Protein 5GOF (pdb70)

Structure (mmCIF, N/CA/C/O backbone):
data_5GOF
#
_entry.id   5GOF
#
_cell.length_a   70.579
_cell.length_b   72.461
_cell.length_c   95.344
_cell.angle_alpha   90.00
_cell.angle_beta   90.00
_cell.angle_gamma   90.00
#
_symmetry.space_group_name_H-M   'P 21 21 21'
#
loop_
_entity.id
_entity.type
_entity.pdbx_description
1 polymer Mitofusin-1
2 non-polymer "GUANOSINE-5'-TRIPHOSPHATE"
3 non-polymer 'MAGNESIUM ION'
4 non-polymer 'ZINC ION'
5 water water
#
loop_
_atom_site.group_PDB
_atom_site.id
_atom_site.type_symbol
_atom_site.label_atom_id
_atom_site.label_alt_id
_atom_site.label_comp_id
_atom_site.label_asym_id
_atom_site.label_entity_id
_atom_site.label_seq_id
_atom_site.pdbx_PDB_ins_code
_atom_site.Cartn_x
_atom_site.Cartn_y
_atom_site.Cartn_z
_atom_site.occupancy
_atom_site.B_iso_or_equiv
_atom_site.auth_seq_id
_atom_site.auth_comp_id
_atom_site.auth_asym_id
_atom_site.auth_atom_id
_atom_site.pdbx_PDB_model_num
ATOM 1 N N . PRO A 1 11 ? 13.795 22.405 31.690 1.00 79.63 4 PRO A N 1
ATOM 2 C CA . PRO A 1 11 ? 14.023 20.993 31.363 1.00 72.39 4 PRO A CA 1
ATOM 3 C C . PRO A 1 11 ? 13.255 20.555 30.119 1.00 56.44 4 PRO A C 1
ATOM 4 O O . PRO A 1 11 ? 12.346 19.730 30.209 1.00 60.59 4 PRO A O 1
ATOM 8 N N . VAL A 1 12 ? 13.628 21.109 28.970 1.00 44.07 5 VAL A N 1
ATOM 9 C CA . VAL A 1 12 ? 12.932 20.833 27.717 1.00 40.30 5 VAL A CA 1
ATOM 10 C C . VAL A 1 12 ? 13.360 19.467 27.203 1.00 40.19 5 VAL A C 1
ATOM 11 O O . VAL A 1 12 ? 14.558 19.180 27.092 1.00 41.61 5 VAL A O 1
ATOM 15 N N . SER A 1 13 ? 12.383 18.628 26.877 1.00 32.85 6 SER A N 1
ATOM 16 C CA . SER A 1 13 ? 12.687 17.315 26.340 1.00 30.17 6 SER A CA 1
ATOM 17 C C . SER A 1 13 ? 13.512 17.437 25.064 1.00 28.20 6 SER A C 1
ATOM 18 O O . SER A 1 13 ? 13.168 18.235 24.176 1.00 28.55 6 SER A O 1
ATOM 21 N N . PRO A 1 14 ? 14.576 16.645 24.918 1.00 24.55 7 PRO A N 1
ATOM 22 C CA . PRO A 1 14 ? 15.310 16.618 23.646 1.00 23.53 7 PRO A CA 1
ATOM 23 C C . PRO A 1 14 ? 14.446 16.263 22.452 1.00 23.37 7 PRO A C 1
ATOM 24 O O . PRO A 1 14 ? 14.809 16.608 21.314 1.00 24.22 7 PRO A O 1
ATOM 28 N N . LEU A 1 15 ? 13.325 15.564 22.659 1.00 19.96 8 LEU A N 1
ATOM 29 C CA . LEU A 1 15 ? 12.484 15.212 21.518 1.00 18.12 8 LEU A CA 1
ATOM 30 C C . LEU A 1 15 ? 11.926 16.441 20.807 1.00 24.37 8 LEU A C 1
ATOM 31 O O . LEU A 1 15 ? 11.538 16.325 19.641 1.00 24.23 8 LEU A O 1
ATOM 36 N N . LYS A 1 16 ? 11.874 17.604 21.474 1.00 23.13 9 LYS A N 1
ATOM 37 C CA . LYS A 1 16 ? 11.403 18.817 20.807 1.00 25.83 9 LYS A CA 1
ATOM 38 C C . LYS A 1 16 ? 12.298 19.194 19.639 1.00 25.29 9 LYS A C 1
ATOM 39 O O . LYS A 1 16 ? 11.850 19.888 18.716 1.00 26.38 9 LYS A O 1
ATOM 45 N N . HIS A 1 17 ? 13.549 18.734 19.655 1.00 24.55 10 HIS A N 1
ATOM 46 C CA . HIS A 1 17 ? 14.443 18.948 18.521 1.00 26.33 10 HIS A CA 1
ATOM 47 C C . HIS A 1 17 ? 13.879 18.323 17.248 1.00 19.90 10 HIS A C 1
ATOM 48 O O . HIS A 1 17 ? 13.919 18.943 16.179 1.00 21.96 10 HIS A O 1
ATOM 55 N N . PHE A 1 18 ? 13.367 17.086 17.337 1.00 19.19 11 PHE A N 1
ATOM 56 C CA . PHE A 1 18 ? 12.750 16.441 16.183 1.00 19.14 11 PHE A CA 1
ATOM 57 C C . PHE A 1 18 ? 11.467 17.159 15.777 1.00 17.92 11 PHE A C 1
ATOM 58 O O . PHE A 1 18 ? 11.230 17.391 14.583 1.00 19.57 11 PHE A O 1
ATOM 66 N N . VAL A 1 19 ? 10.631 17.520 16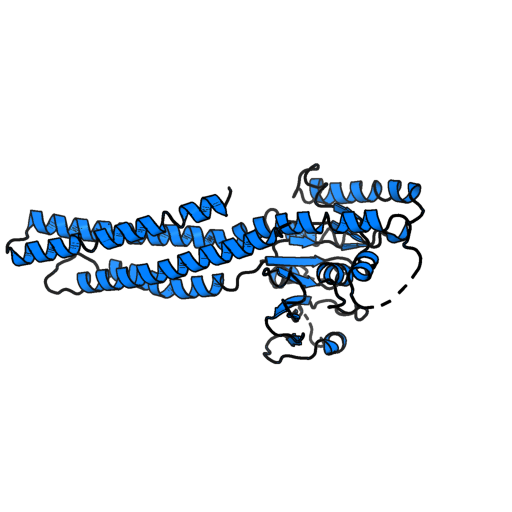.750 1.00 20.25 12 VAL A N 1
ATOM 67 C CA . VAL A 1 19 ? 9.386 18.226 16.460 1.00 19.52 12 VAL A CA 1
ATOM 68 C C . VAL A 1 19 ? 9.661 19.525 15.712 1.00 24.08 12 VAL A C 1
ATOM 69 O O . VAL A 1 19 ? 8.967 19.863 14.740 1.00 24.26 12 VAL A O 1
ATOM 73 N N . LEU A 1 20 ? 10.674 20.270 16.153 1.00 23.81 13 LEU A N 1
ATOM 74 C CA . LEU A 1 20 ? 10.997 21.547 15.526 1.00 21.49 13 LEU A CA 1
ATOM 75 C C . LEU A 1 20 ? 11.582 21.343 14.138 1.00 22.76 13 LEU A C 1
ATOM 76 O O . LEU A 1 20 ? 11.297 22.123 13.222 1.00 26.01 13 LEU A O 1
ATOM 81 N N . ALA A 1 21 ? 12.403 20.306 13.962 1.00 19.50 14 ALA A N 1
ATOM 82 C CA . ALA A 1 21 ? 12.936 20.029 12.631 1.00 22.23 14 ALA A CA 1
ATOM 83 C C . ALA A 1 21 ? 11.818 19.651 11.676 1.00 22.84 14 ALA A C 1
ATOM 84 O O . ALA A 1 21 ? 11.786 20.110 10.523 1.00 20.62 14 ALA A O 1
ATOM 86 N N . LYS A 1 22 ? 10.884 18.824 12.141 1.00 21.80 15 LYS A N 1
ATOM 87 C CA . LYS A 1 22 ? 9.794 18.385 11.280 1.00 21.15 15 LYS A CA 1
ATOM 88 C C . LYS A 1 22 ? 8.945 19.575 10.852 1.00 22.39 15 LYS A C 1
ATOM 89 O O . LYS A 1 22 ? 8.584 19.700 9.675 1.00 23.61 15 LYS A O 1
ATOM 95 N N . LYS A 1 23 ? 8.649 20.474 11.793 1.00 21.93 16 LYS A N 1
ATOM 96 C CA . LYS A 1 23 ? 7.901 21.681 11.474 1.00 21.75 16 LYS A CA 1
ATOM 97 C C . LYS A 1 23 ? 8.644 22.511 10.436 1.00 27.02 16 LYS A C 1
ATOM 98 O O . LYS A 1 23 ? 8.041 23.016 9.480 1.00 29.02 16 LYS A O 1
ATOM 104 N N . ALA A 1 24 ? 9.965 22.628 10.590 1.00 21.87 17 ALA A N 1
ATOM 105 C CA . ALA A 1 24 ? 10.727 23.533 9.737 1.00 22.73 17 ALA A CA 1
ATOM 106 C C . ALA A 1 24 ? 10.817 23.009 8.312 1.00 24.32 17 ALA A C 1
ATOM 107 O O . ALA A 1 24 ? 10.684 23.782 7.357 1.00 24.05 17 ALA A O 1
ATOM 109 N N . ILE A 1 25 ? 11.071 21.710 8.152 1.00 21.39 18 ILE A N 1
ATOM 110 C CA . ILE A 1 25 ? 11.264 21.164 6.810 1.00 18.10 18 ILE A CA 1
ATOM 111 C C . ILE A 1 25 ? 9.924 21.045 6.089 1.00 20.56 18 ILE A C 1
ATOM 112 O O . ILE A 1 25 ? 9.863 21.240 4.866 1.00 21.61 18 ILE A O 1
ATOM 117 N N . THR A 1 26 ? 8.832 20.747 6.807 1.00 21.52 19 THR A N 1
ATOM 118 C CA . THR A 1 26 ? 7.523 20.741 6.159 1.00 23.44 19 THR A CA 1
ATOM 119 C C . THR A 1 26 ? 7.144 22.138 5.687 1.00 25.39 19 THR A C 1
ATOM 120 O O . THR A 1 26 ? 6.575 22.295 4.600 1.00 25.97 19 THR A O 1
ATOM 124 N N . ALA A 1 27 ? 7.476 23.167 6.473 1.00 22.77 20 ALA A N 1
ATOM 125 C CA . ALA A 1 27 ? 7.212 24.543 6.045 1.00 23.01 20 ALA A CA 1
ATOM 126 C C . ALA A 1 27 ? 8.003 24.885 4.788 1.00 23.84 20 ALA A C 1
ATOM 127 O O . ALA A 1 27 ? 7.486 25.549 3.880 1.00 24.74 20 ALA A O 1
ATOM 129 N N . ILE A 1 28 ? 9.262 24.448 4.717 1.00 23.34 21 ILE A N 1
ATOM 130 C CA . ILE A 1 28 ? 10.050 24.679 3.506 1.00 20.63 21 ILE A CA 1
ATOM 131 C C . ILE A 1 28 ? 9.411 23.988 2.305 1.00 21.08 21 ILE A C 1
ATOM 132 O O . ILE A 1 28 ? 9.320 24.568 1.210 1.00 21.26 21 ILE A O 1
ATOM 137 N N . PHE A 1 29 ? 8.953 22.750 2.478 1.00 20.13 22 PHE A N 1
ATOM 138 C CA . PHE A 1 29 ? 8.408 22.050 1.322 1.00 19.74 22 PHE A CA 1
ATOM 139 C C . PHE A 1 29 ? 7.053 22.619 0.907 1.00 18.99 22 PHE A C 1
ATOM 140 O O . PHE A 1 29 ? 6.713 22.569 -0.282 1.00 22.23 22 PHE A O 1
ATOM 148 N N . ASP A 1 30 ? 6.287 23.193 1.844 1.00 20.83 23 ASP A N 1
ATOM 149 C CA . ASP A 1 30 ? 5.087 23.928 1.453 1.00 21.70 23 ASP A CA 1
ATOM 150 C C . ASP A 1 30 ? 5.454 25.119 0.574 1.00 24.58 23 ASP A C 1
ATOM 151 O O . ASP A 1 30 ? 4.842 25.353 -0.478 1.00 25.18 23 ASP A O 1
ATOM 156 N N . GLN A 1 31 ? 6.471 25.875 0.989 1.00 23.48 24 GLN A N 1
ATOM 157 C CA . GLN A 1 31 ? 6.947 27.007 0.200 1.00 23.69 24 GLN A CA 1
ATOM 158 C C . GLN A 1 31 ? 7.504 26.565 -1.144 1.00 20.86 24 GLN A C 1
ATOM 159 O O . GLN A 1 31 ? 7.334 27.265 -2.156 1.00 21.79 24 GLN A O 1
ATOM 165 N N . LEU A 1 32 ? 8.228 25.443 -1.162 1.00 19.30 25 LEU A N 1
ATOM 166 C CA . LEU A 1 32 ? 8.846 24.971 -2.397 1.00 19.30 25 LEU A CA 1
ATOM 167 C C . LEU A 1 32 ? 7.795 24.574 -3.428 1.00 21.76 25 LEU A C 1
ATOM 168 O O . LEU A 1 32 ? 7.929 24.885 -4.624 1.00 19.91 25 LEU A O 1
ATOM 173 N N . LEU A 1 33 ? 6.735 23.892 -2.989 1.00 21.82 26 LEU A N 1
ATOM 174 C CA . LEU A 1 33 ? 5.657 23.549 -3.911 1.00 20.95 26 LEU A CA 1
ATOM 175 C C . LEU A 1 33 ? 5.012 24.806 -4.480 1.00 22.77 26 LEU A C 1
ATOM 176 O O . LEU A 1 33 ? 4.752 24.885 -5.683 1.00 21.55 26 LEU A O 1
ATOM 181 N N . GLU A 1 34 ? 4.766 25.810 -3.632 1.00 20.73 27 GLU A N 1
ATOM 182 C CA . GLU A 1 34 ? 4.184 27.056 -4.110 1.00 22.18 27 GLU A CA 1
ATOM 183 C C . GLU A 1 34 ? 5.102 27.736 -5.117 1.00 21.46 27 GLU A C 1
ATOM 184 O O . GLU A 1 34 ? 4.640 28.229 -6.150 1.00 21.78 27 GLU A O 1
ATOM 190 N N . PHE A 1 35 ? 6.407 27.774 -4.824 1.00 19.30 28 PHE A N 1
ATOM 191 C CA . PHE A 1 35 ? 7.342 28.442 -5.727 1.00 21.17 28 PHE A CA 1
ATOM 192 C C . PHE A 1 35 ? 7.455 27.705 -7.058 1.00 21.21 28 PHE A C 1
ATOM 193 O O . PHE A 1 35 ? 7.459 28.332 -8.125 1.00 19.79 28 PHE A O 1
ATOM 201 N N . VAL A 1 36 ? 7.585 26.379 -7.018 1.00 18.52 29 VAL A N 1
ATOM 202 C CA . VAL A 1 36 ? 7.730 25.636 -8.269 1.00 16.76 29 VAL A CA 1
ATOM 203 C C . VAL A 1 36 ? 6.458 25.723 -9.104 1.00 19.48 29 VAL A C 1
ATOM 204 O O . VAL A 1 36 ? 6.518 25.743 -10.347 1.00 20.26 29 VAL A O 1
ATOM 208 N N . THR A 1 37 ? 5.287 25.795 -8.455 1.00 18.64 30 THR A N 1
ATOM 209 C CA . THR A 1 37 ? 4.053 25.998 -9.202 1.00 18.34 30 THR A CA 1
ATOM 210 C C . THR A 1 37 ? 4.070 27.338 -9.923 1.00 21.62 30 THR A C 1
ATOM 211 O O . THR A 1 37 ? 3.736 27.413 -11.112 1.00 22.97 30 THR A O 1
ATOM 215 N N . GLU A 1 38 ? 4.489 28.401 -9.231 1.00 21.12 31 GLU A N 1
ATOM 216 C CA . GLU A 1 38 ? 4.566 29.709 -9.875 1.00 21.80 31 GLU A CA 1
ATOM 217 C C . GLU A 1 38 ? 5.595 29.701 -10.995 1.00 22.13 31 GLU A C 1
ATOM 218 O O . GLU A 1 38 ? 5.358 30.251 -12.082 1.00 22.52 31 GLU A O 1
ATOM 224 N N . GLY A 1 39 ? 6.750 29.091 -10.741 1.00 20.20 32 GLY A N 1
ATOM 225 C CA . GLY A 1 39 ? 7.773 29.014 -11.771 1.00 19.21 32 GLY A CA 1
ATOM 226 C C . GLY A 1 39 ? 7.320 28.227 -12.984 1.00 18.92 32 GLY A C 1
ATOM 227 O O . GLY A 1 39 ? 7.623 28.599 -14.126 1.00 19.29 32 GLY A O 1
ATOM 228 N N . SER A 1 40 ? 6.566 27.141 -12.764 1.00 18.10 33 SER A N 1
ATOM 229 C CA . SER A 1 40 ? 6.080 26.345 -13.891 1.00 16.18 33 SER A CA 1
ATOM 230 C C . SER A 1 40 ? 5.094 27.137 -14.747 1.00 19.63 33 SER A C 1
ATOM 231 O O . SER A 1 40 ? 5.152 27.072 -15.981 1.00 21.12 33 SER A O 1
ATOM 234 N N . HIS A 1 41 ? 4.193 27.901 -14.117 1.00 21.81 34 HIS A N 1
ATOM 235 C CA . HIS A 1 41 ? 3.279 28.738 -14.890 1.00 21.48 34 HIS A CA 1
ATOM 236 C C . HIS A 1 41 ? 4.046 29.721 -15.766 1.00 17.55 34 HIS A C 1
ATOM 237 O O . HIS A 1 41 ? 3.674 29.950 -16.920 1.00 20.48 34 HIS A O 1
ATOM 244 N N . PHE A 1 42 ? 5.142 30.288 -15.242 1.00 19.58 35 PHE A N 1
ATOM 245 C CA . PHE A 1 42 ? 5.918 31.259 -16.015 1.00 18.77 35 PHE A CA 1
ATOM 246 C C . PHE A 1 42 ? 6.636 30.583 -17.171 1.00 17.30 35 PHE A C 1
ATOM 247 O O . PHE A 1 42 ? 6.626 31.073 -18.310 1.00 18.71 35 PHE A O 1
ATOM 255 N N . VAL A 1 43 ? 7.281 29.452 -16.890 1.00 16.34 36 VAL A N 1
ATOM 256 C CA . VAL A 1 43 ? 7.969 28.720 -17.948 1.00 17.63 36 VAL A CA 1
ATOM 257 C C . VAL A 1 43 ? 6.980 28.284 -19.023 1.00 19.38 36 VAL A C 1
ATOM 258 O O . VAL A 1 43 ? 7.253 28.406 -20.222 1.00 18.69 36 VAL A O 1
ATOM 262 N N . GLU A 1 44 ? 5.790 27.823 -18.610 1.00 18.86 37 GLU A N 1
ATOM 263 C CA . GLU A 1 44 ? 4.775 27.404 -19.571 1.00 19.52 37 GLU A CA 1
ATOM 264 C C . GLU A 1 44 ? 4.321 28.567 -20.446 1.00 19.52 37 GLU A C 1
ATOM 265 O O . GLU A 1 44 ? 4.189 28.416 -21.664 1.00 21.11 37 GLU A O 1
ATOM 271 N N . ALA A 1 45 ? 4.058 29.727 -19.842 1.00 20.92 38 ALA A N 1
ATOM 272 C CA . ALA A 1 45 ? 3.613 30.872 -20.633 1.00 22.00 38 ALA A CA 1
ATOM 273 C C . ALA A 1 45 ? 4.693 31.311 -21.612 1.00 22.46 38 ALA A C 1
ATOM 274 O O . ALA A 1 45 ? 4.397 31.679 -22.757 1.00 23.26 38 ALA A O 1
ATOM 276 N N . THR A 1 46 ? 5.954 31.276 -21.175 1.00 21.11 39 THR A N 1
ATOM 277 C CA . THR A 1 46 ? 7.057 31.675 -22.042 1.00 19.01 39 THR A CA 1
ATOM 278 C C . THR A 1 46 ? 7.232 30.694 -23.193 1.00 21.32 39 THR A C 1
ATOM 279 O O . THR A 1 46 ? 7.438 31.096 -24.346 1.00 23.13 39 THR A O 1
ATOM 283 N N . TYR A 1 47 ? 7.146 29.401 -22.903 1.00 20.07 40 TYR A N 1
ATOM 284 C CA . TYR A 1 47 ? 7.328 28.401 -23.947 1.00 18.83 40 TYR A CA 1
ATOM 285 C C . TYR A 1 47 ? 6.176 28.443 -24.948 1.00 24.41 40 TYR A C 1
ATOM 286 O O . TYR A 1 47 ? 6.380 28.276 -26.159 1.00 22.66 40 TYR A O 1
ATOM 295 N N . LYS A 1 48 ? 4.964 28.696 -24.470 1.00 22.21 41 LYS A N 1
ATOM 296 C CA . LYS A 1 48 ? 3.790 28.594 -25.328 1.00 25.95 41 LYS A CA 1
ATOM 297 C C . LYS A 1 48 ? 3.495 29.878 -26.086 1.00 26.15 41 LYS A C 1
ATOM 298 O O . LYS A 1 48 ? 2.605 29.875 -26.940 1.00 29.06 41 LYS A O 1
ATOM 304 N N . ASN A 1 49 ? 4.222 30.951 -25.819 1.00 23.94 42 ASN A N 1
ATOM 305 C CA . ASN A 1 49 ? 4.037 32.216 -26.529 1.00 22.24 42 ASN A CA 1
ATOM 306 C C . ASN A 1 49 ? 4.420 32.061 -27.994 1.00 26.27 42 ASN A C 1
ATOM 307 O O . ASN A 1 49 ? 5.610 31.897 -28.291 1.00 30.22 42 ASN A O 1
ATOM 312 N N . PRO A 1 50 ? 3.463 32.113 -28.925 1.00 30.04 43 PRO A N 1
ATOM 313 C CA . PRO A 1 50 ? 3.795 31.936 -30.347 1.00 34.52 43 PRO A CA 1
ATOM 314 C C . PRO A 1 50 ? 4.717 33.004 -30.895 1.00 39.83 43 PRO A C 1
ATOM 315 O O . PRO A 1 50 ? 5.334 32.782 -31.943 1.00 42.06 43 PRO A O 1
ATOM 319 N N . GLU A 1 51 ? 4.833 34.154 -30.235 1.00 34.65 44 GLU A N 1
ATOM 320 C CA . GLU A 1 51 ? 5.731 35.205 -30.697 1.00 44.10 44 GLU A CA 1
ATOM 321 C C . GLU A 1 51 ? 7.161 35.026 -30.212 1.00 39.63 44 GLU A C 1
ATOM 322 O O . GLU A 1 51 ? 8.028 35.826 -30.584 1.00 51.02 44 GLU A O 1
ATOM 328 N N . LEU A 1 52 ? 7.435 34.012 -29.396 1.00 31.44 45 LEU A N 1
ATOM 329 C CA . LEU A 1 52 ? 8.774 33.737 -28.913 1.00 33.22 45 LEU A CA 1
ATOM 330 C C . LEU A 1 52 ? 9.318 32.471 -29.559 1.00 35.25 45 LEU A C 1
ATOM 331 O O . LEU A 1 52 ? 8.576 31.529 -29.850 1.00 43.32 45 LEU A O 1
ATOM 336 N N . ASP A 1 53 ? 10.629 32.449 -29.756 1.00 35.71 46 ASP A N 1
ATOM 337 C CA . ASP A 1 53 ? 11.302 31.293 -30.332 1.00 39.75 46 ASP A CA 1
ATOM 338 C C . ASP A 1 53 ? 12.411 30.850 -29.390 1.00 31.98 46 ASP A C 1
ATOM 339 O O . ASP A 1 53 ? 13.409 31.562 -29.220 1.00 36.85 46 ASP A O 1
ATOM 344 N N . ARG A 1 54 ? 12.213 29.691 -28.760 1.00 30.49 47 ARG A N 1
ATOM 345 C CA A ARG A 1 54 ? 13.252 29.027 -27.974 0.36 36.29 47 ARG A CA 1
ATOM 346 C CA B ARG A 1 54 ? 13.246 29.025 -27.970 0.64 35.55 47 ARG A CA 1
ATOM 347 C C . ARG A 1 54 ? 13.794 29.925 -26.863 1.00 32.84 47 ARG A C 1
ATOM 348 O O . ARG A 1 54 ? 14.997 29.954 -26.597 1.00 35.80 47 ARG A O 1
ATOM 363 N N . ILE A 1 55 ? 12.907 30.674 -26.214 1.00 25.12 48 ILE A N 1
ATOM 364 C CA . ILE A 1 55 ? 13.292 31.363 -24.982 1.00 21.29 48 ILE A CA 1
ATOM 365 C C . ILE A 1 55 ? 13.151 30.438 -23.782 1.00 24.66 48 ILE A C 1
ATOM 366 O O . ILE A 1 55 ? 14.059 30.313 -22.954 1.00 24.80 48 ILE A O 1
ATOM 371 N N . ALA A 1 56 ? 12.006 29.771 -23.664 1.00 21.36 49 ALA A N 1
ATOM 372 C CA . ALA A 1 56 ? 11.853 28.607 -22.802 1.00 19.64 49 ALA A CA 1
ATOM 373 C C . ALA A 1 56 ? 11.548 27.404 -23.681 1.00 24.34 49 ALA A C 1
ATOM 374 O O . ALA A 1 56 ? 10.849 27.525 -24.693 1.00 27.17 49 ALA A O 1
ATOM 376 N N . THR A 1 57 ? 12.070 26.242 -23.303 1.00 22.76 50 THR A N 1
ATOM 377 C CA . THR A 1 57 ? 11.911 25.068 -24.144 1.00 24.85 50 THR A CA 1
ATOM 378 C C . THR A 1 57 ? 10.834 24.148 -23.587 1.00 21.48 50 THR A C 1
ATOM 379 O O . THR A 1 57 ? 10.422 24.259 -22.430 1.00 22.85 50 THR A O 1
ATOM 383 N N . GLU A 1 58 ? 10.381 23.228 -24.442 1.00 28.35 51 GLU A N 1
ATOM 384 C CA . GLU A 1 58 ? 9.426 22.215 -24.008 1.00 26.85 51 GLU A CA 1
ATOM 385 C C . GLU A 1 58 ? 9.991 21.395 -22.856 1.00 26.15 51 GLU A C 1
ATOM 386 O O . GLU A 1 58 ? 9.264 21.030 -21.922 1.00 25.95 51 GLU A O 1
ATOM 392 N N . ASP A 1 59 ? 11.292 21.112 -22.891 1.00 24.15 52 ASP A N 1
ATOM 393 C CA . ASP A 1 59 ? 11.907 20.340 -21.818 1.00 21.62 52 ASP A CA 1
ATOM 394 C C . ASP A 1 59 ? 12.077 21.146 -20.535 1.00 19.63 52 ASP A C 1
ATOM 395 O O . ASP A 1 59 ? 12.036 20.562 -19.448 1.00 22.41 52 ASP A O 1
ATOM 400 N N . ASP A 1 60 ? 12.304 22.463 -20.631 1.00 21.09 53 ASP A N 1
ATOM 401 C CA . ASP A 1 60 ? 12.227 23.311 -19.440 1.00 20.79 53 ASP A CA 1
ATOM 402 C C . ASP A 1 60 ? 10.896 23.085 -18.730 1.00 16.85 53 ASP A C 1
ATOM 403 O O . ASP A 1 60 ? 10.831 22.950 -17.497 1.00 19.46 53 ASP A O 1
ATOM 408 N N . LEU A 1 61 ? 9.813 23.064 -19.511 1.00 20.29 54 LEU A N 1
ATOM 409 C CA . LEU A 1 61 ? 8.485 22.918 -18.926 1.00 17.45 54 LEU A CA 1
ATOM 410 C C . LEU A 1 61 ? 8.287 21.518 -18.363 1.00 20.14 54 LEU A C 1
ATOM 411 O O . LEU A 1 61 ? 7.758 21.368 -17.256 1.00 20.71 54 LEU A O 1
ATOM 416 N N . VAL A 1 62 ? 8.719 20.484 -19.097 1.00 19.59 55 VAL A N 1
ATOM 417 C CA . VAL A 1 62 ? 8.617 19.119 -18.588 1.00 19.16 55 VAL A CA 1
ATOM 418 C C . VAL A 1 62 ? 9.349 18.986 -17.263 1.00 18.11 55 VAL A C 1
ATOM 419 O O . VAL A 1 62 ? 8.844 18.365 -16.326 1.00 18.76 55 VAL A O 1
ATOM 423 N N . GLU A 1 63 ? 10.553 19.562 -17.159 1.00 18.19 56 GLU A N 1
ATOM 424 C CA . GLU A 1 63 ? 11.282 19.503 -15.898 1.00 17.46 56 GLU A CA 1
ATOM 425 C C . GLU A 1 63 ? 10.484 20.145 -14.773 1.00 16.58 56 GLU A C 1
ATOM 426 O O . GLU A 1 63 ? 10.313 19.546 -13.703 1.00 17.95 56 GLU A O 1
ATOM 432 N N . MET A 1 64 ? 9.981 21.368 -15.003 1.00 17.77 57 MET A N 1
ATOM 433 C CA . MET A 1 64 ? 9.243 22.083 -13.963 1.00 18.58 57 MET A CA 1
ATOM 434 C C . MET A 1 64 ? 7.977 21.335 -13.566 1.00 18.51 57 MET A C 1
ATOM 435 O O . MET A 1 64 ? 7.648 21.243 -12.378 1.00 19.92 57 MET A O 1
ATOM 440 N N . GLN A 1 65 ? 7.251 20.807 -14.549 1.00 19.35 58 GLN A N 1
ATOM 441 C CA . GLN A 1 65 ? 6.027 20.071 -14.264 1.00 17.07 58 GLN A CA 1
ATOM 442 C C . GLN A 1 65 ? 6.327 18.797 -13.475 1.00 21.00 58 GLN A C 1
ATOM 443 O O . GLN A 1 65 ? 5.567 18.418 -12.579 1.00 21.47 58 GLN A O 1
ATOM 449 N N . GLY A 1 66 ? 7.444 18.136 -13.776 1.00 21.47 59 GLY A N 1
ATOM 450 C CA . GLY A 1 66 ? 7.799 16.941 -13.029 1.00 19.53 59 GLY A CA 1
ATOM 451 C C . GLY A 1 66 ? 8.080 17.232 -11.569 1.00 19.96 59 GLY A C 1
ATOM 452 O O . GLY A 1 66 ? 7.694 16.458 -10.686 1.00 21.61 59 GLY A O 1
ATOM 453 N N . TYR A 1 67 ? 8.791 18.332 -11.299 1.00 18.04 60 TYR A N 1
ATOM 454 C CA . TYR A 1 67 ? 9.020 18.756 -9.923 1.00 18.38 60 TYR A CA 1
ATOM 455 C C . TYR A 1 67 ? 7.703 19.085 -9.237 1.00 20.06 60 TYR A C 1
ATOM 456 O O . TYR A 1 67 ? 7.442 18.645 -8.108 1.00 20.32 60 TYR A O 1
ATOM 465 N N . LYS A 1 68 ? 6.857 19.863 -9.911 1.00 19.28 61 LYS A N 1
ATOM 466 C CA . LYS A 1 68 ? 5.552 20.202 -9.358 1.00 23.58 61 LYS A CA 1
ATOM 467 C C . LYS A 1 68 ? 4.795 18.947 -8.956 1.00 26.45 61 LYS A C 1
ATOM 468 O O . LYS A 1 68 ? 4.223 18.873 -7.856 1.00 29.02 61 LYS A O 1
ATOM 474 N N . ASP A 1 69 ? 4.831 17.925 -9.816 1.00 21.95 62 ASP A N 1
ATOM 475 C CA . ASP A 1 69 ? 4.025 16.724 -9.642 1.00 24.35 62 ASP A CA 1
ATOM 476 C C . ASP A 1 69 ? 4.529 15.817 -8.537 1.00 20.82 62 ASP A C 1
ATOM 477 O O . ASP A 1 69 ? 3.807 14.892 -8.158 1.00 27.86 62 ASP A O 1
ATOM 482 N N . LYS A 1 70 ? 5.735 16.025 -8.022 1.00 23.91 63 LYS A N 1
ATOM 483 C CA . LYS A 1 70 ? 6.227 15.165 -6.956 1.00 25.89 63 LYS A CA 1
ATOM 484 C C . LYS A 1 70 ? 6.452 15.899 -5.641 1.00 27.33 63 LYS A C 1
ATOM 485 O O . LYS A 1 70 ? 6.742 15.251 -4.629 1.00 24.75 63 LYS A O 1
ATOM 491 N N . LEU A 1 71 ? 6.292 17.220 -5.600 1.00 26.16 64 LEU A N 1
ATOM 492 C CA . LEU A 1 71 ? 6.581 17.921 -4.350 1.00 22.65 64 LEU A CA 1
ATOM 493 C C . LEU A 1 71 ? 5.478 17.749 -3.314 1.00 23.48 64 LEU A C 1
ATOM 494 O O . LEU A 1 71 ? 5.763 17.814 -2.112 1.00 25.90 64 LEU A O 1
ATOM 499 N N . SER A 1 72 ? 4.228 17.547 -3.730 1.00 24.51 65 SER A N 1
ATOM 500 C C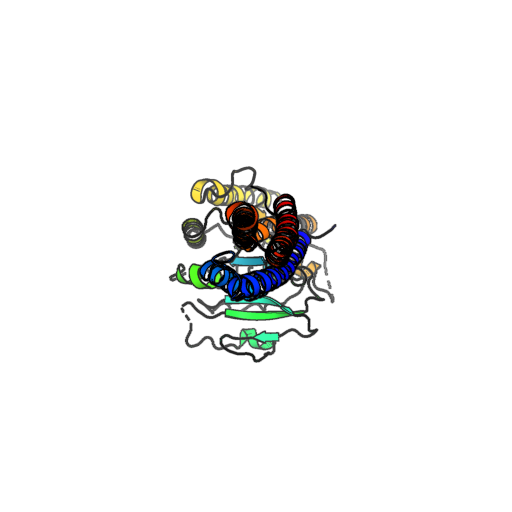A . SER A 1 72 ? 3.172 17.359 -2.736 0.94 27.21 65 SER A CA 1
ATOM 501 C C . SER A 1 72 ? 3.364 16.060 -1.967 1.00 29.48 65 SER A C 1
ATOM 502 O O . SER A 1 72 ? 3.180 16.031 -0.744 1.00 30.02 65 SER A O 1
ATOM 505 N N . ILE A 1 73 ? 3.731 14.975 -2.654 1.00 25.76 66 ILE A N 1
ATOM 506 C CA . ILE A 1 73 ? 3.902 13.719 -1.922 1.00 28.56 66 ILE A CA 1
ATOM 507 C C . ILE A 1 73 ? 5.100 13.793 -0.979 1.00 24.42 66 ILE A C 1
ATOM 508 O O . ILE A 1 73 ? 5.082 13.165 0.085 1.00 26.63 66 ILE A O 1
ATOM 513 N N . ILE A 1 74 ? 6.149 14.555 -1.316 1.00 23.09 67 ILE A N 1
ATOM 514 C CA . ILE A 1 74 ? 7.246 14.707 -0.357 1.00 21.84 67 ILE A CA 1
ATOM 515 C C . ILE A 1 74 ? 6.735 15.379 0.904 1.00 23.36 67 ILE A C 1
ATOM 516 O O . ILE A 1 74 ? 7.037 14.944 2.022 1.00 22.17 67 ILE A O 1
ATOM 521 N N . GLY A 1 75 ? 5.921 16.421 0.748 1.00 23.61 68 GLY A N 1
ATOM 522 C CA . GLY A 1 75 ? 5.371 17.088 1.914 1.00 26.56 68 GLY A CA 1
ATOM 523 C C . GLY A 1 75 ? 4.502 16.168 2.748 1.00 25.80 68 GLY A C 1
ATOM 524 O O . GLY A 1 75 ? 4.547 16.206 3.981 1.00 26.55 68 GLY A O 1
ATOM 525 N N . GLU A 1 76 ? 3.706 15.322 2.092 1.00 25.46 69 GLU A N 1
ATOM 526 C CA . GLU A 1 76 ? 2.847 14.408 2.838 1.00 29.55 69 GLU A CA 1
ATOM 527 C C . GLU A 1 76 ? 3.665 13.355 3.572 1.00 22.61 69 GLU A C 1
ATOM 528 O O . GLU A 1 76 ? 3.383 13.042 4.737 1.00 27.58 69 GLU A O 1
ATOM 534 N N . VAL A 1 77 ? 4.699 12.818 2.921 1.00 25.18 70 VAL A N 1
ATOM 535 C CA . VAL A 1 77 ? 5.558 11.844 3.579 1.00 23.81 70 VAL A CA 1
ATOM 536 C C . VAL A 1 77 ? 6.259 12.482 4.774 1.00 23.06 70 VAL A C 1
ATOM 537 O O . VAL A 1 77 ? 6.304 11.902 5.868 1.00 24.27 70 VAL A O 1
ATOM 541 N N . LEU A 1 78 ? 6.763 13.711 4.604 1.00 21.36 71 LEU A N 1
ATOM 542 C CA . LEU A 1 78 ? 7.421 14.400 5.713 1.00 20.01 71 LEU A CA 1
ATOM 543 C C . LEU A 1 78 ? 6.469 14.593 6.885 1.00 23.65 71 LEU A C 1
ATOM 544 O O . LEU A 1 78 ? 6.876 14.486 8.052 1.00 22.52 71 LEU A O 1
ATOM 549 N N . SER A 1 79 ? 5.192 14.858 6.595 1.00 22.85 72 SER A N 1
ATOM 550 C CA . SER A 1 79 ? 4.230 15.179 7.639 1.00 23.05 72 SER A CA 1
ATOM 551 C C . SER A 1 79 ? 3.919 13.983 8.521 1.00 23.72 72 SER A C 1
ATOM 552 O O . SER A 1 79 ? 3.401 14.162 9.630 1.00 26.34 72 SER A O 1
ATOM 555 N N . ARG A 1 80 ? 4.249 12.772 8.074 1.00 22.37 73 ARG A N 1
ATOM 556 C CA A ARG A 1 80 ? 4.022 11.581 8.879 0.37 23.37 73 ARG A CA 1
ATOM 557 C CA B ARG A 1 80 ? 4.025 11.568 8.859 0.63 23.64 73 ARG A CA 1
ATOM 558 C C . ARG A 1 80 ? 5.300 11.008 9.468 1.00 25.01 73 ARG A C 1
ATOM 559 O O . ARG A 1 80 ? 5.243 9.964 10.127 1.00 24.82 73 ARG A O 1
ATOM 574 N N . ARG A 1 81 ? 6.444 11.667 9.254 1.00 22.11 74 ARG A N 1
ATOM 575 C CA A 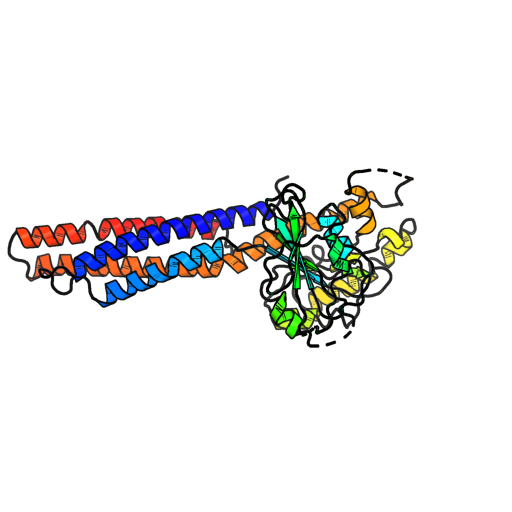ARG A 1 81 ? 7.700 11.151 9.779 0.64 20.91 74 ARG A CA 1
ATOM 576 C CA B ARG A 1 81 ? 7.721 11.196 9.780 0.36 21.17 74 ARG A CA 1
ATOM 577 C C . ARG A 1 81 ? 7.708 11.204 11.298 1.00 20.95 74 ARG A C 1
ATOM 578 O O . ARG A 1 81 ? 7.174 12.126 11.914 1.00 21.83 74 ARG A O 1
ATOM 593 N N . HIS A 1 82 ? 8.309 10.182 11.899 1.00 19.18 75 HIS A N 1
ATOM 594 C CA . HIS A 1 82 ? 8.316 10.074 13.352 1.00 18.76 75 HIS A CA 1
ATOM 595 C C . HIS A 1 82 ? 9.570 9.342 13.785 1.00 18.86 75 HIS A C 1
ATOM 596 O O . HIS A 1 82 ? 10.256 8.707 12.985 1.00 21.23 75 HIS A O 1
ATOM 603 N N . MET A 1 83 ? 9.848 9.424 15.081 1.00 19.24 76 MET A N 1
ATOM 604 C CA . MET A 1 83 ? 10.923 8.661 15.691 1.00 19.38 76 MET A CA 1
ATOM 605 C C . MET A 1 83 ? 10.418 7.282 16.097 1.00 17.45 76 MET A C 1
ATOM 606 O O . MET A 1 83 ? 9.277 7.121 16.515 1.00 20.55 76 MET A O 1
ATOM 611 N N . LYS A 1 84 ? 11.287 6.285 15.989 1.00 17.17 77 LYS A N 1
ATOM 612 C CA . LYS A 1 84 ? 10.886 4.924 16.328 1.00 16.11 77 LYS A CA 1
ATOM 613 C C . LYS A 1 84 ? 11.971 4.248 17.157 1.00 16.00 77 LYS A C 1
ATOM 614 O O . LYS A 1 84 ? 13.156 4.265 16.800 1.00 17.95 77 LYS A O 1
ATOM 620 N N . VAL A 1 85 ? 11.564 3.689 18.300 1.00 17.24 78 VAL A N 1
ATOM 621 C CA . VAL A 1 85 ? 12.449 2.884 19.132 1.00 17.04 78 VAL A CA 1
ATOM 622 C C . VAL A 1 85 ? 11.874 1.480 19.231 1.00 14.73 78 VAL A C 1
ATOM 623 O O . VAL A 1 85 ? 10.664 1.300 19.430 1.00 18.11 78 VAL A O 1
ATOM 627 N N . ALA A 1 86 ? 12.739 0.481 19.088 1.00 17.60 79 ALA A N 1
ATOM 628 C CA . ALA A 1 86 ? 12.309 -0.910 19.091 1.00 15.76 79 ALA A CA 1
ATOM 629 C C . ALA A 1 86 ? 13.013 -1.643 20.220 1.00 18.03 79 ALA A C 1
ATOM 630 O O . ALA A 1 86 ? 14.236 -1.512 20.378 1.00 17.37 79 ALA A O 1
ATOM 632 N N . PHE A 1 87 ? 12.242 -2.413 20.984 1.00 16.48 80 PHE A N 1
ATOM 633 C CA . PHE A 1 87 ? 12.733 -3.141 22.151 1.00 15.23 80 PHE A CA 1
ATOM 634 C C . PHE A 1 87 ? 12.817 -4.627 21.841 1.00 16.94 80 PHE A C 1
ATOM 635 O O . PHE A 1 87 ? 11.882 -5.220 21.283 1.00 19.65 80 PHE A O 1
ATOM 643 N N . PHE A 1 88 ? 13.937 -5.234 22.217 1.00 18.31 81 PHE A N 1
ATOM 644 C CA . PHE A 1 88 ? 14.202 -6.632 21.950 1.00 16.62 81 PHE A CA 1
ATOM 645 C C . PHE A 1 88 ? 14.726 -7.280 23.217 1.00 20.04 81 PHE A C 1
ATOM 646 O O . PHE A 1 88 ? 15.163 -6.592 24.141 1.00 21.27 81 PHE A O 1
ATOM 654 N N . GLY A 1 89 ? 14.652 -8.600 23.270 1.00 21.18 82 GLY A N 1
ATOM 655 C CA . GLY A 1 89 ? 15.186 -9.304 24.420 1.00 20.49 82 GLY A CA 1
ATOM 656 C C . GLY A 1 89 ? 14.505 -10.637 24.617 1.00 22.94 82 GLY A C 1
ATOM 657 O O . GLY A 1 89 ? 13.503 -10.955 23.982 1.00 26.03 82 GLY A O 1
ATOM 658 N N . ARG A 1 90 ? 15.076 -11.414 25.536 1.00 24.05 83 ARG A N 1
ATOM 659 C CA . ARG A 1 90 ? 14.528 -12.717 25.870 0.97 25.93 83 ARG A CA 1
ATOM 660 C C . ARG A 1 90 ? 13.148 -12.579 26.496 1.00 30.08 83 ARG A C 1
ATOM 661 O O . ARG A 1 90 ? 12.834 -11.580 27.153 1.00 27.08 83 ARG A O 1
ATOM 669 N N . THR A 1 91 ? 12.334 -13.621 26.312 1.00 33.05 84 THR A N 1
ATOM 670 C CA . THR A 1 91 ? 11.084 -13.763 27.048 1.00 31.14 84 THR A CA 1
ATOM 671 C C . THR A 1 91 ? 11.285 -13.422 28.518 1.00 30.64 84 THR A C 1
ATOM 672 O O . THR A 1 91 ? 12.256 -13.867 29.145 1.00 29.57 84 THR A O 1
ATOM 676 N N . SER A 1 92 ? 10.361 -12.624 29.061 1.00 29.08 85 SER A N 1
ATOM 677 C CA . SER A 1 92 ? 10.279 -12.243 30.473 1.00 29.97 85 SER A CA 1
ATOM 678 C C . SER A 1 92 ? 11.427 -11.360 30.936 1.00 26.32 85 SER A C 1
ATOM 679 O O . SER A 1 92 ? 11.636 -11.222 32.143 1.00 30.81 85 SER A O 1
ATOM 682 N N . SER A 1 93 ? 12.192 -10.765 30.018 1.00 24.20 86 SER A N 1
ATOM 683 C CA . SER A 1 93 ? 13.256 -9.858 30.436 1.00 24.42 86 SER A CA 1
ATOM 684 C C . SER A 1 93 ? 12.720 -8.537 30.980 1.00 29.67 86 SER A C 1
ATOM 685 O O . SER A 1 93 ? 13.427 -7.857 31.727 1.00 24.46 86 SER A O 1
ATOM 688 N N . GLY A 1 94 ? 11.500 -8.162 30.627 1.00 26.83 87 GLY A N 1
ATOM 689 C CA . GLY A 1 94 ? 10.912 -6.914 31.055 1.00 22.57 87 GLY A CA 1
ATOM 690 C C . GLY A 1 94 ? 10.676 -5.897 29.962 1.00 22.13 87 GLY A C 1
ATOM 691 O O . GLY A 1 94 ? 10.478 -4.717 30.280 1.00 29.02 87 GLY A O 1
ATOM 692 N N . LYS A 1 95 ? 10.674 -6.313 28.690 1.00 21.17 88 LYS A N 1
ATOM 693 C CA . LYS A 1 95 ? 10.492 -5.367 27.588 1.00 22.99 88 LYS A CA 1
ATOM 694 C C . LYS A 1 95 ? 9.212 -4.558 27.749 1.00 22.75 88 LYS A C 1
ATOM 695 O O . LYS A 1 95 ? 9.220 -3.325 27.658 1.00 22.66 88 LYS A O 1
ATOM 701 N N . SER A 1 96 ? 8.084 -5.241 27.926 1.00 24.45 89 SER A N 1
ATOM 702 C CA . SER A 1 96 ? 6.826 -4.525 28.024 1.00 25.82 89 SER A CA 1
ATOM 703 C C . SER A 1 96 ? 6.795 -3.606 29.240 1.00 25.02 89 SER A C 1
ATOM 704 O O . SER A 1 96 ? 6.212 -2.520 29.174 1.00 24.57 89 SER A O 1
ATOM 707 N N . SER A 1 97 ? 7.447 -4.005 30.339 1.00 22.26 90 SER A N 1
ATOM 708 C CA . SER A 1 97 ? 7.470 -3.156 31.527 1.00 21.78 90 SER A CA 1
ATOM 709 C C . SER A 1 97 ? 8.346 -1.923 31.324 1.00 19.71 90 SER A C 1
ATOM 710 O O . SER A 1 97 ? 8.018 -0.847 31.838 1.00 22.14 90 SER A O 1
ATOM 713 N N . VAL A 1 98 ? 9.459 -2.050 30.583 1.00 19.74 91 VAL A N 1
ATOM 714 C CA . VAL A 1 98 ? 10.272 -0.875 30.254 1.00 20.25 91 VAL A CA 1
ATOM 715 C C . VAL A 1 98 ? 9.451 0.136 29.452 1.00 19.37 91 VAL A C 1
ATOM 716 O O . VAL A 1 98 ? 9.451 1.339 29.749 1.00 19.98 91 VAL A O 1
ATOM 720 N N . ILE A 1 99 ? 8.724 -0.343 28.434 1.00 18.90 92 ILE A N 1
ATOM 721 C CA . ILE A 1 99 ? 7.876 0.537 27.638 1.00 21.66 92 ILE A CA 1
ATOM 722 C C . ILE A 1 99 ? 6.846 1.218 28.525 1.00 18.09 92 ILE A C 1
ATOM 723 O O . ILE A 1 99 ? 6.673 2.441 28.474 1.00 21.39 92 ILE A O 1
ATOM 728 N N . ASN A 1 100 ? 6.185 0.437 29.395 1.00 21.04 93 ASN A N 1
ATOM 729 C CA . ASN A 1 100 ? 5.160 0.995 30.275 1.00 22.28 93 ASN A CA 1
ATOM 730 C C . ASN A 1 100 ? 5.741 2.042 31.210 1.00 24.28 93 ASN A C 1
ATOM 731 O O . ASN A 1 100 ? 5.129 3.087 31.439 1.00 26.18 93 ASN A O 1
ATOM 736 N N . ALA A 1 101 ? 6.940 1.790 31.737 1.00 24.35 94 ALA A N 1
ATOM 737 C CA . ALA A 1 101 ? 7.572 2.773 32.607 1.00 23.57 94 ALA A CA 1
ATOM 738 C C . ALA A 1 101 ? 7.848 4.075 31.858 1.00 23.82 94 ALA A C 1
ATOM 739 O O . ALA A 1 101 ? 7.640 5.168 32.402 1.00 26.76 94 ALA A O 1
ATOM 741 N N . MET A 1 102 ? 8.275 3.982 30.587 1.00 20.13 95 MET A N 1
ATOM 742 C CA . MET A 1 102 ? 8.550 5.194 29.828 1.00 20.96 95 MET A CA 1
ATOM 743 C C . MET A 1 102 ? 7.269 5.954 29.515 1.00 22.88 95 MET A C 1
ATOM 744 O O . MET A 1 102 ? 7.299 7.180 29.371 1.00 25.12 95 MET A O 1
ATOM 749 N N . LEU A 1 103 ? 6.144 5.247 29.425 1.00 23.20 96 LEU A N 1
ATOM 750 C CA . LEU A 1 103 ? 4.835 5.836 29.162 1.00 29.18 96 LEU A CA 1
ATOM 751 C C . LEU A 1 103 ? 4.080 6.232 30.428 1.00 28.96 96 LEU A C 1
ATOM 752 O O . LEU A 1 103 ? 2.983 6.786 30.325 1.00 32.85 96 LEU A O 1
ATOM 757 N N . TRP A 1 104 ? 4.627 5.954 31.609 1.00 28.66 97 TRP A N 1
ATOM 758 C CA . TRP A 1 104 ? 4.015 6.343 32.881 1.00 26.86 97 TRP A CA 1
ATOM 759 C C . TRP A 1 104 ? 2.678 5.643 33.125 1.00 28.93 97 TRP A C 1
ATOM 760 O O . TRP A 1 104 ? 1.838 6.148 33.876 1.00 37.08 97 TRP A O 1
ATOM 771 N N . ASP A 1 105 ? 2.464 4.467 32.533 1.00 26.10 98 ASP A N 1
ATOM 772 C CA . ASP A 1 105 ? 1.209 3.751 32.764 1.00 28.05 98 ASP A CA 1
ATOM 773 C C . ASP A 1 105 ? 1.335 2.325 32.255 1.00 29.89 98 ASP A C 1
ATOM 774 O O . ASP A 1 105 ? 2.189 2.022 31.421 1.00 28.16 98 ASP A O 1
ATOM 779 N N . LYS A 1 106 ? 0.454 1.453 32.746 1.00 30.33 99 LYS A N 1
ATOM 780 C CA . LYS A 1 106 ? 0.385 0.076 32.250 1.00 31.28 99 LYS A CA 1
ATOM 781 C C . LYS A 1 106 ? -0.385 0.077 30.929 1.00 35.29 99 LYS A C 1
ATOM 782 O O . LYS A 1 106 ? -1.574 -0.242 30.857 1.00 38.64 99 LYS A O 1
ATOM 788 N N . VAL A 1 107 ? 0.315 0.458 29.861 1.00 28.77 100 VAL A N 1
ATOM 789 C CA . VAL A 1 107 ? -0.295 0.481 28.532 1.00 27.19 100 VAL A CA 1
ATOM 790 C C . VAL A 1 107 ? -0.357 -0.925 27.950 1.00 34.63 100 VAL A C 1
ATOM 791 O O . VAL A 1 107 ? -1.370 -1.326 27.367 1.00 40.25 100 VAL A O 1
ATOM 795 N N . LEU A 1 108 ? 0.684 -1.670 28.099 1.00 32.08 101 LEU A N 1
ATOM 796 C CA . LEU A 1 108 ? 0.793 -3.027 27.596 1.00 33.99 101 LEU A CA 1
ATOM 797 C C . LEU A 1 108 ? 0.620 -4.029 28.724 1.00 41.64 101 LEU A C 1
ATOM 798 O O . LEU A 1 108 ? 1.117 -3.809 29.833 1.00 41.08 101 LEU A O 1
ATOM 803 N N . PRO A 1 109 ? -0.077 -5.128 28.484 1.00 60.80 102 PRO A N 1
ATOM 804 C CA . PRO A 1 109 ? -0.306 -6.118 29.538 1.00 65.12 102 PRO A CA 1
ATOM 805 C C . PRO A 1 109 ? 0.888 -7.059 29.674 1.00 67.45 102 PRO A C 1
ATOM 806 O O . PRO A 1 109 ? 1.879 -6.967 28.948 1.00 51.22 102 PRO A O 1
ATOM 810 N N . SER A 1 110 ? 0.776 -7.970 30.635 1.00 82.18 103 SER A N 1
ATOM 811 C CA . SER A 1 110 ? 1.748 -9.033 30.850 1.00 94.22 103 SER A CA 1
ATOM 812 C C . SER A 1 110 ? 1.068 -10.383 30.631 1.00 97.09 103 SER A C 1
ATOM 813 O O . SER A 1 110 ? -0.106 -10.461 30.259 1.00 100.90 103 SER A O 1
ATOM 816 N N . GLY A 1 111 ? 1.817 -11.458 30.872 1.00 92.36 104 GLY A N 1
ATOM 817 C CA . GLY A 1 111 ? 1.337 -12.749 30.426 1.00 93.48 104 GLY A CA 1
ATOM 818 C C . GLY A 1 111 ? 1.423 -12.819 28.908 1.00 98.80 104 GLY A C 1
ATOM 819 O O . GLY A 1 111 ? 2.185 -12.087 28.268 1.00 102.55 104 GLY A O 1
ATOM 820 N N . ILE A 1 112 ? 0.614 -13.718 28.337 1.00 101.47 105 ILE A N 1
ATOM 821 C CA . ILE A 1 112 ? 0.431 -13.901 26.892 1.00 107.34 105 ILE A CA 1
ATOM 822 C C . ILE A 1 112 ? 1.762 -13.830 26.138 1.00 111.99 105 ILE A C 1
ATOM 823 O O . ILE A 1 112 ? 1.864 -13.225 25.064 1.00 113.77 105 ILE A O 1
ATOM 828 N N . GLY A 1 113 ? 2.790 -14.479 26.679 1.00 112.40 106 GLY A N 1
ATOM 829 C CA . GLY A 1 113 ? 4.101 -14.434 26.061 1.00 107.08 106 GLY A CA 1
ATOM 830 C C . GLY A 1 113 ? 4.346 -15.520 25.032 1.00 108.90 106 GLY A C 1
ATOM 831 O O . GLY A 1 113 ? 5.499 -15.820 24.706 1.00 108.49 106 GLY A O 1
ATOM 832 N N . HIS A 1 114 ? 3.273 -16.111 24.505 1.00 110.20 107 HIS A N 1
ATOM 833 C CA . HIS A 1 114 ? 3.387 -17.238 23.586 1.00 111.42 107 HIS A CA 1
ATOM 834 C C . HIS A 1 114 ? 3.453 -16.828 22.121 1.00 107.86 107 HIS A C 1
ATOM 835 O O . HIS A 1 114 ? 3.767 -17.673 21.276 1.00 113.65 107 HIS A O 1
ATOM 842 N N . ILE A 1 115 ? 3.162 -15.571 21.795 1.00 98.23 108 ILE A N 1
ATOM 843 C CA . ILE A 1 115 ? 3.228 -15.131 20.406 1.00 91.71 108 ILE A CA 1
ATOM 844 C C . ILE A 1 115 ? 4.691 -15.053 19.990 1.00 93.28 108 ILE A C 1
ATOM 845 O O . ILE A 1 115 ? 5.467 -14.262 20.539 1.00 92.95 108 ILE A O 1
ATOM 850 N N . THR A 1 116 ? 5.072 -15.876 19.012 1.00 93.12 109 THR A N 1
ATOM 851 C CA . THR A 1 116 ? 6.470 -16.054 18.645 1.00 89.80 109 THR A CA 1
ATOM 852 C C . THR A 1 116 ? 6.915 -15.186 17.476 1.00 81.16 109 THR A C 1
ATOM 853 O O . THR A 1 116 ? 8.117 -15.136 17.192 1.00 82.84 109 THR A O 1
ATOM 855 N N . ASN A 1 117 ? 5.994 -14.499 16.796 1.00 67.05 110 ASN A N 1
ATOM 856 C CA . A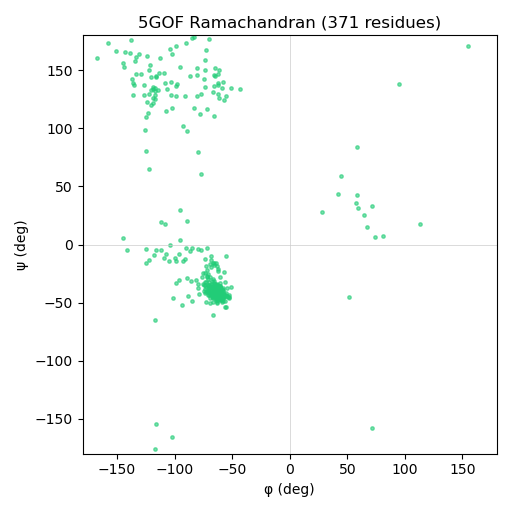SN A 1 117 ? 6.389 -13.817 15.570 1.00 59.66 110 ASN A CA 1
ATOM 857 C C . ASN A 1 117 ? 5.674 -12.493 15.326 1.00 57.61 110 ASN A C 1
ATOM 858 O O . ASN A 1 117 ? 5.887 -11.897 14.263 1.00 57.79 110 ASN A O 1
ATOM 863 N N . CYS A 1 118 ? 4.856 -11.999 16.252 1.00 49.49 111 CYS A N 1
ATOM 864 C CA . CYS A 1 118 ? 4.046 -10.811 16.016 1.00 47.31 111 CYS A CA 1
ATOM 865 C C . CYS A 1 118 ? 4.456 -9.679 16.949 1.00 44.03 111 CYS A C 1
ATOM 866 O O . CYS A 1 118 ? 4.811 -9.909 18.111 1.00 48.38 111 CYS A O 1
ATOM 869 N N . PHE A 1 119 ? 4.381 -8.458 16.428 1.00 38.98 112 PHE A N 1
ATOM 870 C CA . PHE A 1 119 ? 4.905 -7.261 17.064 1.00 34.29 112 PHE A CA 1
ATOM 871 C C . PHE A 1 119 ? 3.775 -6.328 17.473 1.00 31.55 112 PHE A C 1
ATOM 872 O O . PHE A 1 119 ? 2.656 -6.390 16.958 1.00 31.57 112 PHE A O 1
ATOM 880 N N . LEU A 1 120 ? 4.089 -5.435 18.402 1.00 30.62 113 LEU A N 1
ATOM 881 C CA . LEU A 1 120 ? 3.131 -4.460 18.885 1.00 29.35 113 LEU A CA 1
ATOM 882 C C . LEU A 1 120 ? 3.825 -3.110 18.943 1.00 31.61 113 LEU A C 1
ATOM 883 O O . LEU A 1 120 ? 4.984 -3.024 19.354 1.00 30.46 113 LEU A O 1
ATOM 888 N N . SER A 1 121 ? 3.137 -2.071 18.497 1.00 27.93 114 SER A N 1
ATOM 889 C CA . SER A 1 121 ? 3.651 -0.715 18.592 1.00 26.96 114 SER A CA 1
ATOM 890 C C . SER A 1 121 ? 2.691 0.141 19.399 1.00 29.76 114 SER A C 1
ATOM 891 O O . SER A 1 121 ? 1.491 -0.152 19.491 1.00 27.98 114 SER A O 1
ATOM 894 N N . VAL A 1 122 ? 3.232 1.194 20.006 1.00 23.10 115 VAL A N 1
ATOM 895 C CA . VAL A 1 122 ? 2.432 2.203 20.700 1.00 20.88 115 VAL A CA 1
ATOM 896 C C . VAL A 1 122 ? 2.726 3.556 20.067 1.00 22.2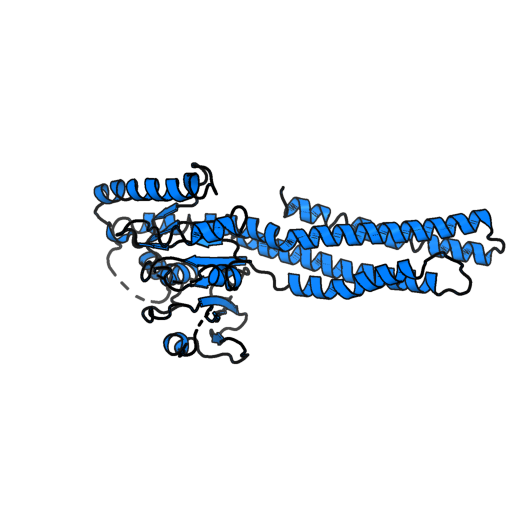1 115 VAL A C 1
ATOM 897 O O . VAL A 1 122 ? 3.893 3.939 19.937 1.00 23.86 115 VAL A O 1
ATOM 901 N N . GLU A 1 123 ? 1.675 4.288 19.699 1.00 21.25 116 GLU A N 1
ATOM 902 C CA . GLU A 1 123 ? 1.812 5.632 19.161 1.00 22.40 116 GLU A CA 1
ATOM 903 C C . GLU A 1 123 ? 0.726 6.513 19.753 1.00 30.03 116 GLU A C 1
ATOM 904 O O . GLU A 1 123 ? -0.248 6.030 20.339 1.00 26.89 116 GLU A O 1
ATOM 910 N N . GLY A 1 124 ? 0.915 7.821 19.607 1.00 23.61 117 GLY A N 1
ATOM 911 C CA . GLY A 1 124 ? -0.013 8.765 20.190 1.00 26.77 117 GLY A CA 1
ATOM 912 C C . GLY A 1 124 ? -1.260 8.954 19.347 1.00 34.00 117 GLY A C 1
ATOM 913 O O . GLY A 1 124 ? -1.230 8.915 18.114 1.00 35.10 117 GLY A O 1
ATOM 914 N N . THR A 1 125 ? -2.378 9.175 20.033 1.00 31.85 118 THR A N 1
ATOM 915 C CA . THR A 1 125 ? -3.608 9.605 19.382 1.00 29.38 118 THR A CA 1
ATOM 916 C C . THR A 1 125 ? -4.067 10.946 19.946 1.00 38.56 118 THR A C 1
ATOM 917 O O . THR A 1 125 ? -3.911 11.219 21.141 1.00 37.62 118 THR A O 1
ATOM 921 N N . ASP A 1 126 ? -4.629 11.784 19.076 1.00 45.86 119 ASP A N 1
ATOM 922 C CA . ASP A 1 126 ? -5.166 13.062 19.529 1.00 51.25 119 ASP A CA 1
ATOM 923 C C . ASP A 1 126 ? -6.458 12.895 20.315 1.00 58.71 119 ASP A C 1
ATOM 924 O O . ASP A 1 126 ? -6.845 13.814 21.045 1.00 57.88 119 ASP A O 1
ATOM 929 N N . GLY A 1 127 ? -7.129 11.753 20.184 1.00 47.62 120 GLY A N 1
ATOM 930 C CA . GLY A 1 127 ? -8.323 11.483 20.953 1.00 54.50 120 GLY A CA 1
ATOM 931 C C . GLY A 1 127 ? -8.011 11.261 22.421 1.00 56.43 120 GLY A C 1
ATOM 932 O O . GLY A 1 127 ? -6.861 11.247 22.860 1.00 49.52 120 GLY A O 1
ATOM 933 N N . ASP A 1 128 ? -9.076 11.079 23.200 1.00 44.87 121 ASP A N 1
ATOM 934 C CA . ASP A 1 128 ? -8.949 10.894 24.638 1.00 44.02 121 ASP A CA 1
ATOM 935 C C . ASP A 1 128 ? -9.138 9.447 25.073 1.00 42.62 121 ASP A C 1
ATOM 936 O O . ASP A 1 128 ? -9.015 9.153 26.267 1.00 44.82 121 ASP A O 1
ATOM 941 N N . LYS A 1 129 ? -9.400 8.538 24.138 1.00 38.71 122 LYS A N 1
ATOM 942 C CA . LYS A 1 129 ? -9.596 7.125 24.433 1.00 36.02 122 LYS A CA 1
ATOM 943 C C . LYS A 1 129 ? -8.517 6.298 23.745 1.00 37.22 122 LYS A C 1
ATOM 944 O O . LYS A 1 129 ? -8.222 6.508 22.563 1.00 39.72 122 LYS A O 1
ATOM 950 N N . ALA A 1 130 ? -7.942 5.353 24.481 1.00 34.28 123 ALA A N 1
ATOM 951 C CA . ALA A 1 130 ? -7.019 4.402 23.880 1.00 30.01 123 ALA A CA 1
ATOM 952 C C . ALA A 1 130 ? -7.783 3.386 23.041 1.00 30.13 123 ALA A C 1
ATOM 953 O O . ALA A 1 130 ? -8.938 3.056 23.321 1.00 34.67 123 ALA A O 1
ATOM 955 N N . TYR A 1 131 ? -7.125 2.884 22.001 1.00 33.65 124 TYR A N 1
ATOM 956 C CA . TYR A 1 131 ? -7.701 1.835 21.169 1.00 31.44 124 TYR A CA 1
ATOM 957 C C . TYR A 1 131 ? -6.553 1.127 20.463 1.00 35.41 124 TYR A C 1
ATOM 958 O O . TYR A 1 131 ? -5.396 1.541 20.570 1.00 32.20 124 TYR A O 1
ATOM 967 N N . LEU A 1 132 ? -6.870 0.037 19.761 1.00 29.18 125 LEU A N 1
ATOM 968 C CA . LEU A 1 132 ? -5.877 -0.621 18.921 1.00 28.31 125 LEU A CA 1
ATOM 969 C C . LEU A 1 132 ? -6.450 -0.870 17.534 1.00 29.95 125 LEU A C 1
ATOM 970 O O . LEU A 1 132 ? -7.662 -0.838 17.324 1.00 32.03 125 LEU A O 1
ATOM 975 N N . MET A 1 133 ? -5.551 -1.150 16.591 1.00 29.59 126 MET A N 1
ATOM 976 C CA . MET A 1 133 ? -5.915 -1.533 15.234 1.00 32.66 126 MET A CA 1
ATOM 977 C C . MET A 1 133 ? -5.058 -2.710 14.781 1.00 34.49 126 MET A C 1
ATOM 978 O O . MET A 1 133 ? -3.852 -2.754 15.052 1.00 35.62 126 MET A O 1
ATOM 983 N N . THR A 1 134 ? -5.680 -3.667 14.098 1.00 39.63 127 THR A N 1
ATOM 984 C CA . THR A 1 134 ? -4.953 -4.789 13.519 1.00 35.05 127 THR A CA 1
ATOM 985 C C . THR A 1 134 ? -4.689 -4.541 12.035 1.00 41.04 127 THR A C 1
ATOM 986 O O . THR A 1 134 ? -5.210 -3.601 11.433 1.00 45.46 127 THR A O 1
ATOM 990 N N . GLU A 1 135 ? -3.867 -5.407 11.446 1.00 47.15 128 GLU A N 1
ATOM 991 C CA . GLU A 1 135 ? -3.428 -5.204 10.071 1.00 53.22 128 GLU A CA 1
ATOM 992 C C . GLU A 1 135 ? -4.604 -5.237 9.103 1.00 57.49 128 GLU A C 1
ATOM 993 O O . GLU A 1 135 ? -5.583 -5.963 9.299 1.00 56.96 128 GLU A O 1
ATOM 999 N N . GLY A 1 136 ? -4.491 -4.440 8.042 1.00 67.44 129 GLY A N 1
ATOM 1000 C CA . GLY A 1 136 ? -5.510 -4.414 7.006 1.00 71.29 129 GLY A CA 1
ATOM 1001 C C . GLY A 1 136 ? -6.885 -4.035 7.501 1.00 75.79 129 GLY A C 1
ATOM 1002 O O . GLY A 1 136 ? -7.887 -4.505 6.952 1.00 81.38 129 GLY A O 1
ATOM 1003 N N . SER A 1 137 ? -6.962 -3.197 8.532 1.00 72.57 130 SER A N 1
ATOM 1004 C CA . SER A 1 137 ? -8.236 -2.824 9.124 1.00 69.65 130 SER A CA 1
ATOM 1005 C C . SER A 1 137 ? -8.182 -1.370 9.564 1.00 68.76 130 SER A C 1
ATOM 1006 O O . SER A 1 137 ? -7.113 -0.838 9.871 1.00 69.38 130 SER A O 1
ATOM 1009 N N . ASP A 1 138 ? -9.353 -0.733 9.579 1.00 65.19 131 ASP A N 1
ATOM 1010 C CA . ASP A 1 138 ? -9.526 0.627 10.066 1.00 62.41 131 ASP A CA 1
ATOM 1011 C C . ASP A 1 138 ? -10.248 0.679 11.407 1.00 57.48 131 ASP A C 1
ATOM 1012 O O . ASP A 1 138 ? -10.314 1.748 12.021 1.00 54.67 131 ASP A O 1
ATOM 1017 N N . GLU A 1 139 ? -10.763 -0.453 11.875 1.00 45.39 132 GLU A N 1
ATOM 1018 C CA . GLU A 1 139 ? -11.582 -0.518 13.078 1.00 43.71 132 GLU A CA 1
ATOM 1019 C C . GLU A 1 139 ? -10.780 -0.180 14.331 1.00 40.35 132 GLU A C 1
ATOM 1020 O O . GLU A 1 139 ? -9.695 -0.726 14.563 1.00 37.97 132 GLU A O 1
ATOM 1026 N N . LYS A 1 140 ? -11.329 0.701 15.159 1.00 40.65 133 LYS A N 1
ATOM 1027 C CA . LYS A 1 140 ? -10.704 1.072 16.426 1.00 38.07 133 LYS A CA 1
ATOM 1028 C C . LYS A 1 140 ? -11.264 0.159 17.512 1.00 38.94 133 LYS A C 1
ATOM 1029 O O . LYS A 1 140 ? -12.390 0.341 17.987 1.00 41.48 133 LYS A O 1
ATOM 1035 N N . LYS A 1 141 ? -10.465 -0.833 17.894 1.00 38.22 134 LYS A N 1
ATOM 1036 C CA . LYS A 1 141 ? -10.839 -1.882 18.825 1.00 38.69 134 LYS A CA 1
ATOM 1037 C C . LYS A 1 141 ? -10.380 -1.531 20.235 1.00 37.08 134 LYS A C 1
ATOM 1038 O O . LYS A 1 141 ? -9.410 -0.794 20.425 1.00 35.07 134 LYS A O 1
ATOM 1044 N N . SER A 1 142 ? -11.093 -2.065 21.223 1.00 39.26 135 SER A N 1
ATOM 1045 C CA . SER A 1 142 ? -10.708 -1.839 22.608 1.00 38.39 135 SER A CA 1
ATOM 1046 C C . SER A 1 142 ? -9.326 -2.426 22.877 1.00 37.74 135 SER A C 1
ATOM 1047 O O . SER A 1 142 ? -9.001 -3.523 22.414 1.00 37.61 135 SER A O 1
ATOM 1050 N N . VAL A 1 143 ? -8.507 -1.689 23.634 1.00 33.84 136 VAL A N 1
ATOM 1051 C CA . VAL A 1 143 ? -7.188 -2.207 23.978 1.00 32.16 136 VAL A CA 1
ATOM 1052 C C . VAL A 1 143 ? -7.290 -3.425 24.875 1.00 35.41 136 VAL A C 1
ATOM 1053 O O . VAL A 1 143 ? -6.311 -4.159 25.024 1.00 37.43 136 VAL A O 1
ATOM 1057 N N . LYS A 1 144 ? -8.452 -3.663 25.488 1.00 37.44 137 LYS A N 1
ATOM 1058 C CA . LYS A 1 144 ? -8.623 -4.848 26.322 1.00 40.52 137 LYS A CA 1
ATOM 1059 C C . LYS A 1 144 ? -8.693 -6.140 25.522 1.00 43.94 137 LYS A C 1
ATOM 1060 O O . LYS A 1 144 ? -8.781 -7.214 26.127 1.00 51.80 137 LYS A O 1
ATOM 1066 N N . THR A 1 145 ? -8.656 -6.072 24.194 1.00 41.27 138 THR A N 1
ATOM 1067 C CA . THR A 1 145 ? -8.638 -7.255 23.349 1.00 43.26 138 THR A CA 1
ATOM 1068 C C . THR A 1 145 ? -7.228 -7.665 22.933 1.00 43.57 138 THR A C 1
ATOM 1069 O O . THR A 1 145 ? -7.085 -8.611 22.150 1.00 45.87 138 THR A O 1
ATOM 1073 N N . VAL A 1 146 ? -6.190 -6.979 23.432 1.00 38.55 139 VAL A N 1
ATOM 1074 C CA . VAL A 1 146 ? -4.809 -7.338 23.097 1.00 41.07 139 VAL A CA 1
ATOM 1075 C C . VAL A 1 146 ? -4.542 -8.805 23.399 1.00 44.73 139 VAL A C 1
ATOM 1076 O O . VAL A 1 146 ? -3.943 -9.522 22.587 1.00 47.48 139 VAL A O 1
ATOM 1080 N N . ASN A 1 147 ? -4.981 -9.277 24.570 1.00 52.86 140 ASN A N 1
ATOM 1081 C CA . ASN A 1 147 ? -4.714 -10.638 25.022 1.00 55.71 140 ASN A CA 1
ATOM 1082 C C . ASN A 1 147 ? -5.596 -11.685 24.353 1.00 56.00 140 ASN A C 1
ATOM 1083 O O . ASN A 1 147 ? -5.401 -12.879 24.602 1.00 64.21 140 ASN A O 1
ATOM 1088 N N . GLN A 1 148 ? -6.552 -11.279 23.519 1.00 54.75 141 GLN A N 1
ATOM 1089 C CA . GLN A 1 148 ? -7.470 -12.214 22.882 1.00 69.52 141 GLN A CA 1
ATOM 1090 C C . GLN A 1 148 ? -7.274 -12.338 21.378 1.00 68.25 141 GLN A C 1
ATOM 1091 O O . GLN A 1 148 ? -7.947 -13.164 20.755 1.00 74.50 141 GLN A O 1
ATOM 1097 N N . LEU A 1 149 ? -6.391 -11.539 20.780 1.00 57.79 142 LEU A N 1
ATOM 1098 C CA . LEU A 1 149 ? -6.153 -11.629 19.345 1.00 51.19 142 LEU A CA 1
ATOM 1099 C C . LEU A 1 149 ? -5.594 -13.003 18.992 1.00 68.81 142 LEU A C 1
ATOM 1100 O O . LEU A 1 149 ? -4.629 -13.470 19.603 1.00 73.67 142 LEU A O 1
ATOM 1105 N N . ALA A 1 150 ? -6.209 -13.649 17.997 1.00 75.89 143 ALA A N 1
ATOM 1106 C CA . ALA A 1 150 ? -5.968 -15.071 17.765 1.00 86.67 143 ALA A CA 1
ATOM 1107 C C . ALA A 1 150 ? -4.535 -15.337 17.315 1.00 87.00 143 ALA A C 1
ATOM 1108 O O . ALA A 1 150 ? -3.863 -16.221 17.859 1.00 95.45 143 ALA A O 1
ATOM 1110 N N . HIS A 1 151 ? -4.055 -14.591 16.315 1.00 74.23 144 HIS A N 1
ATOM 1111 C CA . HIS A 1 151 ? -2.726 -14.806 15.733 1.00 69.56 144 HIS A CA 1
ATOM 1112 C C . HIS A 1 151 ? -2.572 -16.234 15.208 1.00 74.22 144 HIS A C 1
ATOM 1113 O O . HIS A 1 151 ? -1.494 -16.829 15.283 1.00 80.37 144 HIS A O 1
ATOM 1120 N N . ALA A 1 152 ? -3.657 -16.794 14.671 1.00 78.15 145 ALA A N 1
ATOM 1121 C CA . ALA A 1 152 ? -3.636 -18.189 14.242 1.00 87.45 145 ALA A CA 1
ATOM 1122 C C . ALA A 1 152 ? -2.701 -18.388 13.054 1.00 96.05 145 ALA A C 1
ATOM 1123 O O . ALA A 1 152 ? -1.717 -19.133 13.140 1.00 96.25 145 ALA A O 1
ATOM 1125 N N . LEU A 1 153 ? -2.986 -17.716 11.935 1.00 103.29 146 LEU A N 1
ATOM 1126 C CA . LEU A 1 153 ? -2.228 -17.921 10.704 1.00 108.45 146 LEU A CA 1
ATOM 1127 C C . LEU A 1 153 ? -0.792 -17.422 10.787 1.00 103.48 146 LEU A C 1
ATOM 1128 O O . LEU A 1 153 ? -0.005 -17.714 9.880 1.00 108.45 146 LEU A O 1
ATOM 1133 N N . HIS A 1 154 ? -0.430 -16.690 11.834 1.00 92.87 147 HIS A N 1
ATOM 1134 C CA . HIS A 1 154 ? 0.886 -16.071 11.907 1.00 91.14 147 HIS A CA 1
ATOM 1135 C C . HIS A 1 154 ? 1.496 -16.194 13.301 1.00 98.91 147 HIS A C 1
ATOM 1136 O O . HIS A 1 154 ? 2.641 -15.798 13.527 1.00 100.93 147 HIS A O 1
ATOM 1143 N N . ALA A 1 161 ? 8.030 -12.763 10.109 1.00 84.91 154 ALA A N 1
ATOM 1144 C CA . ALA A 1 161 ? 6.969 -12.949 9.128 1.00 85.48 154 ALA A CA 1
ATOM 1145 C C . ALA A 1 161 ? 5.598 -12.937 9.801 1.00 84.16 154 ALA A C 1
ATOM 1146 O O . ALA A 1 161 ? 4.654 -13.562 9.318 1.00 93.69 154 ALA A O 1
ATOM 1148 N N . GLY A 1 162 ? 5.498 -12.222 10.922 1.00 79.60 155 GLY A N 1
ATOM 1149 C CA . GLY A 1 162 ? 4.256 -12.090 11.648 1.00 74.92 155 GLY A CA 1
ATOM 1150 C C . GLY A 1 162 ? 3.582 -10.749 11.409 1.00 64.50 155 GLY A C 1
ATOM 1151 O O . GLY A 1 162 ? 3.924 -9.994 10.497 1.00 64.78 155 GLY A O 1
ATOM 1152 N N . CYS A 1 163 ? 2.610 -10.451 12.265 1.00 45.80 156 CYS A N 1
ATOM 1153 C CA . CYS A 1 163 ? 1.793 -9.258 12.113 1.00 42.58 156 CYS A CA 1
ATOM 1154 C C . CYS A 1 163 ? 2.199 -8.176 13.109 1.00 40.95 156 CYS A C 1
ATOM 1155 O O . CYS A 1 163 ? 2.963 -8.397 14.052 1.00 37.93 156 CYS A O 1
ATOM 1158 N N . LEU A 1 164 ? 1.672 -6.981 12.872 1.00 40.61 157 LEU A N 1
ATOM 1159 C CA . LEU A 1 164 ? 1.867 -5.832 13.744 1.00 30.14 157 LEU A CA 1
ATOM 1160 C C . LEU A 1 164 ? 0.510 -5.387 14.263 1.00 35.02 157 LEU A C 1
ATOM 1161 O O . LEU A 1 164 ? -0.416 -5.164 13.477 1.00 42.02 157 LEU A O 1
ATOM 1166 N N . VAL A 1 165 ? 0.386 -5.281 15.580 1.00 34.59 158 VAL A N 1
ATOM 1167 C CA . VAL A 1 165 ? -0.792 -4.700 16.214 1.00 31.32 158 VAL A CA 1
ATOM 1168 C C . VAL A 1 165 ? -0.416 -3.299 16.671 1.00 28.54 158 VAL A C 1
ATOM 1169 O O . VAL A 1 165 ? 0.611 -3.113 17.339 1.00 30.06 158 VAL A O 1
ATOM 1173 N N . ARG A 1 166 ? -1.228 -2.310 16.297 1.00 28.11 159 ARG A N 1
ATOM 1174 C CA . ARG A 1 166 ? -0.940 -0.911 16.587 1.00 28.76 159 ARG A CA 1
ATOM 1175 C C . ARG A 1 166 ? -1.801 -0.451 17.759 1.00 26.02 159 ARG A C 1
ATOM 1176 O O . ARG A 1 166 ? -3.034 -0.456 17.665 1.00 28.72 159 ARG A O 1
ATOM 1184 N N . VAL A 1 167 ? -1.155 -0.057 18.858 1.00 27.02 160 VAL A N 1
ATOM 1185 C CA . VAL A 1 167 ? -1.851 0.512 20.009 1.00 28.09 160 VAL A CA 1
ATOM 1186 C C . VAL A 1 167 ? -1.733 2.028 19.944 1.00 28.87 160 VAL A C 1
ATOM 1187 O O . VAL A 1 167 ? -0.660 2.578 19.639 1.00 27.80 160 VAL A O 1
ATOM 1191 N N . PHE A 1 168 ? -2.849 2.702 20.208 1.00 27.67 161 PHE A N 1
ATOM 1192 C CA . PHE A 1 168 ? -2.951 4.155 20.190 1.00 33.66 161 PHE A CA 1
ATOM 1193 C C . PHE A 1 168 ? -3.297 4.619 21.595 1.00 31.31 161 PHE A C 1
ATOM 1194 O O . PHE A 1 168 ? -4.297 4.179 22.171 1.00 34.17 161 PHE A O 1
ATOM 1202 N N . TRP A 1 169 ? -2.484 5.511 22.135 1.00 27.91 162 TRP A N 1
ATOM 1203 C CA . TRP A 1 169 ? -2.629 5.972 23.500 1.00 29.18 162 TRP A CA 1
ATOM 1204 C C . TRP A 1 169 ? -2.694 7.491 23.494 1.00 33.26 162 TRP A C 1
ATOM 1205 O O . TRP A 1 169 ? -1.955 8.135 22.743 1.00 32.40 162 TRP A O 1
ATOM 1216 N N . PRO A 1 170 ? -3.589 8.089 24.282 1.00 37.96 163 PRO A N 1
ATOM 1217 C CA . PRO A 1 170 ? -3.797 9.541 24.196 1.00 36.50 163 PRO A CA 1
ATOM 1218 C C . PRO A 1 170 ? -2.504 10.319 24.394 1.00 30.93 163 PRO A C 1
ATOM 1219 O O . PRO A 1 170 ? -1.769 10.106 25.362 1.00 36.33 163 PRO A O 1
ATOM 1223 N N . LYS A 1 171 ? -2.222 11.216 23.441 1.00 37.01 164 LYS A N 1
ATOM 1224 C CA . LYS A 1 171 ? -1.024 12.047 23.523 1.00 35.70 164 LYS A CA 1
ATOM 1225 C C . LYS A 1 171 ? -1.028 12.917 24.769 1.00 35.37 164 LYS A C 1
ATOM 1226 O O . LYS A 1 171 ? 0.040 13.294 25.265 1.00 39.23 164 LYS A O 1
ATOM 1232 N N . ALA A 1 172 ? -2.214 13.265 25.275 1.00 39.87 165 ALA A N 1
ATOM 1233 C CA . ALA A 1 172 ? -2.295 14.107 26.458 1.00 44.33 165 ALA A CA 1
ATOM 1234 C C . ALA A 1 172 ? -1.748 13.409 27.696 1.00 41.07 165 ALA A C 1
ATOM 1235 O O . ALA A 1 172 ? -1.413 14.083 28.674 1.00 46.39 165 ALA A O 1
ATOM 1237 N N . LYS A 1 173 ? -1.616 12.083 27.664 1.00 37.24 166 LYS A N 1
ATOM 1238 C CA . LYS A 1 173 ? -1.182 11.313 28.819 1.00 43.53 166 LYS A CA 1
ATOM 1239 C C . LYS A 1 173 ? 0.294 10.936 28.787 1.00 43.35 166 LYS A C 1
ATOM 1240 O O . LYS A 1 173 ? 0.807 10.460 29.804 1.00 45.05 166 LYS A O 1
ATOM 1246 N N . CYS A 1 174 ? 0.992 11.113 27.662 1.00 38.89 167 CYS A N 1
ATOM 1247 C CA A CYS A 1 174 ? 2.408 10.760 27.569 0.42 35.10 167 CYS A CA 1
ATOM 1248 C CA B CYS A 1 174 ? 2.414 10.792 27.603 0.58 34.74 167 CYS A CA 1
ATOM 1249 C C . CYS A 1 174 ? 3.122 11.764 26.676 1.00 34.09 167 CYS A C 1
ATOM 1250 O O . CYS A 1 174 ? 2.809 11.850 25.484 1.00 35.40 167 CYS A O 1
ATOM 1255 N N . ALA A 1 175 ? 4.096 12.486 27.238 1.00 37.33 168 ALA A N 1
ATOM 1256 C CA . ALA A 1 175 ? 4.864 13.455 26.465 1.00 34.02 168 ALA A CA 1
ATOM 1257 C C . ALA A 1 175 ? 5.608 12.795 25.309 1.00 30.39 168 ALA A C 1
ATOM 1258 O O . ALA A 1 175 ? 5.691 13.375 24.217 1.00 32.25 168 ALA A O 1
ATOM 1260 N N . LEU A 1 176 ? 6.156 11.591 25.521 1.00 23.93 169 LEU A N 1
ATOM 1261 C CA . LEU A 1 176 ? 6.896 10.934 24.441 1.00 27.26 169 LEU A CA 1
ATOM 1262 C C . LEU A 1 176 ? 6.027 10.760 23.207 1.00 29.31 169 LEU A C 1
ATOM 1263 O O . LEU A 1 176 ? 6.488 10.978 22.080 1.00 24.29 169 LEU A O 1
ATOM 1268 N N . LEU A 1 177 ? 4.768 10.359 23.397 1.00 24.23 170 LEU A N 1
ATOM 1269 C CA . LEU A 1 177 ? 3.894 10.145 22.248 1.00 22.63 170 LEU A CA 1
ATOM 1270 C C . LEU A 1 177 ? 3.471 11.470 21.638 1.00 27.32 170 LEU A C 1
ATOM 1271 O O . LEU A 1 177 ? 3.317 11.578 20.415 1.00 26.85 170 LEU A O 1
ATOM 1276 N N . ARG A 1 178 ? 3.286 12.489 22.475 1.00 25.51 171 ARG A N 1
ATOM 1277 C CA A ARG A 1 178 ? 2.980 13.819 21.965 0.53 26.78 171 ARG A CA 1
ATOM 1278 C CA B ARG A 1 178 ? 2.980 13.818 21.965 0.47 26.74 171 ARG A CA 1
ATOM 1279 C C . ARG A 1 178 ? 4.093 14.323 21.056 1.00 23.73 171 ARG A C 1
ATOM 1280 O O . ARG A 1 178 ? 3.830 15.013 20.061 1.00 30.24 171 ARG A O 1
ATOM 1295 N N . ASP A 1 179 ? 5.342 13.982 21.375 1.00 23.41 172 ASP A N 1
ATOM 1296 C CA . ASP A 1 179 ? 6.489 14.486 20.630 1.00 26.98 172 ASP A CA 1
ATOM 1297 C C . ASP A 1 179 ? 6.951 13.528 19.538 1.00 27.61 172 ASP A C 1
ATOM 1298 O O . ASP A 1 179 ? 8.148 13.482 19.230 1.00 24.58 172 ASP A O 1
ATOM 1303 N N . ASP A 1 180 ? 6.027 12.745 18.977 1.00 23.25 173 ASP A N 1
ATOM 1304 C CA . ASP A 1 180 ? 6.221 11.968 17.750 1.00 26.00 173 ASP A CA 1
ATOM 1305 C C . ASP A 1 180 ? 7.152 10.770 17.948 1.00 25.33 173 ASP A C 1
ATOM 1306 O O . ASP A 1 180 ? 7.875 10.379 17.029 1.00 24.89 173 ASP A O 1
ATOM 1311 N N . LEU A 1 181 ? 7.139 10.148 19.125 1.00 20.08 174 LEU A N 1
ATOM 1312 C CA . LEU A 1 181 ? 7.839 8.883 19.319 1.00 20.74 174 LEU A CA 1
ATOM 1313 C C . LEU A 1 181 ? 6.866 7.719 19.189 1.00 22.19 174 LEU A C 1
ATOM 1314 O O . LEU A 1 181 ? 5.736 7.776 19.684 1.00 23.06 174 LEU A O 1
ATOM 1319 N N . VAL A 1 182 ? 7.313 6.666 18.507 1.00 20.48 175 VAL A N 1
ATOM 1320 C CA . VAL A 1 182 ? 6.600 5.398 18.402 1.00 18.47 175 VAL A CA 1
ATOM 1321 C C . VAL A 1 182 ? 7.479 4.311 18.999 1.00 19.13 175 VAL A C 1
ATOM 1322 O O . VAL A 1 182 ? 8.689 4.283 18.741 1.00 19.75 175 VAL A O 1
ATOM 1326 N N . LEU A 1 183 ? 6.893 3.452 19.835 1.00 18.92 176 LEU A N 1
ATOM 1327 C CA . LEU A 1 183 ? 7.639 2.441 20.581 1.00 19.07 176 LEU A CA 1
ATOM 1328 C C . LEU A 1 183 ? 7.170 1.069 20.129 1.00 21.22 176 LEU A C 1
ATOM 1329 O O . LEU A 1 183 ? 5.961 0.825 20.046 1.00 23.22 176 LEU A O 1
ATOM 1334 N N . VAL A 1 184 ? 8.115 0.177 19.826 1.00 20.62 177 VAL A N 1
ATOM 1335 C CA . VAL A 1 184 ? 7.799 -1.127 19.251 1.00 20.15 177 VAL A CA 1
ATOM 1336 C C . VAL A 1 184 ? 8.241 -2.217 20.227 1.00 20.19 177 VAL A C 1
ATOM 1337 O O . VAL A 1 184 ? 9.391 -2.226 20.681 1.00 22.07 177 VAL A O 1
ATOM 1341 N N . ASP A 1 185 ? 7.320 -3.131 20.537 1.00 22.66 178 ASP A N 1
ATOM 1342 C CA . ASP A 1 185 ? 7.519 -4.243 21.458 1.00 22.50 178 ASP A CA 1
ATOM 1343 C C . ASP A 1 185 ? 7.576 -5.522 20.629 1.00 25.66 178 ASP A C 1
ATOM 1344 O O . ASP A 1 185 ? 6.821 -5.674 19.669 1.00 27.51 178 ASP A O 1
ATOM 1349 N N . SER A 1 186 ? 8.484 -6.428 20.968 1.00 29.81 179 SER A N 1
ATOM 1350 C CA . SER A 1 186 ? 8.779 -7.574 20.120 1.00 29.72 179 SER A CA 1
ATOM 1351 C C . SER A 1 186 ? 8.595 -8.891 20.863 1.00 28.74 179 SER A C 1
ATOM 1352 O O . SER A 1 186 ? 8.573 -8.923 22.101 1.00 29.89 179 SER A O 1
ATOM 1355 N N . PRO A 1 187 ? 8.481 -10.002 20.141 1.00 28.29 180 PRO A N 1
ATOM 1356 C CA . PRO A 1 187 ? 8.495 -11.315 20.796 1.00 30.80 180 PRO A CA 1
ATOM 1357 C C . PRO A 1 187 ? 9.899 -11.651 21.273 1.00 31.06 180 PRO A C 1
ATOM 1358 O O . PRO A 1 187 ? 10.881 -11.003 20.910 1.00 28.29 180 PRO A O 1
ATOM 1362 N N . GLY A 1 188 ? 9.984 -12.687 22.102 1.00 36.05 181 GLY A N 1
ATOM 1363 C CA . GLY A 1 188 ? 11.277 -13.089 22.624 1.00 36.58 181 GLY A CA 1
ATOM 1364 C C . GLY A 1 188 ? 12.207 -13.535 21.510 1.00 34.93 181 GLY A C 1
ATOM 1365 O O . GLY A 1 188 ? 11.806 -14.238 20.579 1.00 35.31 181 GLY A O 1
ATOM 1366 N N . THR A 1 189 ? 13.467 -13.102 21.602 1.00 33.77 182 THR A N 1
ATOM 1367 C CA . THR A 1 189 ? 14.437 -13.518 20.596 1.00 39.24 182 THR A CA 1
ATOM 1368 C C . THR A 1 189 ? 14.783 -14.993 20.747 1.00 61.54 182 THR A C 1
ATOM 1369 O O . THR A 1 189 ? 15.168 -15.641 19.769 1.00 65.94 182 THR A O 1
ATOM 1373 N N . ASP A 1 190 ? 14.631 -15.538 21.951 1.00 64.06 183 ASP A N 1
ATOM 1374 C CA . ASP A 1 190 ? 14.924 -16.942 22.212 1.00 67.11 183 ASP A CA 1
ATOM 1375 C C . ASP A 1 190 ? 13.816 -17.854 21.689 1.00 66.89 183 ASP A C 1
ATOM 1376 O O . ASP A 1 190 ? 12.705 -17.402 21.403 1.00 68.22 183 ASP A O 1
ATOM 1381 N N . GLU A 1 194 ? 13.309 -16.306 11.048 1.00 81.10 187 GLU A N 1
ATOM 1382 C CA . GLU A 1 194 ? 14.319 -16.007 10.039 1.00 88.32 187 GLU A CA 1
ATOM 1383 C C . GLU A 1 194 ? 15.089 -14.749 10.417 1.00 90.50 187 GLU A C 1
ATOM 1384 O O . GLU A 1 194 ? 16.096 -14.416 9.790 1.00 97.80 187 GLU A O 1
ATOM 1390 N N . LEU A 1 195 ? 14.592 -14.050 11.442 1.00 80.72 188 LEU A N 1
ATOM 1391 C CA . LEU A 1 195 ? 15.144 -12.799 11.961 1.00 71.65 188 LEU A CA 1
ATOM 1392 C C . LEU A 1 195 ? 15.372 -11.748 10.872 1.00 60.36 188 LEU A C 1
ATOM 1393 O O . LEU A 1 195 ? 15.037 -10.577 11.072 1.00 60.05 188 LEU A O 1
ATOM 1398 N N . ASP A 1 196 ? 15.947 -12.134 9.727 1.00 60.29 189 ASP A N 1
ATOM 1399 C CA . ASP A 1 196 ? 16.060 -11.197 8.616 1.00 62.54 189 ASP A CA 1
ATOM 1400 C C . ASP A 1 196 ? 14.699 -10.647 8.227 1.00 53.40 189 ASP A C 1
ATOM 1401 O O . ASP A 1 196 ? 14.593 -9.492 7.799 1.00 45.74 189 ASP A O 1
ATOM 1406 N N . SER A 1 197 ? 13.649 -11.457 8.386 1.00 52.89 190 SER A N 1
ATOM 1407 C CA . SER A 1 197 ? 12.293 -10.971 8.167 1.00 52.26 190 SER A CA 1
ATOM 1408 C C . SER A 1 197 ? 11.905 -9.938 9.219 1.00 32.30 190 SER A C 1
ATOM 1409 O O . SER A 1 197 ? 11.216 -8.962 8.907 1.00 37.81 190 SER A O 1
ATOM 1412 N N . TRP A 1 198 ? 12.339 -10.134 10.470 1.00 35.09 191 TRP A N 1
ATOM 1413 C CA . TRP A 1 198 ? 12.114 -9.120 11.497 1.00 35.56 191 TRP A CA 1
ATOM 1414 C C . TRP A 1 198 ? 12.765 -7.803 11.108 1.00 34.55 191 TRP A C 1
ATOM 1415 O O . TRP A 1 198 ? 12.164 -6.733 11.245 1.00 32.52 191 TRP A O 1
ATOM 1426 N N . ILE A 1 199 ? 14.006 -7.863 10.629 1.00 33.02 192 ILE A N 1
ATOM 1427 C CA . ILE A 1 199 ? 14.712 -6.641 10.258 1.00 32.06 192 ILE A CA 1
ATOM 1428 C C . ILE A 1 199 ? 13.985 -5.940 9.117 1.00 33.73 192 ILE A C 1
ATOM 1429 O O . ILE A 1 199 ? 13.694 -4.740 9.189 1.00 32.23 192 ILE A O 1
ATOM 1434 N N . ASP A 1 200 ? 13.647 -6.690 8.062 1.00 30.47 193 ASP A N 1
ATOM 1435 C CA . ASP A 1 200 ? 12.998 -6.086 6.904 1.00 32.20 193 ASP A CA 1
ATOM 1436 C C . ASP A 1 200 ? 11.648 -5.478 7.259 1.00 31.28 193 ASP A C 1
ATOM 1437 O O . ASP A 1 200 ? 11.285 -4.420 6.735 1.00 37.07 193 ASP A O 1
ATOM 1442 N N . LYS A 1 201 ? 10.874 -6.138 8.119 1.00 37.26 194 LYS A N 1
ATOM 1443 C CA . LYS A 1 201 ? 9.497 -5.698 8.324 1.00 38.25 194 LYS A CA 1
ATOM 1444 C C . LYS A 1 201 ? 9.359 -4.652 9.423 1.00 32.32 194 LYS A C 1
ATOM 1445 O O . LYS A 1 201 ? 8.447 -3.816 9.354 1.00 40.05 194 LYS A O 1
ATOM 1451 N N . PHE A 1 202 ? 10.241 -4.652 10.421 1.00 33.19 195 PHE A N 1
ATOM 1452 C CA . PHE A 1 202 ? 10.064 -3.759 11.558 1.00 32.40 195 PHE A CA 1
ATOM 1453 C C . PHE A 1 202 ? 11.247 -2.845 11.853 1.00 39.34 195 PHE A C 1
ATOM 1454 O O . PHE A 1 202 ? 11.062 -1.856 12.572 1.00 40.85 195 PHE A O 1
ATOM 1462 N N . CYS A 1 203 ? 12.438 -3.112 11.318 1.00 30.78 196 CYS A N 1
ATOM 1463 C CA . CYS A 1 203 ? 13.651 -2.472 11.806 1.00 29.03 196 CYS A CA 1
ATOM 1464 C C . CYS A 1 203 ? 14.268 -1.448 10.864 1.00 25.42 196 CYS A C 1
ATOM 1465 O O . CYS A 1 203 ? 15.185 -0.733 11.291 1.00 27.31 196 CYS A O 1
ATOM 1468 N N . LEU A 1 204 ? 13.824 -1.369 9.606 1.00 28.94 197 LEU A N 1
ATOM 1469 C CA . LEU A 1 204 ? 14.536 -0.543 8.633 1.00 29.28 197 LEU A CA 1
ATOM 1470 C C . LEU A 1 204 ? 14.447 0.939 8.966 1.00 31.67 197 LEU A C 1
ATOM 1471 O O . LEU A 1 204 ? 15.365 1.699 8.637 1.00 32.26 197 LEU A O 1
ATOM 1476 N N . ASP A 1 205 ? 13.362 1.371 9.610 1.00 30.25 198 ASP A N 1
ATOM 1477 C CA . ASP A 1 205 ? 13.208 2.765 9.999 1.00 27.92 198 ASP A CA 1
ATOM 1478 C C . ASP A 1 205 ? 13.264 2.959 11.509 1.00 24.02 198 ASP A C 1
ATOM 1479 O O . ASP A 1 205 ? 12.806 3.987 12.005 1.00 25.74 198 ASP A O 1
ATOM 1484 N N . ALA A 1 206 ? 13.816 1.998 12.251 1.00 21.03 199 ALA A N 1
ATOM 1485 C CA . ALA A 1 206 ? 13.985 2.167 13.687 1.00 19.15 199 ALA A CA 1
ATOM 1486 C C . ALA A 1 206 ? 15.226 3.009 13.947 1.00 21.66 199 ALA A C 1
ATOM 1487 O O . ALA A 1 206 ? 16.301 2.731 13.408 1.00 26.42 199 ALA A O 1
ATOM 1489 N N . ASP A 1 207 ? 15.071 4.059 14.738 1.00 16.88 200 ASP A N 1
ATOM 1490 C CA . ASP A 1 207 ? 16.194 4.934 15.041 1.00 17.87 200 ASP A CA 1
ATOM 1491 C C . ASP A 1 207 ? 17.036 4.451 16.204 1.00 17.88 200 ASP A C 1
ATOM 1492 O O . ASP A 1 207 ? 18.243 4.719 16.230 1.00 20.59 200 ASP A O 1
ATOM 1497 N N . VAL A 1 208 ? 16.437 3.774 17.173 1.00 16.04 201 VAL A N 1
ATOM 1498 C CA . VAL A 1 208 ? 17.167 3.242 18.319 1.00 17.10 201 VAL A CA 1
ATOM 1499 C C . VAL A 1 208 ? 16.668 1.832 18.590 1.00 17.27 201 VAL A C 1
ATOM 1500 O O . VAL A 1 208 ? 15.478 1.543 18.432 1.00 18.29 201 VAL A O 1
ATOM 1504 N N . PHE A 1 209 ? 17.589 0.948 18.974 1.00 15.21 202 PHE A N 1
ATOM 1505 C CA . PHE A 1 209 ? 17.294 -0.423 19.357 1.00 15.61 202 PHE A CA 1
ATOM 1506 C C . PHE A 1 209 ? 17.640 -0.555 20.828 1.00 20.18 202 PHE A C 1
ATOM 1507 O O . PHE A 1 209 ? 18.710 -0.103 21.244 1.00 20.81 202 PHE A O 1
ATOM 1515 N N . VAL A 1 210 ? 16.747 -1.147 21.623 1.00 15.90 203 VAL A N 1
ATOM 1516 C CA . VAL A 1 210 ? 16.998 -1.309 23.051 1.00 15.56 203 VAL A CA 1
ATOM 1517 C C . VAL A 1 210 ? 16.955 -2.792 23.353 1.00 16.91 203 VAL A C 1
ATOM 1518 O O . VAL A 1 210 ? 15.936 -3.447 23.117 1.00 20.28 203 VAL A O 1
ATOM 1522 N N . LEU A 1 211 ? 18.064 -3.322 23.860 1.00 16.01 204 LEU A N 1
ATOM 1523 C CA A LEU A 1 211 ? 18.124 -4.702 24.317 0.53 14.40 204 LEU A CA 1
ATOM 1524 C CA B LEU A 1 211 ? 18.141 -4.702 24.316 0.47 15.31 204 LEU A CA 1
ATOM 1525 C C . LEU A 1 211 ? 17.834 -4.719 25.809 1.00 19.98 204 LEU A C 1
ATOM 1526 O O . LEU A 1 211 ? 18.576 -4.125 26.589 1.00 19.17 204 LEU A O 1
ATOM 1535 N N . VAL A 1 212 ? 16.742 -5.380 26.199 1.00 16.69 205 VAL A N 1
ATOM 1536 C CA . VAL A 1 212 ? 16.374 -5.520 27.609 1.00 14.73 205 VAL A CA 1
ATOM 1537 C C . VAL A 1 212 ? 16.831 -6.890 28.076 1.00 17.88 205 VAL A C 1
ATOM 1538 O O . VAL A 1 212 ? 16.499 -7.905 27.462 1.00 19.36 205 VAL A O 1
ATOM 1542 N N . ALA A 1 213 ? 17.578 -6.928 29.175 1.00 19.55 206 ALA A N 1
ATOM 1543 C CA . ALA A 1 213 ? 18.150 -8.170 29.656 1.00 17.13 206 ALA A CA 1
ATOM 1544 C C . ALA A 1 213 ? 17.814 -8.351 31.126 1.00 20.77 206 ALA A C 1
ATOM 1545 O O . ALA A 1 213 ? 17.691 -7.379 31.874 1.00 22.78 206 ALA A O 1
ATOM 1547 N N . ASN A 1 214 ? 17.639 -9.606 31.515 1.00 21.54 207 ASN A N 1
ATOM 1548 C CA . ASN A 1 214 ? 17.423 -9.985 32.908 1.00 21.23 207 ASN A CA 1
ATOM 1549 C C . ASN A 1 214 ? 18.764 -9.953 33.632 1.00 20.10 207 ASN A C 1
ATOM 1550 O O . ASN A 1 214 ? 19.633 -10.785 33.365 1.00 18.59 207 ASN A O 1
ATOM 1555 N N . SER A 1 215 ? 18.933 -9.005 34.565 1.00 16.48 208 SER A N 1
ATOM 1556 C CA . SER A 1 215 ? 20.209 -8.874 35.255 1.00 20.82 208 SER A CA 1
ATOM 1557 C C . SER A 1 215 ? 20.512 -10.048 36.179 1.00 19.73 208 SER A C 1
ATOM 1558 O O . SER A 1 215 ? 21.648 -10.156 36.649 1.00 20.79 208 SER A O 1
ATOM 1561 N N . GLU A 1 216 ? 19.533 -10.890 36.482 1.00 17.43 209 GLU A N 1
ATOM 1562 C CA . GLU A 1 216 ? 19.787 -12.122 37.220 1.00 17.31 209 GLU A CA 1
ATOM 1563 C C . GLU A 1 216 ? 20.347 -13.232 36.343 1.00 18.48 209 GLU A C 1
ATOM 1564 O O . GLU A 1 216 ? 20.662 -14.306 36.857 1.00 21.28 209 GLU A O 1
ATOM 1570 N N . SER A 1 217 ? 20.460 -12.996 35.035 1.00 17.69 210 SER A N 1
ATOM 1571 C CA . SER A 1 217 ? 21.060 -13.933 34.094 1.00 18.08 210 SER A CA 1
ATOM 1572 C C . SER A 1 217 ? 22.327 -13.306 33.493 1.00 20.00 210 SER A C 1
ATOM 1573 O O . SER A 1 217 ? 22.953 -12.444 34.106 1.00 21.57 210 SER A O 1
ATOM 1576 N N . THR A 1 218 ? 22.699 -13.742 32.287 1.00 19.06 211 THR A N 1
ATOM 1577 C CA . THR A 1 218 ? 23.888 -13.282 31.582 1.00 18.84 211 THR A CA 1
ATOM 1578 C C . THR A 1 218 ? 23.479 -12.977 30.144 1.00 17.33 211 THR A C 1
ATOM 1579 O O . THR A 1 218 ? 22.610 -13.654 29.590 1.00 21.51 211 THR A O 1
ATOM 1583 N N . LEU A 1 219 ? 24.125 -11.975 29.534 1.00 19.20 212 LEU A N 1
ATOM 1584 C CA . LEU A 1 219 ? 23.865 -11.663 28.129 1.00 20.45 212 LEU A CA 1
ATOM 1585 C C . LEU A 1 219 ? 24.122 -12.892 27.256 1.00 19.00 212 LEU A C 1
ATOM 1586 O O . LEU A 1 219 ? 25.212 -13.465 27.285 1.00 20.23 212 LEU A O 1
ATOM 1591 N N . MET A 1 220 ? 23.118 -13.300 26.477 1.00 19.97 213 MET A N 1
ATOM 1592 C CA A MET A 1 220 ? 23.088 -14.554 25.737 0.62 20.96 213 MET A CA 1
ATOM 1593 C CA B MET A 1 220 ? 23.253 -14.555 25.764 0.38 19.06 213 MET A CA 1
ATOM 1594 C C . MET A 1 220 ? 23.434 -14.340 24.268 1.00 18.25 213 MET A C 1
ATOM 1595 O O . MET A 1 220 ? 23.208 -13.264 23.718 1.00 23.79 213 MET A O 1
ATOM 1604 N N . ASN A 1 221 ? 23.914 -15.401 23.637 1.00 21.93 214 ASN A N 1
ATOM 1605 C CA . ASN A 1 221 ? 24.282 -15.310 22.226 1.00 22.23 214 ASN A CA 1
ATOM 1606 C C . ASN A 1 221 ? 23.076 -15.176 21.312 1.00 29.44 214 ASN A C 1
ATOM 1607 O O . ASN A 1 221 ? 23.186 -14.535 20.258 1.00 27.23 214 ASN A O 1
ATOM 1612 N N . THR A 1 222 ? 21.925 -15.762 21.660 1.00 24.86 215 THR A N 1
ATOM 1613 C CA . THR A 1 222 ? 20.773 -15.566 20.778 1.00 27.59 215 THR A CA 1
ATOM 1614 C C . THR A 1 222 ? 20.420 -14.090 20.663 1.00 29.21 215 THR A C 1
ATOM 1615 O O . THR A 1 222 ? 20.028 -13.630 19.584 1.00 27.44 215 THR A O 1
ATOM 1619 N N . GLU A 1 223 ? 20.576 -13.324 21.747 1.00 23.25 216 GLU A N 1
ATOM 1620 C CA . GLU A 1 223 ? 20.333 -11.890 21.655 1.00 22.93 216 GLU A CA 1
ATOM 1621 C C . GLU A 1 223 ? 21.464 -11.199 20.904 1.00 24.85 216 GLU A C 1
ATOM 1622 O O . GLU A 1 223 ? 21.220 -10.317 20.069 1.00 24.21 216 GLU A O 1
ATOM 1628 N N . LYS A 1 224 ? 22.711 -11.588 21.178 1.00 23.03 217 LYS A N 1
ATOM 1629 C CA . LYS A 1 224 ? 23.824 -11.019 20.430 1.00 21.76 217 LYS A CA 1
ATOM 1630 C C . LYS A 1 224 ? 23.641 -11.236 18.936 1.00 24.26 217 LYS A C 1
ATOM 1631 O O . LYS A 1 224 ? 23.896 -10.331 18.132 1.00 29.20 217 LYS A O 1
ATOM 1637 N N . HIS A 1 225 ? 23.215 -12.439 18.544 1.00 24.81 218 HIS A N 1
ATOM 1638 C CA A HIS A 1 225 ? 23.112 -12.747 17.120 0.45 28.31 218 HIS A CA 1
ATOM 1639 C CA B HIS A 1 225 ? 23.099 -12.759 17.124 0.55 28.54 218 HIS A CA 1
ATOM 1640 C C . HIS A 1 225 ? 22.140 -11.809 16.420 1.00 29.20 218 HIS A C 1
ATOM 1641 O O . HIS A 1 225 ? 22.402 -11.366 15.293 1.00 29.58 218 HIS A O 1
ATOM 1654 N N . PHE A 1 226 ? 21.014 -11.496 17.058 1.00 24.14 219 PHE A N 1
ATOM 1655 C CA . PHE A 1 226 ? 20.065 -10.591 16.426 1.00 27.08 219 PHE A CA 1
ATOM 1656 C C . PHE A 1 226 ? 20.696 -9.231 16.165 1.00 30.32 219 PHE A C 1
ATOM 1657 O O . PHE A 1 226 ? 20.510 -8.642 15.091 1.00 27.17 219 PHE A O 1
ATOM 1665 N N . PHE A 1 227 ? 21.455 -8.718 17.125 1.00 24.50 220 PHE A N 1
ATOM 1666 C CA . PHE A 1 227 ? 22.044 -7.405 16.935 1.00 23.67 220 PHE A CA 1
ATOM 1667 C C . PHE A 1 227 ? 23.233 -7.436 15.979 1.00 25.80 220 PHE A C 1
ATOM 1668 O O . PHE A 1 227 ? 23.513 -6.413 15.346 1.00 26.89 220 PHE A O 1
ATOM 1676 N N . HIS A 1 228 ? 23.911 -8.583 15.817 1.00 24.14 221 HIS A N 1
ATOM 1677 C CA . HIS A 1 228 ? 24.866 -8.706 14.714 1.00 25.12 221 HIS A CA 1
ATOM 1678 C C . HIS A 1 228 ? 24.170 -8.559 13.370 1.00 26.59 221 HIS A C 1
ATOM 1679 O O . HIS A 1 228 ? 24.695 -7.915 12.452 1.00 33.32 221 HIS A O 1
ATOM 1686 N N . LYS A 1 229 ? 22.983 -9.149 13.238 1.00 27.79 222 LYS A N 1
ATOM 1687 C CA . LYS A 1 229 ? 22.225 -9.017 12.004 1.00 31.34 222 LYS A CA 1
ATOM 1688 C C . LYS A 1 229 ? 21.811 -7.572 11.765 1.00 31.24 222 LYS A C 1
ATOM 1689 O O . LYS A 1 229 ? 21.920 -7.069 10.640 1.00 32.03 222 LYS A O 1
ATOM 1695 N N . VAL A 1 230 ? 21.332 -6.887 12.808 1.00 27.59 223 VAL A N 1
ATOM 1696 C CA . VAL A 1 230 ? 21.010 -5.462 12.677 1.00 28.13 223 VAL A CA 1
ATOM 1697 C C . VAL A 1 230 ? 22.245 -4.676 12.245 1.00 29.51 223 VAL A C 1
ATOM 1698 O O . VAL A 1 230 ? 22.189 -3.836 11.336 1.00 26.75 223 VAL A O 1
ATOM 1702 N N . ASN A 1 231 ? 23.381 -4.941 12.896 1.00 26.31 224 ASN A N 1
ATOM 1703 C CA . ASN A 1 231 ? 24.623 -4.232 12.613 1.00 30.87 224 ASN A CA 1
ATOM 1704 C C . ASN A 1 231 ? 25.139 -4.516 11.206 1.00 37.21 224 ASN A C 1
ATOM 1705 O O . ASN A 1 231 ? 25.776 -3.651 10.587 1.00 36.98 224 ASN A O 1
ATOM 1710 N N . GLU A 1 232 ? 24.884 -5.714 10.681 1.00 28.65 225 GLU A N 1
ATOM 1711 C CA . GLU A 1 232 ? 25.275 -5.996 9.306 1.00 31.87 225 GLU A CA 1
ATOM 1712 C C . GLU A 1 232 ? 24.373 -5.273 8.316 1.00 37.68 225 GLU A C 1
ATOM 1713 O O . GLU A 1 232 ? 24.836 -4.812 7.267 1.00 41.07 225 GLU A O 1
ATOM 1719 N N . ARG A 1 233 ? 23.083 -5.159 8.630 1.00 36.43 226 ARG A N 1
ATOM 1720 C CA . ARG A 1 233 ? 22.131 -4.586 7.682 1.00 36.34 226 ARG A CA 1
ATOM 1721 C C . ARG A 1 233 ? 22.140 -3.060 7.682 1.00 37.60 226 ARG A C 1
ATOM 1722 O O . ARG A 1 233 ? 21.881 -2.447 6.639 1.00 37.94 226 ARG A O 1
ATOM 1730 N N . LEU A 1 234 ? 22.436 -2.439 8.821 1.00 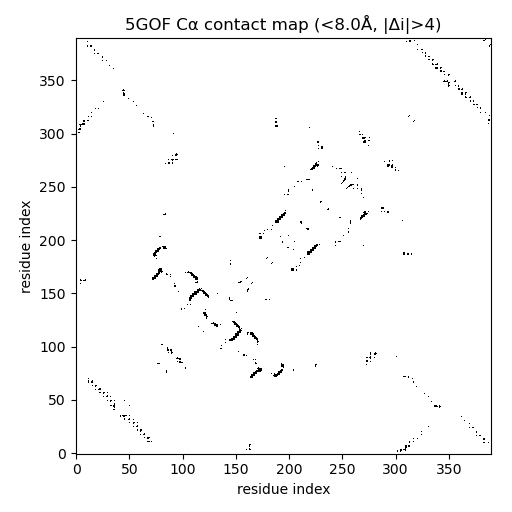34.26 227 LEU A N 1
ATOM 1731 C CA . LEU A 1 234 ? 22.333 -1.000 9.018 1.00 27.37 227 LEU A CA 1
ATOM 1732 C C . LEU A 1 234 ? 23.682 -0.429 9.436 1.00 32.44 227 LEU A C 1
ATOM 1733 O O . LEU A 1 234 ? 24.498 -1.109 10.066 1.00 40.09 227 LEU A O 1
ATOM 1738 N N . SER A 1 235 ? 23.928 0.829 9.078 1.00 37.94 228 SER A N 1
ATOM 1739 C CA . SER A 1 235 ? 25.198 1.460 9.412 1.00 42.07 228 SER A CA 1
ATOM 1740 C C . SER A 1 235 ? 25.081 2.158 10.759 1.00 39.43 228 SER A C 1
ATOM 1741 O O . SER A 1 235 ? 24.143 2.930 10.986 1.00 38.84 228 SER A O 1
ATOM 1744 N N . LYS A 1 236 ? 26.020 1.854 11.658 1.00 37.71 229 LYS A N 1
ATOM 1745 C CA . LYS A 1 236 ? 26.143 2.450 12.981 1.00 38.86 229 LYS A CA 1
ATOM 1746 C C . LYS A 1 236 ? 24.789 2.551 13.711 1.00 37.18 229 LYS A C 1
ATOM 1747 O O . LYS A 1 236 ? 24.367 3.648 14.077 1.00 37.01 229 LYS A O 1
ATOM 1753 N N . PRO A 1 237 ? 24.105 1.427 13.924 1.00 28.65 230 PRO A N 1
ATOM 1754 C CA . PRO A 1 237 ? 22.824 1.497 14.634 1.00 23.87 230 PRO A CA 1
ATOM 1755 C C . PRO A 1 237 ? 23.025 1.943 16.073 1.00 26.30 230 PRO A C 1
ATOM 1756 O O . PRO A 1 237 ? 24.032 1.622 16.708 1.00 24.52 230 PRO A O 1
ATOM 1760 N N . ASN A 1 238 ? 22.050 2.699 16.580 1.00 20.62 231 ASN A N 1
ATOM 1761 C CA . ASN A 1 238 ? 22.064 3.137 17.975 1.00 17.46 231 ASN A CA 1
ATOM 1762 C C . ASN A 1 238 ? 21.508 2.038 18.857 1.00 21.45 231 ASN A C 1
ATOM 1763 O O . ASN A 1 238 ? 20.327 1.706 18.749 1.00 20.84 231 ASN A O 1
ATOM 1768 N N . ILE A 1 239 ? 22.328 1.517 19.765 1.00 17.34 232 ILE A N 1
ATOM 1769 C CA . ILE A 1 239 ? 21.940 0.377 20.588 1.00 15.56 232 ILE A CA 1
ATOM 1770 C C . ILE A 1 239 ? 22.149 0.719 22.054 1.00 16.28 232 ILE A C 1
ATOM 1771 O O . ILE A 1 239 ? 23.236 1.169 22.444 1.00 20.49 232 ILE A O 1
ATOM 1776 N N . PHE A 1 240 ? 21.110 0.502 22.858 1.00 17.00 233 PHE A N 1
ATOM 1777 C CA . PHE A 1 240 ? 21.174 0.601 24.308 1.00 16.70 233 PHE A CA 1
ATOM 1778 C C . PHE A 1 240 ? 20.957 -0.780 24.911 1.00 18.74 233 PHE A C 1
ATOM 1779 O O . PHE A 1 240 ? 20.207 -1.584 24.371 1.00 18.83 233 PHE A O 1
ATOM 1787 N N . ILE A 1 241 ? 21.591 -1.048 26.053 1.00 17.22 234 ILE A N 1
ATOM 1788 C CA . ILE A 1 241 ? 21.352 -2.277 26.807 1.00 15.61 234 ILE A CA 1
ATOM 1789 C C . ILE A 1 241 ? 20.814 -1.870 28.166 1.00 15.87 234 ILE A C 1
ATOM 1790 O O . ILE A 1 241 ? 21.452 -1.087 28.874 1.00 16.84 234 ILE A O 1
ATOM 1795 N N . LEU A 1 242 ? 19.619 -2.357 28.508 1.00 15.66 235 LEU A N 1
ATOM 1796 C CA . LEU A 1 242 ? 19.042 -2.131 29.833 1.00 15.49 235 LEU A CA 1
ATOM 1797 C C . LEU A 1 242 ? 19.108 -3.439 30.589 1.00 17.49 235 LEU A C 1
ATOM 1798 O O . LEU A 1 242 ? 18.443 -4.409 30.214 1.00 18.00 235 LEU A O 1
ATOM 1803 N N . ASN A 1 243 ? 19.904 -3.461 31.659 1.00 15.92 236 ASN A N 1
ATOM 1804 C CA . ASN A 1 243 ? 19.998 -4.625 32.520 1.00 16.86 236 ASN A CA 1
ATOM 1805 C C . ASN A 1 243 ? 18.915 -4.439 33.568 1.00 16.90 236 ASN A C 1
ATOM 1806 O O . ASN A 1 243 ? 19.079 -3.681 34.519 1.00 18.89 236 ASN A O 1
ATOM 1811 N N . ASN A 1 244 ? 17.776 -5.087 33.336 1.00 15.87 237 ASN A N 1
ATOM 1812 C CA . ASN A 1 244 ? 16.546 -4.868 34.083 1.00 17.70 237 ASN A CA 1
ATOM 1813 C C . ASN A 1 244 ? 16.505 -5.809 35.290 1.00 16.46 237 ASN A C 1
ATOM 1814 O O . ASN A 1 244 ? 17.355 -6.688 35.453 1.00 17.78 237 ASN A O 1
ATOM 1819 N N . ARG A 1 245 ? 15.493 -5.615 36.136 1.00 16.99 238 ARG A N 1
ATOM 1820 C CA A ARG A 1 245 ? 15.309 -6.385 37.373 0.57 16.68 238 ARG A CA 1
ATOM 1821 C CA B ARG A 1 245 ? 15.307 -6.383 37.372 0.43 17.11 238 ARG A CA 1
ATOM 1822 C C . ARG A 1 245 ? 16.456 -6.157 38.352 1.00 18.50 238 ARG A C 1
ATOM 1823 O O . ARG A 1 245 ? 16.771 -7.023 39.172 1.00 20.53 238 ARG A O 1
ATOM 1838 N N . TRP A 1 246 ? 17.080 -4.978 38.273 1.00 18.85 239 TRP A N 1
ATOM 1839 C CA . TRP A 1 246 ? 18.196 -4.651 39.151 1.00 19.03 239 TRP A CA 1
ATOM 1840 C C . TRP A 1 246 ? 17.762 -4.527 40.603 1.00 21.53 239 TRP A C 1
ATOM 1841 O O . TRP A 1 246 ? 18.610 -4.587 41.501 1.00 24.51 239 TRP A O 1
ATOM 1852 N N . ASP A 1 247 ? 16.455 -4.401 40.859 1.00 20.56 240 ASP A N 1
ATOM 1853 C CA . ASP A 1 247 ? 15.969 -4.430 42.235 1.00 19.73 240 ASP A CA 1
ATOM 1854 C C . ASP A 1 247 ? 16.222 -5.773 42.911 1.00 23.82 240 ASP A C 1
ATOM 1855 O O . ASP A 1 247 ? 16.130 -5.865 44.141 1.00 25.42 240 ASP A O 1
ATOM 1860 N N . ALA A 1 248 ? 16.529 -6.817 42.138 1.00 24.08 241 ALA A N 1
ATOM 1861 C CA . ALA A 1 248 ? 16.662 -8.143 42.726 1.00 20.81 241 ALA A CA 1
ATOM 1862 C C . ALA A 1 248 ? 17.868 -8.264 43.644 1.00 23.54 241 ALA A C 1
ATOM 1863 O O . ALA A 1 248 ? 17.905 -9.187 44.460 1.00 25.38 241 ALA A O 1
ATOM 1865 N N . SER A 1 249 ? 18.855 -7.371 43.540 1.00 25.02 242 SER A N 1
ATOM 1866 C CA . SER A 1 249 ? 19.976 -7.405 44.475 1.00 29.22 242 SER A CA 1
ATOM 1867 C C . SER A 1 249 ? 19.961 -6.248 45.470 1.00 37.32 242 SER A C 1
ATOM 1868 O O . SER A 1 249 ? 20.979 -5.990 46.121 1.00 30.94 242 SER A O 1
ATOM 1871 N N . ALA A 1 250 ? 18.820 -5.572 45.633 1.00 25.07 243 ALA A N 1
ATOM 1872 C CA . ALA A 1 250 ? 18.701 -4.537 46.653 1.00 32.20 243 ALA A CA 1
ATOM 1873 C C . ALA A 1 250 ? 18.995 -5.108 48.037 1.00 33.79 243 ALA A C 1
ATOM 1874 O O . ALA A 1 250 ? 18.588 -6.225 48.367 1.00 32.98 243 ALA A O 1
ATOM 1876 N N . SER A 1 251 ? 19.702 -4.326 48.848 1.00 32.62 244 SER A N 1
ATOM 1877 C CA . SER A 1 251 ? 20.175 -4.688 50.184 1.00 34.91 244 SER A CA 1
ATOM 1878 C C . SER A 1 251 ? 21.339 -5.667 50.128 1.00 33.49 244 SER A C 1
ATOM 1879 O O . SER A 1 251 ? 21.787 -6.135 51.170 1.00 34.32 244 SER A O 1
ATOM 1882 N N . GLU A 1 252 ? 21.861 -5.963 48.938 1.00 28.95 245 GLU A N 1
ATOM 1883 C CA . GLU A 1 252 ? 23.115 -6.701 48.783 1.00 33.61 245 GLU A CA 1
ATOM 1884 C C . GLU A 1 252 ? 24.087 -5.853 47.967 1.00 30.18 245 GLU A C 1
ATOM 1885 O O . GLU A 1 252 ? 24.468 -6.224 46.850 1.00 27.09 245 GLU A O 1
ATOM 1891 N N . PRO A 1 253 ? 24.511 -4.700 48.497 1.00 36.09 246 PRO A N 1
ATOM 1892 C CA . PRO A 1 253 ? 25.273 -3.757 47.660 1.00 33.54 246 PRO A CA 1
ATOM 1893 C C . PRO A 1 253 ? 26.648 -4.264 47.256 1.00 34.42 246 PRO A C 1
ATOM 1894 O O . PRO A 1 253 ? 27.100 -3.952 46.146 1.00 30.83 246 PRO A O 1
ATOM 1898 N N . GLU A 1 254 ? 27.321 -5.032 48.115 1.00 37.10 247 GLU A N 1
ATOM 1899 C CA . GLU A 1 254 ? 28.626 -5.579 47.757 1.00 30.93 247 GLU A CA 1
ATOM 1900 C C . GLU A 1 254 ? 28.501 -6.606 46.638 1.00 32.30 247 GLU A C 1
ATOM 1901 O O . GLU A 1 254 ? 29.265 -6.577 45.663 1.00 31.57 247 GLU A O 1
ATOM 1907 N N . TYR A 1 255 ? 27.526 -7.510 46.748 1.00 29.44 248 TYR A N 1
ATOM 1908 C CA . TYR A 1 255 ? 27.235 -8.435 45.656 1.00 28.47 248 TYR A CA 1
ATOM 1909 C C . TYR A 1 255 ? 26.855 -7.684 44.384 1.00 31.91 248 TYR A C 1
ATOM 1910 O O . TYR A 1 255 ? 27.367 -7.973 43.294 1.00 25.44 248 TYR A O 1
ATOM 1919 N N . MET A 1 256 ? 25.955 -6.708 44.510 1.00 25.12 249 MET A N 1
ATOM 1920 C CA . MET A 1 256 ? 25.518 -5.918 43.362 1.00 24.49 249 MET A CA 1
ATOM 1921 C C . MET A 1 256 ? 26.699 -5.269 42.642 1.00 24.15 249 MET A C 1
ATOM 1922 O O . MET A 1 256 ? 26.750 -5.242 41.410 1.00 22.25 249 MET A O 1
ATOM 1927 N N . GLU A 1 257 ? 27.660 -4.748 43.403 1.00 26.51 250 GLU A N 1
ATOM 1928 C CA . GLU A 1 257 ? 28.842 -4.135 42.804 1.00 30.36 250 GLU A CA 1
ATOM 1929 C C . GLU A 1 257 ? 29.591 -5.122 41.914 1.00 28.63 250 GLU A C 1
ATOM 1930 O O . GLU A 1 257 ? 30.015 -4.775 40.805 1.00 27.57 250 GLU A O 1
ATOM 1936 N N . ASP A 1 258 ? 29.738 -6.368 42.372 1.00 29.14 251 ASP A N 1
ATOM 1937 C CA . ASP A 1 258 ? 30.475 -7.356 41.589 1.00 24.96 251 ASP A CA 1
ATOM 1938 C C . ASP A 1 258 ? 29.688 -7.818 40.370 1.00 26.24 251 ASP A C 1
ATOM 1939 O O . ASP A 1 258 ? 30.259 -7.988 39.285 1.00 28.20 251 ASP A O 1
ATOM 1944 N N . VAL A 1 259 ? 28.377 -8.029 40.520 1.00 25.64 252 VAL A N 1
ATOM 1945 C CA . VAL A 1 259 ? 27.554 -8.404 39.371 1.00 24.28 252 VAL A CA 1
ATOM 1946 C C . VAL A 1 259 ? 27.546 -7.285 38.341 1.00 25.27 252 VAL A C 1
ATOM 1947 O O . VAL A 1 259 ? 27.540 -7.529 37.123 1.00 23.30 252 VAL A O 1
ATOM 1951 N N . ARG A 1 260 ? 27.517 -6.033 38.807 1.00 20.55 253 ARG A N 1
ATOM 1952 C CA A ARG A 1 260 ? 27.526 -4.917 37.872 0.52 19.46 253 ARG A CA 1
ATOM 1953 C CA B ARG A 1 260 ? 27.528 -4.919 37.869 0.48 19.60 253 ARG A CA 1
ATOM 1954 C C . ARG A 1 260 ? 28.807 -4.918 37.050 1.00 23.63 253 ARG A C 1
ATOM 1955 O O . ARG A 1 260 ? 28.765 -4.742 35.826 1.00 21.05 253 ARG A O 1
ATOM 1970 N N . ARG A 1 261 ? 29.951 -5.134 37.709 1.00 22.15 254 ARG A N 1
ATOM 1971 C CA . ARG A 1 261 ? 31.224 -5.215 36.992 1.00 21.27 254 ARG A CA 1
ATOM 1972 C C . ARG A 1 261 ? 31.189 -6.311 35.930 1.00 26.14 254 ARG A C 1
ATOM 1973 O O . ARG A 1 261 ? 31.628 -6.104 34.790 1.00 22.73 254 ARG A O 1
ATOM 1981 N N . GLN A 1 262 ? 30.673 -7.486 36.290 1.00 19.77 255 GLN A N 1
ATOM 1982 C CA . GLN A 1 262 ? 30.634 -8.588 35.336 1.00 22.29 255 GLN A CA 1
ATOM 1983 C C . GLN A 1 262 ? 29.727 -8.270 34.158 1.00 22.88 255 GLN A C 1
ATOM 1984 O O . GLN A 1 262 ? 30.098 -8.513 33.005 1.00 22.23 255 GLN A O 1
ATOM 1990 N N . HIS A 1 263 ? 28.545 -7.699 34.426 1.00 19.46 256 HIS A N 1
ATOM 1991 C CA . HIS A 1 263 ? 27.650 -7.321 33.343 1.00 20.16 256 HIS A CA 1
ATOM 1992 C C . HIS A 1 263 ? 28.276 -6.249 32.465 1.00 23.01 256 HIS A C 1
ATOM 1993 O O . HIS A 1 263 ? 28.196 -6.312 31.232 1.00 21.21 256 HIS A O 1
ATOM 2000 N N . MET A 1 264 ? 28.884 -5.235 33.087 1.00 19.95 257 MET A N 1
ATOM 2001 C CA . MET A 1 264 ? 29.532 -4.181 32.315 1.00 24.56 257 MET A CA 1
ATOM 2002 C C . MET A 1 264 ? 30.606 -4.751 31.405 1.00 23.65 257 MET A C 1
ATOM 2003 O O . MET A 1 264 ? 30.701 -4.372 30.234 1.00 24.62 257 MET A O 1
ATOM 2008 N N . GLU A 1 265 ? 31.441 -5.652 31.929 1.00 20.93 258 GLU A N 1
ATOM 2009 C CA . GLU A 1 265 ? 32.501 -6.219 31.102 1.00 22.53 258 GLU A CA 1
ATOM 2010 C C . GLU A 1 265 ? 31.928 -6.897 29.866 1.00 27.00 258 GLU A C 1
ATOM 2011 O O . GLU A 1 265 ? 32.433 -6.713 28.752 1.00 23.59 258 GLU A O 1
ATOM 2017 N N . ARG A 1 266 ? 30.859 -7.678 30.043 1.00 19.17 259 ARG A N 1
ATOM 2018 C CA . ARG A 1 266 ? 30.317 -8.431 28.920 1.00 19.35 259 ARG A CA 1
ATOM 2019 C C . ARG A 1 266 ? 29.562 -7.523 27.951 1.00 19.35 259 ARG A C 1
ATOM 2020 O O . ARG A 1 266 ? 29.682 -7.675 26.725 1.00 20.67 259 ARG A O 1
ATOM 2028 N N . CYS A 1 267 ? 28.801 -6.567 28.482 1.00 19.11 260 CYS A N 1
ATOM 2029 C CA . CYS A 1 267 ? 28.054 -5.652 27.618 1.00 21.11 260 CYS A CA 1
ATOM 2030 C C . CYS A 1 267 ? 28.983 -4.696 26.885 1.00 21.62 260 CYS A C 1
ATOM 2031 O O . CYS A 1 267 ? 28.755 -4.391 25.707 1.00 21.59 260 CYS A O 1
ATOM 2034 N N . LEU A 1 268 ? 30.031 -4.208 27.563 1.00 20.49 261 LEU A N 1
ATOM 2035 C CA . LEU A 1 268 ? 31.032 -3.369 26.903 1.00 21.77 261 LEU A CA 1
ATOM 2036 C C . LEU A 1 268 ? 31.700 -4.120 25.764 1.00 24.71 261 LEU A C 1
ATOM 2037 O O . LEU A 1 268 ? 31.853 -3.591 24.654 1.00 23.80 261 LEU A O 1
ATOM 2042 N N . HIS A 1 269 ? 32.127 -5.356 26.029 1.00 20.40 262 HIS A N 1
ATOM 2043 C CA . HIS A 1 269 ? 32.808 -6.124 24.998 1.00 22.65 262 HIS A CA 1
ATOM 2044 C C . HIS A 1 269 ? 31.904 -6.319 23.795 1.00 23.05 262 HIS A C 1
ATOM 2045 O O . HIS A 1 269 ? 32.348 -6.208 22.647 1.00 23.75 262 HIS A O 1
ATOM 2052 N N . PHE A 1 270 ? 30.620 -6.573 24.041 1.00 22.56 263 PHE A N 1
ATOM 2053 C CA . PHE A 1 270 ? 29.682 -6.742 22.939 1.00 22.02 263 PHE A CA 1
ATOM 2054 C C . PHE A 1 270 ? 29.545 -5.465 22.109 1.00 24.17 263 PHE A C 1
ATOM 2055 O O . PHE A 1 270 ? 29.654 -5.504 20.878 1.00 22.66 263 PHE A O 1
ATOM 2063 N N . LEU A 1 271 ? 29.311 -4.318 22.756 1.00 18.91 264 LEU A N 1
ATOM 2064 C CA . LEU A 1 271 ? 29.085 -3.094 21.982 1.00 19.26 264 LEU A CA 1
ATOM 2065 C C . LEU A 1 271 ? 30.362 -2.586 21.320 1.00 22.13 264 LEU A C 1
ATOM 2066 O O . LEU A 1 271 ? 30.320 -2.096 20.186 1.00 22.43 264 LEU A O 1
ATOM 2071 N N . VAL A 1 272 ? 31.490 -2.652 22.026 1.00 23.32 265 VAL A N 1
ATOM 2072 C CA . VAL A 1 272 ? 32.721 -2.015 21.569 1.00 25.10 265 VAL A CA 1
ATOM 2073 C C . VAL A 1 272 ? 33.535 -2.941 20.680 1.00 21.63 265 VAL A C 1
ATOM 2074 O O . VAL A 1 272 ? 34.062 -2.517 19.651 1.00 26.85 265 VAL A O 1
ATOM 2078 N N . GLU A 1 273 ? 33.680 -4.207 21.072 1.00 25.03 266 GLU A N 1
ATOM 2079 C CA . GLU A 1 273 ? 34.614 -5.107 20.404 1.00 27.24 266 GLU A CA 1
ATOM 2080 C C . GLU A 1 273 ? 33.946 -6.026 19.395 1.00 36.18 266 GLU A C 1
ATOM 2081 O O . GLU A 1 273 ? 34.564 -6.364 18.384 1.00 40.07 266 GLU A O 1
ATOM 2087 N N . GLU A 1 274 ? 32.702 -6.438 19.635 1.00 26.95 267 GLU A N 1
ATOM 2088 C CA . GLU A 1 274 ? 32.062 -7.359 18.706 1.00 28.96 267 GLU A CA 1
ATOM 2089 C C . GLU A 1 274 ? 31.242 -6.610 17.661 1.00 27.31 267 GLU A C 1
ATOM 2090 O O . GLU A 1 274 ? 31.436 -6.821 16.460 1.00 31.22 267 GLU A O 1
ATOM 2096 N N . LEU A 1 275 ? 30.350 -5.711 18.098 1.00 28.51 268 LEU A N 1
ATOM 2097 C CA . LEU A 1 275 ? 29.620 -4.871 17.151 1.00 23.40 268 LEU A CA 1
ATOM 2098 C C . LEU A 1 275 ? 30.445 -3.689 16.659 1.00 30.00 268 LEU A C 1
ATOM 2099 O O . LEU A 1 275 ? 30.284 -3.266 15.509 1.00 29.43 268 LEU A O 1
ATOM 2104 N N . LYS A 1 276 ? 31.310 -3.138 17.508 1.00 28.62 269 LYS A N 1
ATOM 2105 C CA . LYS A 1 276 ? 32.124 -1.972 17.161 1.00 27.15 269 LYS A CA 1
ATOM 2106 C C . LYS A 1 276 ? 31.255 -0.776 16.766 1.00 31.74 269 LYS A C 1
ATOM 2107 O O . LYS A 1 276 ? 31.547 -0.073 15.794 1.00 33.06 269 LYS A O 1
ATOM 2113 N N . VAL A 1 277 ? 30.171 -0.535 17.515 1.00 25.89 270 VAL A N 1
ATOM 2114 C CA . VAL A 1 277 ? 29.282 0.597 17.226 1.00 24.20 270 VAL A CA 1
ATOM 2115 C C . VAL A 1 277 ? 29.546 1.811 18.110 1.00 31.77 270 VAL A C 1
ATOM 2116 O O . VAL A 1 277 ? 29.044 2.905 17.799 1.00 31.57 270 VAL A O 1
ATOM 2120 N N . VAL A 1 278 ? 30.304 1.657 19.199 1.00 25.83 271 VAL A N 1
ATOM 2121 C CA . VAL A 1 278 ? 30.659 2.765 20.080 1.00 25.02 271 VAL A CA 1
ATOM 2122 C C . VAL A 1 278 ? 32.068 2.505 20.581 1.00 24.98 271 VAL A C 1
ATOM 2123 O O . VAL A 1 278 ? 32.540 1.363 20.595 1.00 24.28 271 VAL A O 1
ATOM 2127 N N . ASN A 1 279 ? 32.757 3.568 20.985 1.00 25.73 272 ASN A N 1
ATOM 2128 C CA . ASN A 1 279 ? 33.994 3.311 21.713 1.00 22.76 272 ASN A CA 1
ATOM 2129 C C . ASN A 1 279 ? 33.663 3.095 23.192 1.00 21.95 272 ASN A C 1
ATOM 2130 O O . ASN A 1 279 ? 32.503 3.151 23.610 1.00 24.73 272 ASN A O 1
ATOM 2135 N N . ALA A 1 280 ? 34.697 2.807 23.990 1.00 23.55 273 ALA A N 1
ATOM 2136 C CA . ALA A 1 280 ? 34.438 2.351 25.354 1.00 23.04 273 ALA A CA 1
ATOM 2137 C C . ALA A 1 280 ? 33.923 3.474 26.244 1.00 25.50 273 ALA A C 1
ATOM 2138 O O . ALA A 1 280 ? 33.220 3.209 27.226 1.00 26.22 273 ALA A O 1
ATOM 2140 N N . LEU A 1 281 ? 34.265 4.723 25.939 1.00 24.94 274 LEU A N 1
ATOM 2141 C CA . LEU A 1 281 ? 33.707 5.831 26.701 1.00 25.72 274 LEU A CA 1
ATOM 2142 C C . LEU A 1 281 ? 32.238 6.037 26.350 1.00 27.34 274 LEU A C 1
ATOM 2143 O O . LEU A 1 281 ? 31.380 6.103 27.241 1.00 30.42 274 LEU A O 1
ATOM 2148 N N . GLU A 1 282 ? 31.925 6.107 25.048 1.00 26.90 275 GLU A N 1
ATOM 2149 C CA . GLU A 1 282 ? 30.533 6.221 24.610 1.00 27.39 275 GLU A CA 1
ATOM 2150 C C . GLU A 1 282 ? 29.666 5.108 25.184 1.00 28.42 275 GLU A C 1
ATOM 2151 O O . GLU A 1 282 ? 28.497 5.334 25.524 1.00 23.76 275 GLU A O 1
ATOM 2157 N N . ALA A 1 283 ? 30.217 3.897 25.293 1.00 22.96 276 ALA A N 1
ATOM 2158 C CA . ALA A 1 283 ? 29.442 2.760 25.777 1.00 22.13 276 ALA A CA 1
ATOM 2159 C C . ALA A 1 283 ? 28.922 2.970 27.194 1.00 19.67 276 ALA A C 1
ATOM 2160 O O . ALA A 1 283 ? 27.906 2.367 27.557 1.00 21.78 276 ALA A O 1
ATOM 2162 N N A GLN A 1 284 ? 29.595 3.807 27.995 0.50 20.92 277 GLN A N 1
ATOM 2163 N N B GLN A 1 284 ? 29.590 3.805 28.000 0.50 21.15 277 GLN A N 1
ATOM 2164 C CA A GLN A 1 284 ? 29.119 4.076 29.349 0.50 21.75 277 GLN A CA 1
ATOM 2165 C CA B GLN A 1 284 ? 29.108 4.060 29.355 0.50 22.01 277 GLN A CA 1
ATOM 2166 C C A GLN A 1 284 ? 27.734 4.708 29.327 0.50 26.75 277 GLN A C 1
ATOM 2167 C C B GLN A 1 284 ? 27.758 4.764 29.356 0.50 26.32 277 GLN A C 1
ATOM 2168 O O A GLN A 1 284 ? 26.934 4.486 30.245 0.50 26.80 277 GLN A O 1
ATOM 2169 O O B GLN A 1 284 ? 27.009 4.649 30.332 0.50 28.24 277 GLN A O 1
ATOM 2180 N N . ASN A 1 285 ? 27.425 5.465 28.279 1.00 21.26 278 ASN A N 1
ATOM 2181 C CA . ASN A 1 285 ? 26.115 6.068 28.104 1.00 21.78 278 ASN A CA 1
ATOM 2182 C C . ASN A 1 285 ? 25.168 5.178 27.320 1.00 20.71 278 ASN A C 1
ATOM 2183 O O . ASN A 1 285 ? 24.147 5.672 26.848 1.00 20.84 278 ASN A O 1
ATOM 2188 N N . ARG A 1 286 ? 25.487 3.890 27.149 1.00 18.41 279 ARG A N 1
ATOM 2189 C CA . ARG A 1 286 ? 24.581 2.983 26.453 1.00 17.09 279 ARG A CA 1
ATOM 2190 C C . ARG A 1 286 ? 24.203 1.755 27.262 1.00 18.67 279 ARG A C 1
ATOM 2191 O O . ARG A 1 286 ? 23.373 0.964 26.793 1.00 18.96 279 ARG A O 1
ATOM 2199 N N . ILE A 1 287 ? 24.764 1.573 28.462 1.00 17.36 280 ILE A N 1
ATOM 2200 C CA . ILE A 1 287 ? 24.522 0.398 29.299 1.00 17.82 280 ILE A CA 1
ATOM 2201 C C . ILE A 1 287 ? 24.017 0.886 30.650 1.00 16.73 280 ILE A C 1
ATOM 2202 O O . ILE A 1 287 ? 24.686 1.698 31.305 1.00 20.90 280 ILE A O 1
ATOM 2207 N N . PHE A 1 288 ? 22.830 0.424 31.052 1.00 16.64 281 PHE A N 1
ATOM 2208 C CA . PHE A 1 288 ? 22.197 0.896 32.282 1.00 16.47 281 PHE A CA 1
ATOM 2209 C C . PHE A 1 288 ? 21.651 -0.270 33.097 1.00 16.10 281 PHE A C 1
ATOM 2210 O O . PHE A 1 288 ? 21.404 -1.368 32.584 1.00 20.31 281 PHE A O 1
ATOM 2218 N N . PHE A 1 289 ? 21.493 -0.010 34.397 1.00 16.27 282 PHE A N 1
ATOM 2219 C CA . PHE A 1 289 ? 21.021 -0.992 35.371 1.00 16.81 282 PHE A CA 1
ATOM 2220 C C . PHE A 1 289 ? 19.784 -0.421 36.049 1.00 18.21 282 PHE A C 1
ATOM 2221 O O . PHE A 1 289 ? 19.871 0.571 36.776 1.00 19.97 282 PHE A O 1
ATOM 2229 N N . VAL A 1 290 ? 18.620 -1.038 35.812 1.00 17.12 283 VAL A N 1
ATOM 2230 C CA . VAL A 1 290 ? 17.342 -0.404 36.132 1.00 19.67 283 VAL A CA 1
ATOM 2231 C C . VAL A 1 290 ? 16.349 -1.442 36.639 1.00 17.38 283 VAL A C 1
ATOM 2232 O O . VAL A 1 290 ? 16.537 -2.651 36.485 1.00 19.92 283 VAL A O 1
ATOM 2236 N N . SER A 1 291 ? 15.264 -0.942 37.234 1.00 17.77 284 SER A N 1
ATOM 2237 C CA . SER A 1 291 ? 14.112 -1.753 37.627 1.00 18.99 284 SER A CA 1
ATOM 2238 C C . SER A 1 291 ? 12.874 -1.120 36.997 1.00 19.65 284 SER A C 1
ATOM 2239 O O . SER A 1 291 ? 12.316 -0.154 37.523 1.00 21.80 284 SER A O 1
ATOM 2242 N N . ALA A 1 292 ? 12.448 -1.671 35.862 1.00 19.47 285 ALA A N 1
ATOM 2243 C CA . ALA A 1 292 ? 11.251 -1.147 35.219 1.00 19.77 285 ALA A CA 1
ATOM 2244 C C . ALA A 1 292 ? 10.037 -1.264 36.133 1.00 21.00 285 ALA A C 1
ATOM 2245 O O . ALA A 1 292 ? 9.149 -0.405 36.099 1.00 21.53 285 ALA A O 1
ATOM 2247 N N . LYS A 1 293 ? 9.994 -2.306 36.961 1.00 21.83 286 LYS A N 1
ATOM 2248 C CA . LYS A 1 293 ? 8.877 -2.483 37.883 1.00 23.26 286 LYS A CA 1
ATOM 2249 C C . LYS A 1 293 ? 8.807 -1.340 38.886 1.00 25.03 286 LYS A C 1
ATOM 2250 O O . LYS A 1 293 ? 7.733 -0.778 39.137 1.00 26.85 286 LYS A O 1
ATOM 2256 N N . GLU A 1 294 ? 9.946 -1.002 39.491 1.00 22.09 287 GLU A N 1
ATOM 2257 C CA . GLU A 1 294 ? 9.998 0.108 40.437 1.00 24.32 287 GLU A CA 1
ATOM 2258 C C . GLU A 1 294 ? 9.617 1.427 39.779 1.00 23.28 287 GLU A C 1
ATOM 2259 O O . GLU A 1 294 ? 8.846 2.207 40.347 1.00 26.36 287 GLU A O 1
ATOM 2265 N N . VAL A 1 295 ? 10.141 1.689 38.582 1.00 21.02 288 VAL A N 1
ATOM 2266 C CA . VAL A 1 295 ? 9.896 2.971 37.928 1.00 20.93 288 VAL A CA 1
ATOM 2267 C C . VAL A 1 295 ? 8.418 3.133 37.609 1.00 22.29 288 VAL A C 1
ATOM 2268 O O . VAL A 1 295 ? 7.835 4.200 37.827 1.00 24.60 288 VAL A O 1
ATOM 2272 N N . LEU A 1 296 ? 7.793 2.080 37.067 1.00 24.29 289 LEU A N 1
ATOM 2273 C CA . LEU A 1 296 ? 6.367 2.153 36.753 1.00 28.99 289 LEU A CA 1
ATOM 2274 C C . LEU A 1 296 ? 5.549 2.355 38.015 1.00 30.33 289 LEU A C 1
ATOM 2275 O O . LEU A 1 296 ? 4.592 3.137 38.025 1.00 31.19 289 LEU A O 1
ATOM 2280 N N . SER A 1 297 ? 5.922 1.671 39.099 1.00 26.92 290 SER A N 1
ATOM 2281 C CA . SER A 1 297 ? 5.181 1.850 40.347 1.00 28.33 290 SER A CA 1
ATOM 2282 C C . SER A 1 297 ? 5.299 3.282 40.851 1.00 36.54 290 SER A C 1
ATOM 2283 O O . SER A 1 297 ? 4.331 3.830 41.390 1.00 36.39 290 SER A O 1
ATOM 2286 N N . ALA A 1 298 ? 6.457 3.917 40.649 1.00 31.85 291 ALA A N 1
ATOM 2287 C CA . ALA A 1 298 ? 6.637 5.298 41.088 1.00 32.11 291 ALA A CA 1
ATOM 2288 C C . ALA A 1 298 ? 5.827 6.271 40.247 1.00 38.68 291 ALA A C 1
ATOM 2289 O O . ALA A 1 298 ? 5.404 7.318 40.748 1.00 40.54 291 ALA A O 1
ATOM 2291 N N . ARG A 1 299 ? 5.591 5.940 38.977 1.00 30.40 292 ARG A N 1
ATOM 2292 C CA . ARG A 1 299 ? 4.971 6.859 38.031 1.00 31.62 292 ARG A CA 1
ATOM 2293 C C . ARG A 1 299 ? 3.473 6.653 37.886 1.00 43.19 292 ARG A C 1
ATOM 2294 O O . ARG A 1 299 ? 2.754 7.617 37.597 1.00 42.51 292 ARG A O 1
ATOM 2302 N N . LYS A 1 300 ? 2.984 5.427 38.065 1.00 37.55 293 LYS A N 1
ATOM 2303 C CA . LYS A 1 300 ? 1.554 5.173 37.929 1.00 43.41 293 LYS A CA 1
ATOM 2304 C C . LYS A 1 300 ? 0.764 5.977 38.955 1.00 51.52 293 LYS A C 1
ATOM 2305 O O . LYS A 1 300 ? 1.044 5.921 40.154 1.00 54.42 293 LYS A O 1
ATOM 2311 N N . GLN A 1 301 ? -0.213 6.739 38.471 1.00 65.10 294 GLN A N 1
ATOM 2312 C CA . GLN A 1 301 ? -1.098 7.496 39.343 1.00 74.98 294 GLN A CA 1
ATOM 2313 C C . GLN A 1 301 ? -2.189 6.589 39.902 1.00 85.90 294 GLN A C 1
ATOM 2314 O O . GLN A 1 301 ? -2.572 5.593 39.281 1.00 86.82 294 GLN A O 1
ATOM 2320 N N . LYS A 1 302 ? -2.684 6.946 41.087 1.00 92.95 295 LYS A N 1
ATOM 2321 C CA . LYS A 1 302 ? -3.691 6.158 41.805 1.00 93.32 295 LYS A CA 1
ATOM 2322 C C . LYS A 1 302 ? -3.197 4.743 42.090 1.00 88.79 295 LYS A C 1
ATOM 2323 O O . LYS A 1 302 ? -2.516 4.502 43.086 1.00 88.71 295 LYS A O 1
ATOM 2329 N N . VAL A 1 311 ? 4.432 1.131 52.481 1.00 78.36 304 VAL A N 1
ATOM 2330 C CA . VAL A 1 311 ? 5.558 0.213 52.366 1.00 75.11 304 VAL A CA 1
ATOM 2331 C C . VAL A 1 311 ? 6.855 0.992 52.188 1.00 62.28 304 VAL A C 1
ATOM 2332 O O . VAL A 1 311 ? 6.899 1.976 51.451 1.00 55.29 304 VAL A O 1
ATOM 2336 N N . ALA A 1 312 ? 7.911 0.554 52.868 1.00 54.25 305 ALA A N 1
ATOM 2337 C CA . ALA A 1 312 ? 9.212 1.179 52.691 1.00 43.50 305 ALA A CA 1
ATOM 2338 C C . ALA A 1 312 ? 9.801 0.786 51.343 1.00 37.15 305 ALA A C 1
ATOM 2339 O O . ALA A 1 312 ? 9.769 -0.384 50.950 1.00 38.65 305 ALA A O 1
ATOM 2341 N N . LEU A 1 313 ? 10.349 1.771 50.641 1.00 33.56 306 LEU A N 1
ATOM 2342 C CA . LEU A 1 313 ? 11.004 1.500 49.370 1.00 30.35 306 LEU A CA 1
ATOM 2343 C C . LEU A 1 313 ? 12.240 0.638 49.588 1.00 32.65 306 LEU A C 1
ATOM 2344 O O . LEU A 1 313 ? 12.935 0.767 50.601 1.00 32.84 306 LEU A O 1
ATOM 2349 N N . ALA A 1 314 ? 12.515 -0.249 48.631 1.00 29.22 307 ALA A N 1
ATOM 2350 C CA . ALA A 1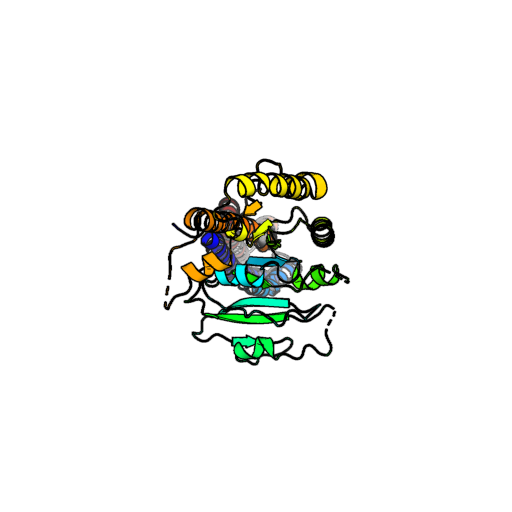 314 ? 13.693 -1.095 48.729 1.00 28.05 307 ALA A CA 1
ATOM 2351 C C . ALA A 1 314 ? 14.952 -0.239 48.758 1.00 26.51 307 ALA A C 1
ATOM 2352 O O . ALA A 1 314 ? 15.006 0.837 48.153 1.00 29.06 307 ALA A O 1
ATOM 2354 N N . GLU A 1 315 ? 15.986 -0.749 49.433 1.00 25.59 308 GLU A N 1
ATOM 2355 C CA . GLU A 1 315 ? 17.288 -0.090 49.434 1.00 25.96 308 GLU A CA 1
ATOM 2356 C C . GLU A 1 315 ? 17.716 0.213 48.014 1.00 25.58 308 GLU A C 1
ATOM 2357 O O . GLU A 1 315 ? 17.614 -0.644 47.141 1.00 24.51 308 GLU A O 1
ATOM 2363 N N . GLY A 1 316 ? 18.213 1.424 47.794 1.00 25.73 309 GLY A N 1
ATOM 2364 C CA . GLY A 1 316 ? 18.724 1.815 46.492 1.00 24.65 309 GLY A CA 1
ATOM 2365 C C . GLY A 1 316 ? 17.686 2.232 45.478 1.00 23.61 309 GLY A C 1
ATOM 2366 O O . GLY A 1 316 ? 18.040 2.447 44.315 1.00 23.39 309 GLY A O 1
ATOM 2367 N N . PHE A 1 317 ? 16.424 2.359 45.886 1.00 23.81 310 PHE A N 1
ATOM 2368 C CA . PHE A 1 317 ? 15.334 2.663 44.962 1.00 23.64 310 PHE A CA 1
ATOM 2369 C C . PHE A 1 317 ? 15.575 3.973 44.220 1.00 23.21 310 PHE A C 1
ATOM 2370 O O . PHE A 1 317 ? 15.436 4.039 42.989 1.00 23.39 310 PHE A O 1
ATOM 2378 N N . HIS A 1 318 ? 15.934 5.032 44.950 1.00 26.27 311 HIS A N 1
ATOM 2379 C CA . HIS A 1 318 ? 16.079 6.336 44.315 1.00 25.99 311 HIS A CA 1
ATOM 2380 C C . HIS A 1 318 ? 17.264 6.352 43.362 1.00 24.89 311 HIS A C 1
ATOM 2381 O O . HIS A 1 318 ? 17.191 6.960 42.291 1.00 24.70 311 HIS A O 1
ATOM 2388 N N . ALA A 1 319 ? 18.351 5.662 43.717 1.00 25.67 312 ALA A N 1
ATOM 2389 C CA . ALA A 1 319 ? 19.487 5.578 42.811 1.00 23.99 312 ALA A CA 1
ATOM 2390 C C . ALA A 1 319 ? 19.103 4.860 41.526 1.00 23.38 312 ALA A C 1
ATOM 2391 O O . ALA A 1 319 ? 19.503 5.279 40.438 1.00 23.45 312 ALA A O 1
ATOM 2393 N N . ARG A 1 320 ? 18.305 3.792 41.629 1.00 21.39 313 ARG A N 1
ATOM 2394 C CA . ARG A 1 320 ? 17.888 3.079 40.425 1.00 20.65 313 ARG A CA 1
ATOM 2395 C C . ARG A 1 320 ? 16.921 3.923 39.598 1.00 20.40 313 ARG A C 1
ATOM 2396 O O . ARG A 1 320 ? 16.970 3.904 38.360 1.00 19.54 313 ARG A O 1
ATOM 2404 N N . LEU A 1 321 ? 16.047 4.685 40.261 1.00 20.73 314 LEU A N 1
ATOM 2405 C CA . LEU A 1 321 ? 15.132 5.565 39.541 1.00 20.18 314 LEU A CA 1
ATOM 2406 C C . LEU A 1 321 ? 15.904 6.649 38.806 1.00 20.98 314 LEU A C 1
ATOM 2407 O O . LEU A 1 321 ? 15.646 6.918 37.627 1.00 19.81 314 LEU A O 1
ATOM 2412 N N . GLN A 1 322 ? 16.889 7.255 39.483 1.00 24.44 315 GLN A N 1
ATOM 2413 C CA . GLN A 1 322 ? 17.738 8.248 38.830 1.00 25.55 315 GLN A CA 1
ATOM 2414 C C . GLN A 1 322 ? 18.475 7.655 37.636 1.00 23.06 315 GLN A C 1
ATOM 2415 O O . GLN A 1 322 ? 18.655 8.327 36.615 1.00 24.16 315 GLN A O 1
ATOM 2421 N N . GLU A 1 323 ? 18.938 6.404 37.749 1.00 21.58 316 GLU A N 1
ATOM 2422 C CA . GLU A 1 323 ? 19.604 5.793 36.605 1.00 20.40 316 GLU A CA 1
ATOM 2423 C C . GLU A 1 323 ? 18.644 5.622 35.432 1.00 23.60 316 GLU A C 1
ATOM 2424 O O . GLU A 1 323 ? 19.030 5.834 34.278 1.00 20.21 316 GLU A O 1
ATOM 2430 N N . PHE A 1 324 ? 17.387 5.253 35.706 1.00 19.48 317 PHE A N 1
ATOM 2431 C CA . PHE A 1 324 ? 16.406 5.149 34.626 1.00 19.97 317 PHE A CA 1
ATOM 2432 C C . PHE A 1 324 ? 16.139 6.510 33.998 1.00 17.50 317 PHE A C 1
ATOM 2433 O O . PHE A 1 324 ? 16.051 6.622 32.772 1.00 19.21 317 PHE A O 1
ATOM 2441 N N . GLN A 1 325 ? 16.014 7.557 34.820 1.00 20.78 318 GLN A N 1
ATOM 2442 C CA . GLN A 1 325 ? 15.814 8.891 34.268 1.00 21.45 318 GLN A CA 1
ATOM 2443 C C . GLN A 1 325 ? 17.024 9.342 33.460 1.00 23.70 318 GLN A C 1
ATOM 2444 O O . GLN A 1 325 ? 16.863 10.049 32.460 1.00 22.72 318 GLN A O 1
ATOM 2450 N N . ASN A 1 326 ? 18.239 8.956 33.875 1.00 21.62 319 ASN A N 1
ATOM 2451 C CA A ASN A 1 326 ? 19.426 9.290 33.091 0.60 20.69 319 ASN A CA 1
ATOM 2452 C CA B ASN A 1 326 ? 19.424 9.293 33.090 0.40 20.75 319 ASN A CA 1
ATOM 2453 C C . ASN A 1 326 ? 19.396 8.596 31.738 1.00 19.75 319 ASN A C 1
ATOM 2454 O O . ASN A 1 326 ? 19.688 9.217 30.704 1.00 21.79 319 ASN A O 1
ATOM 2463 N N . PHE A 1 327 ? 19.052 7.302 31.726 1.00 18.59 320 PHE A N 1
ATOM 2464 C CA . PHE A 1 327 ? 18.870 6.606 30.459 1.00 16.65 320 PHE A CA 1
ATOM 2465 C C . PHE A 1 327 ? 17.865 7.344 29.585 1.00 19.89 320 PHE A C 1
ATOM 2466 O O . PHE A 1 327 ? 18.104 7.539 28.388 1.00 19.04 320 PHE A O 1
ATOM 2474 N N . GLU A 1 328 ? 16.746 7.781 30.167 1.00 18.29 321 GLU A N 1
ATOM 2475 C CA . GLU A 1 328 ? 15.702 8.398 29.354 1.00 20.35 321 GLU A CA 1
ATOM 2476 C C . GLU A 1 328 ? 16.205 9.669 28.688 1.00 19.92 321 GLU A C 1
ATOM 2477 O O . GLU A 1 328 ? 15.931 9.904 27.508 1.00 20.53 321 GLU A O 1
ATOM 2483 N N . GLN A 1 329 ? 16.941 10.497 29.433 1.00 21.34 322 GLN A N 1
ATOM 2484 C CA . GLN A 1 329 ? 17.486 11.735 28.884 1.00 20.70 322 GLN A CA 1
ATOM 2485 C C . GLN A 1 329 ? 18.473 11.447 27.763 1.00 22.15 322 GLN A C 1
ATOM 2486 O O . GLN A 1 329 ? 18.432 12.082 26.702 1.00 21.53 322 GLN A O 1
ATOM 2492 N N . ILE A 1 330 ? 19.387 10.504 27.993 1.00 19.35 323 ILE A N 1
ATOM 2493 C CA . ILE A 1 330 ? 20.396 10.178 26.988 1.00 18.52 323 ILE A CA 1
ATOM 2494 C C . ILE A 1 330 ? 19.740 9.579 25.758 1.00 21.51 323 ILE A C 1
ATOM 2495 O O . ILE A 1 330 ? 20.121 9.883 24.617 1.00 19.62 323 ILE A O 1
ATOM 2500 N N . PHE A 1 331 ? 18.746 8.708 25.970 1.00 20.03 324 PHE A N 1
ATOM 2501 C CA . PHE A 1 331 ? 17.999 8.133 24.858 1.00 19.72 324 PHE A CA 1
ATOM 2502 C C . PHE A 1 331 ? 17.287 9.218 24.053 1.00 19.59 324 PHE A C 1
ATOM 2503 O O . PHE A 1 331 ? 17.310 9.191 22.818 1.00 20.13 324 PHE A O 1
ATOM 2511 N N . GLU A 1 332 ? 16.651 10.175 24.733 1.00 20.03 325 GLU A N 1
ATOM 2512 C CA . GLU A 1 332 ? 15.912 11.209 24.009 1.00 22.77 325 GLU A CA 1
ATOM 2513 C C . GLU A 1 332 ? 16.862 12.062 23.182 1.00 22.56 325 GLU A C 1
ATOM 2514 O O . GLU A 1 332 ? 16.554 12.408 22.031 1.00 20.99 325 GLU A O 1
ATOM 2520 N N . GLU A 1 333 ? 18.033 12.377 23.739 1.00 20.77 326 GLU A N 1
ATOM 2521 C CA . GLU A 1 333 ? 19.040 13.127 22.997 1.00 20.26 326 GLU A CA 1
ATOM 2522 C C . GLU A 1 333 ? 19.515 12.333 21.786 1.00 24.46 326 GLU A C 1
ATOM 2523 O O . GLU A 1 333 ? 19.622 12.872 20.674 1.00 24.14 326 GLU A O 1
ATOM 2529 N N . CYS A 1 334 ? 19.780 11.040 21.977 1.00 18.97 327 CYS A N 1
ATOM 2530 C CA . CYS A 1 334 ? 20.271 10.201 20.886 1.00 17.46 327 CYS A CA 1
ATOM 2531 C C . CYS A 1 334 ? 19.241 10.079 19.764 1.00 19.53 327 CYS A C 1
ATOM 2532 O O . CYS A 1 334 ? 19.564 10.277 18.583 1.00 22.69 327 CYS A O 1
ATOM 2535 N N . ILE A 1 335 ? 17.984 9.782 20.108 1.00 18.65 328 ILE A N 1
ATOM 2536 C CA . ILE A 1 335 ? 17.035 9.452 19.051 1.00 18.12 328 ILE A CA 1
ATOM 2537 C C . ILE A 1 335 ? 16.622 10.711 18.296 1.00 21.69 328 ILE A C 1
ATOM 2538 O O . ILE A 1 335 ? 16.419 10.674 17.077 1.00 22.41 328 ILE A O 1
ATOM 2543 N N . SER A 1 336 ? 16.522 11.841 18.987 1.00 19.40 329 SER A N 1
ATOM 2544 C CA . SER A 1 336 ? 16.117 13.075 18.318 1.00 18.30 329 SER A CA 1
ATOM 2545 C C . SER A 1 336 ? 17.194 13.543 17.338 1.00 22.43 329 SER A C 1
ATOM 2546 O O . SER A 1 336 ? 16.873 13.959 16.223 1.00 23.76 329 SER A O 1
ATOM 2549 N N . GLN A 1 337 ? 18.471 13.471 17.727 1.00 24.48 330 GLN A N 1
ATOM 2550 C CA . GLN A 1 337 ? 19.536 13.848 16.793 1.00 21.89 330 GLN A CA 1
ATOM 2551 C C . GLN A 1 337 ? 19.616 12.871 15.624 1.00 27.74 330 GLN A C 1
ATOM 2552 O O . GLN A 1 337 ? 19.756 13.285 14.463 1.00 24.53 330 GLN A O 1
ATOM 2558 N N . SER A 1 338 ? 19.526 11.571 15.908 1.00 23.66 331 SER A N 1
ATOM 2559 C CA . SER A 1 338 ? 19.715 10.565 14.868 1.00 21.23 331 SER A CA 1
ATOM 2560 C C . SER A 1 338 ? 18.566 10.579 13.864 1.00 20.69 331 SER A C 1
ATOM 2561 O O . SER A 1 338 ? 18.796 10.506 12.647 1.00 24.16 331 SER A O 1
ATOM 2564 N N . ALA A 1 339 ? 17.327 10.691 14.347 1.00 19.80 332 ALA A N 1
ATOM 2565 C CA . ALA A 1 339 ? 16.174 10.605 13.465 1.00 17.80 332 ALA A CA 1
ATOM 2566 C C . ALA A 1 339 ? 16.058 11.824 12.559 1.00 19.04 332 ALA A C 1
ATOM 2567 O O . ALA A 1 339 ? 15.624 11.683 11.412 1.00 21.12 332 ALA A O 1
ATOM 2569 N N . VAL A 1 340 ? 16.434 13.015 13.043 1.00 21.90 333 VAL A N 1
ATOM 2570 C CA . VAL A 1 340 ? 16.387 14.194 12.176 1.00 19.77 333 VAL A CA 1
ATOM 2571 C C . VAL A 1 340 ? 17.306 14.001 10.984 1.00 25.14 333 VAL A C 1
ATOM 2572 O O . VAL A 1 340 ? 16.931 14.288 9.839 1.00 22.25 333 VAL A O 1
ATOM 2576 N N . LYS A 1 341 ? 18.504 13.476 11.217 1.00 21.39 334 LYS A N 1
ATOM 2577 C CA . LYS A 1 341 ? 19.403 13.233 10.091 1.00 24.41 334 LYS A CA 1
ATOM 2578 C C . LYS A 1 341 ? 18.882 12.109 9.207 1.00 33.66 334 LYS A C 1
ATOM 2579 O O . LYS A 1 341 ? 18.775 12.260 7.982 1.00 31.86 334 LYS A O 1
ATOM 2585 N N . THR A 1 342 ? 18.536 10.977 9.817 1.00 23.43 335 THR A N 1
ATOM 2586 C CA . THR A 1 342 ? 18.127 9.802 9.057 1.00 26.96 335 THR A CA 1
ATOM 2587 C C . THR A 1 342 ? 16.898 10.077 8.211 1.00 29.05 335 THR A C 1
ATOM 2588 O O . THR A 1 342 ? 16.789 9.590 7.079 1.00 36.14 335 THR A O 1
ATOM 2592 N N . LYS A 1 343 ? 15.962 10.855 8.733 1.00 21.77 336 LYS A N 1
ATOM 2593 C CA . LYS A 1 343 ? 14.673 10.950 8.089 1.00 26.81 336 LYS A CA 1
ATOM 2594 C C . LYS A 1 343 ? 14.443 12.250 7.332 1.00 21.21 336 LYS A C 1
ATOM 2595 O O . LYS A 1 343 ? 13.541 12.292 6.488 1.00 24.15 336 LYS A O 1
ATOM 2601 N N . PHE A 1 344 ? 15.257 13.280 7.534 1.00 18.46 337 PHE A N 1
ATOM 2602 C CA . PHE A 1 344 ? 15.023 14.506 6.776 1.00 17.59 337 PHE A CA 1
ATOM 2603 C C . PHE A 1 344 ? 16.160 14.910 5.864 1.00 20.27 337 PHE A C 1
ATOM 2604 O O . PHE A 1 344 ? 15.969 15.823 5.050 1.00 20.75 337 PHE A O 1
ATOM 2612 N N . GLU A 1 345 ? 17.322 14.270 5.945 1.00 18.12 338 GLU A N 1
ATOM 2613 C CA . GLU A 1 345 ? 18.449 14.735 5.142 1.00 17.28 338 GLU A CA 1
ATOM 2614 C C . G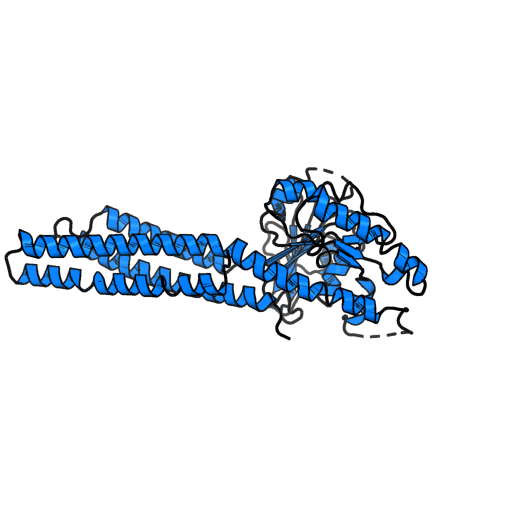LU A 1 345 ? 18.225 14.495 3.653 1.00 17.21 338 GLU A C 1
ATOM 2615 O O . GLU A 1 345 ? 18.534 15.370 2.831 1.00 19.57 338 GLU A O 1
ATOM 2621 N N . GLN A 1 346 ? 17.704 13.325 3.273 1.00 18.80 339 GLN A N 1
ATOM 2622 C CA . GLN A 1 346 ? 17.625 13.031 1.840 1.00 15.29 339 GLN A CA 1
ATOM 2623 C C . GLN A 1 346 ? 16.728 14.030 1.125 1.00 20.26 339 GLN A C 1
ATOM 2624 O O . GLN A 1 346 ? 17.059 14.495 0.029 1.00 18.49 339 GLN A O 1
ATOM 2630 N N . HIS A 1 347 ? 15.581 14.359 1.714 1.00 18.99 340 HIS A N 1
ATOM 2631 C CA . HIS A 1 347 ? 14.720 15.328 1.051 1.00 15.94 340 HIS A CA 1
ATOM 2632 C C . HIS A 1 347 ? 15.265 16.747 1.147 1.00 17.10 340 HIS A C 1
ATOM 2633 O O . HIS A 1 347 ? 14.963 17.559 0.270 1.00 18.89 340 HIS A O 1
ATOM 2640 N N . THR A 1 348 ? 16.086 17.071 2.158 1.00 17.69 341 THR A N 1
ATOM 2641 C CA . THR A 1 348 ? 16.750 18.371 2.181 1.00 19.28 341 THR A CA 1
ATOM 2642 C C . THR A 1 348 ? 17.701 18.511 0.999 1.00 19.36 341 THR A C 1
ATOM 2643 O O . THR A 1 348 ? 17.702 19.536 0.298 1.00 20.20 341 THR A O 1
ATOM 2647 N N . ILE A 1 349 ? 18.501 17.471 0.755 1.00 18.53 342 ILE A N 1
ATOM 2648 C CA . ILE A 1 349 ? 19.431 17.443 -0.370 1.00 18.32 342 ILE A CA 1
ATOM 2649 C C . ILE A 1 349 ? 18.666 17.476 -1.684 1.00 20.29 342 ILE A C 1
ATOM 2650 O O . ILE A 1 349 ? 19.060 18.168 -2.629 1.00 20.96 342 ILE A O 1
ATOM 2655 N N . ARG A 1 350 ? 17.536 16.763 -1.751 1.00 17.34 343 ARG A N 1
ATOM 2656 C CA . ARG A 1 350 ? 16.741 16.800 -2.977 1.00 16.60 343 ARG A CA 1
ATOM 2657 C C . ARG A 1 350 ? 16.168 18.192 -3.234 1.00 17.73 343 ARG A C 1
ATOM 2658 O O . ARG A 1 350 ? 16.171 18.668 -4.382 1.00 18.46 343 ARG A O 1
ATOM 2666 N N . ALA A 1 351 ? 15.639 18.850 -2.197 1.00 18.22 344 ALA A N 1
ATOM 2667 C CA . ALA A 1 351 ? 15.134 20.213 -2.367 1.00 18.71 344 ALA A CA 1
ATOM 2668 C C . ALA A 1 351 ? 16.224 21.150 -2.872 1.00 17.89 344 ALA A C 1
ATOM 2669 O O . ALA A 1 351 ? 15.968 22.013 -3.720 1.00 16.98 344 ALA A O 1
ATOM 2671 N N . LYS A 1 352 ? 17.453 20.997 -2.376 1.00 17.74 345 LYS A N 1
ATOM 2672 C CA . LYS A 1 352 ? 18.531 21.843 -2.860 1.00 15.66 345 LYS A CA 1
ATOM 2673 C C . LYS A 1 352 ? 18.800 21.588 -4.336 1.00 17.91 345 LYS A C 1
ATOM 2674 O O . LYS A 1 352 ? 19.066 22.527 -5.097 1.00 19.56 345 LYS A O 1
ATOM 2680 N N . GLN A 1 353 ? 18.747 20.324 -4.753 1.00 17.47 346 GLN A N 1
ATOM 2681 C CA . GLN A 1 353 ? 18.970 20.002 -6.159 1.00 18.32 346 GLN A CA 1
ATOM 2682 C C . GLN A 1 353 ? 17.868 20.581 -7.032 1.00 17.78 346 GLN A C 1
ATOM 2683 O O . GLN A 1 353 ? 18.148 21.135 -8.106 1.00 17.07 346 GLN A O 1
ATOM 2689 N N . ILE A 1 354 ? 16.612 20.437 -6.604 1.00 17.39 347 ILE A N 1
ATOM 2690 C CA . ILE A 1 354 ? 15.497 20.986 -7.369 1.00 15.73 347 ILE A CA 1
ATOM 2691 C C . ILE A 1 354 ? 15.681 22.491 -7.547 1.00 15.39 347 ILE A C 1
ATOM 2692 O O . ILE A 1 354 ? 15.541 23.027 -8.654 1.00 17.79 347 ILE A O 1
ATOM 2697 N N . LEU A 1 355 ? 16.061 23.189 -6.467 1.00 16.32 348 LEU A N 1
ATOM 2698 C CA . LEU A 1 355 ? 16.236 24.638 -6.560 1.00 17.03 348 LEU A CA 1
ATOM 2699 C C . LEU A 1 355 ? 17.387 25.010 -7.482 1.00 15.54 348 LEU A C 1
ATOM 2700 O O . LEU A 1 355 ? 17.298 26.004 -8.219 1.00 19.32 348 LEU A O 1
ATOM 2705 N N . ALA A 1 356 ? 18.489 24.256 -7.433 1.00 16.92 349 ALA A N 1
ATOM 2706 C CA . ALA A 1 356 ? 19.612 24.519 -8.336 1.00 19.64 349 ALA A CA 1
ATOM 2707 C C . ALA A 1 356 ? 19.190 24.367 -9.790 1.00 18.46 349 ALA A C 1
ATOM 2708 O O . ALA A 1 356 ? 19.581 25.167 -10.643 1.00 19.17 349 ALA A O 1
ATOM 2710 N N . THR A 1 357 ? 18.369 23.356 -10.083 1.00 17.63 350 THR A N 1
ATOM 2711 C CA . THR A 1 357 ? 17.910 23.170 -11.457 1.00 16.48 350 THR A CA 1
ATOM 2712 C C . THR A 1 357 ? 16.928 24.259 -11.874 1.00 17.07 350 THR A C 1
ATOM 2713 O O . THR A 1 357 ? 16.989 24.745 -13.016 1.00 18.43 350 THR A O 1
ATOM 2717 N N . VAL A 1 358 ? 16.019 24.662 -10.977 1.00 16.29 351 VAL A N 1
ATOM 2718 C CA . VAL A 1 358 ? 15.099 25.749 -11.310 1.00 16.78 351 VAL A CA 1
ATOM 2719 C C . VAL A 1 358 ? 15.872 27.033 -11.585 1.00 16.80 351 VAL A C 1
ATOM 2720 O O . VAL A 1 358 ? 15.564 27.768 -12.534 1.00 18.78 351 VAL A O 1
ATOM 2724 N N . LYS A 1 359 ? 16.897 27.323 -10.774 1.00 18.77 352 LYS A N 1
ATOM 2725 C CA . LYS A 1 359 ? 17.725 28.499 -11.041 1.00 19.63 352 LYS A CA 1
ATOM 2726 C C . LYS A 1 359 ? 18.404 28.393 -12.400 1.00 19.82 352 LYS A C 1
ATOM 2727 O O . LYS A 1 359 ? 18.491 29.385 -13.136 1.00 19.57 352 LYS A O 1
ATOM 2733 N N . ASN A 1 360 ? 18.888 27.197 -12.755 1.00 19.00 353 ASN A N 1
ATOM 2734 C CA . ASN A 1 360 ? 19.483 27.019 -14.080 1.00 19.01 353 ASN A CA 1
ATOM 2735 C C . ASN A 1 360 ? 18.473 27.310 -15.178 1.00 18.76 353 ASN A C 1
ATOM 2736 O O . ASN A 1 360 ? 18.814 27.902 -16.212 1.00 18.64 353 ASN A O 1
ATOM 2741 N N . ILE A 1 361 ? 17.215 26.907 -14.972 1.00 18.16 354 ILE A N 1
ATOM 2742 C CA . ILE A 1 361 ? 16.200 27.186 -15.978 1.00 17.11 354 ILE A CA 1
ATOM 2743 C C . ILE A 1 361 ? 15.943 28.681 -16.067 1.00 17.08 354 ILE A C 1
ATOM 2744 O O . ILE A 1 361 ? 15.869 29.240 -17.169 1.00 18.29 354 ILE A O 1
ATOM 2749 N N . MET A 1 362 ? 15.855 29.365 -14.923 1.00 17.35 355 MET A N 1
ATOM 2750 C CA . MET A 1 362 ? 15.637 30.808 -14.975 1.00 18.26 355 MET A CA 1
ATOM 2751 C C . MET A 1 362 ? 16.826 31.516 -15.604 1.00 19.21 355 MET A C 1
ATOM 2752 O O . MET A 1 362 ? 16.653 32.485 -16.347 1.00 20.37 355 MET A O 1
ATOM 2757 N N . ASP A 1 363 ? 18.038 31.033 -15.327 1.00 18.24 356 ASP A N 1
ATOM 2758 C CA . ASP A 1 363 ? 19.232 31.580 -15.973 1.00 19.41 356 ASP A CA 1
ATOM 2759 C C . ASP A 1 363 ? 19.172 31.393 -17.478 1.00 19.73 356 ASP A C 1
ATOM 2760 O O . ASP A 1 363 ? 19.549 32.290 -18.244 1.00 21.96 356 ASP A O 1
ATOM 2765 N N . SER A 1 364 ? 18.743 30.205 -17.915 1.00 19.29 357 SER A N 1
ATOM 2766 C CA . SER A 1 364 ? 18.654 29.909 -19.340 1.00 20.77 357 SER A CA 1
ATOM 2767 C C . SER A 1 364 ? 17.623 30.798 -20.033 1.00 20.26 357 SER A C 1
ATOM 2768 O O . SER A 1 364 ? 17.847 31.275 -21.154 1.00 20.84 357 SER A O 1
ATOM 2771 N N . VAL A 1 365 ? 16.483 31.026 -19.378 1.00 19.10 358 VAL A N 1
ATOM 2772 C CA . VAL A 1 365 ? 15.430 31.856 -19.957 1.00 19.11 358 VAL A CA 1
ATOM 2773 C C . VAL A 1 365 ? 15.902 33.296 -20.074 1.00 19.73 358 VAL A C 1
ATOM 2774 O O . VAL A 1 365 ? 15.749 33.932 -21.121 1.00 22.38 358 VAL A O 1
ATOM 2778 N N . ASN A 1 366 ? 16.520 33.817 -19.005 1.00 20.51 359 ASN A N 1
ATOM 2779 C CA . ASN A 1 366 ? 16.986 35.197 -19.012 1.00 20.89 359 ASN A CA 1
ATOM 2780 C C . ASN A 1 366 ? 18.056 35.400 -20.072 1.00 21.76 359 ASN A C 1
ATOM 2781 O O . ASN A 1 366 ? 18.020 36.380 -20.829 1.00 22.60 359 ASN A O 1
ATOM 2786 N N . LEU A 1 367 ? 18.996 34.461 -20.152 1.00 22.63 360 LEU A N 1
ATOM 2787 C CA . LEU A 1 367 ? 20.079 34.560 -21.123 1.00 23.01 360 LEU A CA 1
ATOM 2788 C C . LEU A 1 367 ? 19.555 34.464 -22.546 1.00 23.02 360 LEU A C 1
ATOM 2789 O O . LEU A 1 367 ? 20.013 35.191 -23.430 1.00 24.07 360 LEU A O 1
ATOM 2794 N N . ALA A 1 368 ? 18.579 33.582 -22.791 1.00 23.74 361 ALA A N 1
ATOM 2795 C CA . ALA A 1 368 ? 18.032 33.490 -24.140 1.00 22.37 361 ALA A CA 1
ATOM 2796 C C . ALA A 1 368 ? 17.298 34.769 -24.514 1.00 23.23 361 ALA A C 1
ATOM 2797 O O . ALA A 1 368 ? 17.408 35.248 -25.651 1.00 24.73 361 ALA A O 1
ATOM 2799 N N . ALA A 1 369 ? 16.543 35.338 -23.567 1.00 22.04 362 ALA A N 1
ATOM 2800 C CA . ALA A 1 369 ? 15.824 36.576 -23.849 1.00 22.59 362 ALA A CA 1
ATOM 2801 C C . ALA A 1 369 ? 16.790 37.724 -24.109 1.00 23.73 362 ALA A C 1
ATOM 2802 O O . ALA A 1 369 ? 16.594 38.507 -25.047 1.00 28.11 362 ALA A O 1
ATOM 2804 N N . GLU A 1 370 ? 17.834 37.839 -23.283 1.00 24.12 363 GLU A N 1
ATOM 2805 C CA . GLU A 1 370 ? 18.791 38.925 -23.455 1.00 26.31 363 GLU A CA 1
ATOM 2806 C C . GLU A 1 370 ? 19.595 38.749 -24.740 1.00 26.40 363 GLU A C 1
ATOM 2807 O O . GLU A 1 370 ? 19.857 39.732 -25.451 1.00 29.64 363 GLU A O 1
ATOM 2813 N N . ASP A 1 371 ? 19.996 37.510 -25.058 1.00 31.06 364 ASP A N 1
ATOM 2814 C CA . ASP A 1 371 ? 20.659 37.250 -26.340 1.00 32.79 364 ASP A CA 1
ATOM 2815 C C . ASP A 1 371 ? 19.781 37.699 -27.499 1.00 32.22 364 ASP A C 1
ATOM 2816 O O . ASP A 1 371 ? 20.216 38.470 -28.367 1.00 32.31 364 ASP A O 1
ATOM 2821 N N . LYS A 1 372 ? 18.537 37.210 -27.533 1.00 29.79 365 LYS A N 1
ATOM 2822 C CA . LYS A 1 372 ? 17.589 37.583 -28.577 1.00 34.20 365 LYS A CA 1
ATOM 2823 C C . LYS A 1 372 ? 17.463 39.096 -28.688 1.00 31.36 365 LYS A C 1
ATOM 2824 O O . LYS A 1 372 ? 17.515 39.657 -29.791 1.00 34.73 365 LYS A O 1
ATOM 2830 N N . ARG A 1 373 ? 17.342 39.775 -27.547 1.00 33.00 366 ARG A N 1
ATOM 2831 C CA . ARG A 1 373 ? 17.199 41.228 -27.547 1.00 32.59 366 ARG A CA 1
ATOM 2832 C C . ARG A 1 373 ? 18.387 41.903 -28.227 1.00 33.14 366 ARG A C 1
ATOM 2833 O O . ARG A 1 373 ? 18.213 42.865 -28.989 1.00 41.59 366 ARG A O 1
ATOM 2841 N N . HIS A 1 374 ? 19.593 41.387 -28.016 1.00 34.16 367 HIS A N 1
ATOM 2842 C CA . HIS A 1 374 ? 20.781 42.020 -28.571 1.00 39.09 367 HIS A CA 1
ATOM 2843 C C . HIS A 1 374 ? 21.194 41.469 -29.932 1.00 46.37 367 HIS A C 1
ATOM 2844 O O . HIS A 1 374 ? 22.008 42.105 -30.610 1.00 55.16 367 HIS A O 1
ATOM 2851 N N . TYR A 1 375 ? 20.663 40.323 -30.358 1.00 43.54 368 TYR A N 1
ATOM 2852 C CA . TYR A 1 375 ? 21.094 39.712 -31.612 1.00 49.90 368 TYR A CA 1
ATOM 2853 C C . TYR A 1 375 ? 20.129 39.952 -32.766 1.00 54.40 368 TYR A C 1
ATOM 2854 O O . TYR A 1 375 ? 20.564 40.298 -33.868 1.00 61.74 368 TYR A O 1
ATOM 2863 N N . SER A 1 376 ? 18.827 39.774 -32.550 1.00 51.78 369 SER A N 1
ATOM 2864 C CA . SER A 1 376 ? 17.892 39.830 -33.664 1.00 61.86 369 SER A CA 1
ATOM 2865 C C . SER A 1 376 ? 16.570 40.520 -33.361 1.00 61.42 369 SER A C 1
ATOM 2866 O O . SER A 1 376 ? 15.761 40.673 -34.281 1.00 65.71 369 SER A O 1
ATOM 2869 N N . ALA A 1 377 ? 16.313 40.931 -32.120 1.00 50.12 696 ALA A N 1
ATOM 2870 C CA . ALA A 1 377 ? 15.082 41.653 -31.827 1.00 40.14 696 ALA A CA 1
ATOM 2871 C C . ALA A 1 377 ? 15.092 43.002 -32.532 1.00 39.56 696 ALA A C 1
ATOM 2872 O O . ALA A 1 377 ? 16.102 43.715 -32.542 1.00 39.98 696 ALA A O 1
ATOM 2874 N N . ARG A 1 378 ? 13.955 43.355 -33.131 1.00 38.93 697 ARG A N 1
ATOM 2875 C CA . ARG A 1 378 ? 13.865 44.585 -33.911 1.00 48.25 697 ARG A CA 1
ATOM 2876 C C . ARG A 1 378 ? 12.856 45.546 -33.295 1.00 45.40 697 ARG A C 1
ATOM 2877 O O . ARG A 1 378 ? 13.251 46.607 -32.808 1.00 44.71 697 ARG A O 1
ATOM 2885 N N . LEU A 1 379 ? 11.575 45.199 -33.269 1.00 44.63 698 LEU A N 1
ATOM 2886 C CA . LEU A 1 379 ? 10.558 46.187 -32.944 1.00 42.19 698 LEU A CA 1
ATOM 2887 C C . LEU A 1 379 ? 10.563 46.501 -31.449 1.00 38.92 698 LEU A C 1
ATOM 2888 O O . LEU A 1 379 ? 10.780 45.607 -30.619 1.00 39.35 698 LEU A O 1
ATOM 2893 N N . PRO A 1 380 ? 10.345 47.767 -31.079 1.00 38.98 699 PRO A N 1
ATOM 2894 C CA . PRO A 1 380 ? 10.305 48.129 -29.653 1.00 41.64 699 PRO A CA 1
ATOM 2895 C C . PRO A 1 380 ? 9.382 47.254 -28.818 1.00 47.67 699 PRO A C 1
ATOM 2896 O O . PRO A 1 380 ? 9.712 46.939 -27.667 1.00 44.43 699 PRO A O 1
ATOM 2900 N N . LYS A 1 381 ? 8.243 46.826 -29.371 1.00 46.59 700 LYS A N 1
ATOM 2901 C CA . LYS A 1 381 ? 7.325 45.994 -28.595 1.00 43.29 700 LYS A CA 1
ATOM 2902 C C . LYS A 1 381 ? 7.920 44.622 -28.303 1.00 47.33 700 LYS A C 1
ATOM 2903 O O . LYS A 1 381 ? 7.711 44.072 -27.215 1.00 44.95 700 LYS A O 1
ATOM 2909 N N . GLU A 1 382 ? 8.649 44.044 -29.261 1.00 42.34 701 GLU A N 1
ATOM 2910 C CA . GLU A 1 382 ? 9.331 42.779 -28.998 1.00 36.86 701 GLU A CA 1
ATOM 2911 C C . GLU A 1 382 ? 10.398 42.946 -27.924 1.00 31.13 701 GLU A C 1
ATOM 2912 O O . GLU A 1 382 ? 10.541 42.093 -27.035 1.00 30.49 701 GLU A O 1
ATOM 2918 N N . ILE A 1 383 ? 11.165 44.036 -27.996 1.00 39.06 702 ILE A N 1
ATOM 2919 C CA . ILE A 1 383 ? 12.197 44.290 -26.995 1.00 35.04 702 ILE A CA 1
ATOM 2920 C C . ILE A 1 383 ? 11.575 44.391 -25.612 1.00 35.30 702 ILE A C 1
ATOM 2921 O O . ILE A 1 383 ? 12.034 43.758 -24.655 1.00 33.05 702 ILE A O 1
ATOM 2926 N N . ASP A 1 384 ? 10.492 45.163 -25.494 1.00 41.68 703 ASP A N 1
ATOM 2927 C CA . ASP A 1 384 ? 9.811 45.292 -24.209 1.00 38.84 703 ASP A CA 1
ATOM 2928 C C . ASP A 1 384 ? 9.285 43.948 -23.713 1.00 35.96 703 ASP A C 1
ATOM 2929 O O . ASP A 1 384 ? 9.286 43.682 -22.507 1.00 41.65 703 ASP A O 1
ATOM 2934 N N . GLN A 1 385 ? 8.828 43.090 -24.628 1.00 37.67 704 GLN A N 1
ATOM 2935 C CA . GLN A 1 385 ? 8.353 41.767 -24.233 1.00 35.86 704 GLN A CA 1
ATOM 2936 C C . GLN A 1 385 ? 9.492 40.926 -23.662 1.00 27.86 704 GLN A C 1
ATOM 2937 O O . GLN A 1 385 ? 9.344 40.284 -22.612 1.00 30.08 704 GLN A O 1
ATOM 2943 N N . LEU A 1 386 ? 10.640 40.922 -24.345 1.00 32.46 705 LEU A N 1
ATOM 2944 C CA . LEU A 1 386 ? 11.807 40.209 -23.843 1.00 28.03 705 LEU A CA 1
ATOM 2945 C C . LEU A 1 386 ? 12.242 40.747 -22.490 1.00 28.47 705 LEU A C 1
ATOM 2946 O O . LEU A 1 386 ? 12.689 39.983 -21.628 1.00 25.21 705 LEU A O 1
ATOM 2951 N N . GLU A 1 387 ? 12.127 42.061 -22.281 1.00 30.58 706 GLU A N 1
ATOM 2952 C CA . GLU A 1 387 ? 12.575 42.636 -21.017 1.00 29.37 706 GLU A CA 1
ATOM 2953 C C . GLU A 1 387 ? 11.685 42.204 -19.852 1.00 34.74 706 GLU A C 1
ATOM 2954 O O . GLU A 1 387 ? 12.178 41.988 -18.738 1.00 28.99 706 GLU A O 1
ATOM 2960 N N . LYS A 1 388 ? 10.377 42.051 -20.089 1.00 29.07 707 LYS A N 1
ATOM 2961 C CA . LYS A 1 388 ? 9.492 41.542 -19.043 1.00 29.90 707 LYS A CA 1
ATOM 2962 C C . LYS A 1 388 ? 9.786 40.080 -18.714 1.00 26.92 707 LYS A C 1
ATOM 2963 O O . LYS A 1 388 ? 9.672 39.667 -17.558 1.00 31.64 707 LYS A O 1
ATOM 2969 N N . ILE A 1 389 ? 10.141 39.277 -19.720 1.00 27.36 708 ILE A N 1
ATOM 2970 C CA . ILE A 1 389 ? 10.561 37.902 -19.460 1.00 23.83 708 ILE A CA 1
ATOM 2971 C C . ILE A 1 389 ? 11.820 37.891 -18.607 1.00 23.21 708 ILE A C 1
ATOM 2972 O O . ILE A 1 389 ? 11.922 37.135 -17.635 1.00 22.40 708 ILE A O 1
ATOM 2977 N N . GLN A 1 390 ? 12.786 38.747 -18.944 1.00 24.44 709 GLN A N 1
ATOM 2978 C CA . GLN A 1 390 ? 13.988 38.864 -18.120 1.00 23.88 709 GLN A CA 1
ATOM 2979 C C . GLN A 1 390 ? 13.641 39.209 -16.678 1.00 24.55 709 GLN A C 1
ATOM 2980 O O . GLN A 1 390 ? 14.113 38.552 -15.742 1.00 23.82 709 GLN A O 1
ATOM 2986 N N . ASN A 1 391 ? 12.787 40.216 -16.482 1.00 26.17 710 ASN A N 1
ATOM 2987 C CA . ASN A 1 391 ? 12.474 40.659 -15.126 1.00 27.35 710 ASN A CA 1
ATOM 2988 C C . ASN A 1 391 ? 11.759 39.577 -14.326 1.00 28.43 710 ASN A C 1
ATOM 2989 O O . ASN A 1 391 ? 12.086 39.347 -13.156 1.00 26.75 710 ASN A O 1
ATOM 2994 N N . ASN A 1 392 ? 10.777 38.898 -14.927 1.00 28.99 711 ASN A N 1
ATOM 2995 C CA A ASN A 1 392 ? 10.066 37.866 -14.173 0.51 26.99 711 ASN A CA 1
ATOM 2996 C CA B ASN A 1 392 ? 10.055 37.859 -14.200 0.49 26.73 711 ASN A CA 1
ATOM 2997 C C . ASN A 1 392 ? 10.953 36.658 -13.907 1.00 22.67 711 ASN A C 1
ATOM 2998 O O . ASN A 1 392 ? 10.827 36.020 -12.860 1.00 25.32 711 ASN A O 1
ATOM 3007 N N . SER A 1 393 ? 11.861 36.330 -14.827 1.00 21.75 712 SER A N 1
ATOM 3008 C CA . SER A 1 393 ? 12.773 35.226 -14.547 1.00 21.91 712 SER A CA 1
ATOM 3009 C C . SER A 1 393 ? 13.690 35.562 -13.378 1.00 23.33 712 SER A C 1
ATOM 3010 O O . SER A 1 393 ? 14.026 34.680 -12.576 1.00 22.23 712 SER A O 1
ATOM 3013 N N . LYS A 1 394 ? 14.077 36.836 -13.244 1.00 23.90 713 LYS A N 1
ATOM 3014 C CA . LYS A 1 394 ? 14.942 37.222 -12.133 1.00 23.98 713 LYS A CA 1
ATOM 3015 C C . LYS A 1 394 ? 14.188 37.252 -10.810 1.00 24.68 713 LYS A C 1
ATOM 3016 O O . LYS A 1 394 ? 14.757 36.900 -9.769 1.00 27.71 713 LYS A O 1
ATOM 3022 N N . LEU A 1 395 ? 12.928 37.709 -10.813 1.00 24.40 714 LEU A N 1
ATOM 3023 C CA . LEU A 1 395 ? 12.110 37.621 -9.608 1.00 27.73 714 LEU A CA 1
ATOM 3024 C C . LEU A 1 395 ? 12.039 36.186 -9.102 1.00 25.62 714 LEU A C 1
ATOM 3025 O O . LEU A 1 395 ? 12.188 35.927 -7.901 1.00 26.10 714 LEU A O 1
ATOM 3030 N N . LEU A 1 396 ? 11.828 35.231 -10.015 1.00 22.78 715 LEU A N 1
ATOM 3031 C CA . LEU A 1 396 ? 11.743 33.828 -9.626 1.00 21.42 715 LEU A CA 1
ATOM 3032 C C . LEU A 1 396 ? 13.095 33.284 -9.180 1.00 21.39 715 LEU A C 1
ATOM 3033 O O . LEU A 1 396 ? 13.171 32.515 -8.217 1.00 22.11 715 LEU A O 1
ATOM 3038 N N . ARG A 1 397 ? 14.172 33.654 -9.873 1.00 20.48 716 ARG A N 1
ATOM 3039 C CA . ARG A 1 397 ? 15.493 33.198 -9.453 1.00 21.72 716 ARG A CA 1
ATOM 3040 C C . ARG A 1 397 ? 15.822 33.691 -8.045 1.00 22.67 716 ARG A C 1
ATOM 3041 O O . ARG A 1 397 ? 16.386 32.942 -7.238 1.00 22.40 716 ARG A O 1
ATOM 3049 N N . ASN A 1 398 ? 15.464 34.940 -7.729 1.00 23.62 717 ASN A N 1
ATOM 3050 C CA . ASN A 1 398 ? 15.706 35.453 -6.381 1.00 25.86 717 ASN A CA 1
ATOM 3051 C C . ASN A 1 398 ? 14.880 34.708 -5.347 1.00 27.17 717 ASN A C 1
ATOM 3052 O O . ASN A 1 398 ? 15.336 34.515 -4.211 1.00 26.86 717 ASN A O 1
ATOM 3057 N N . LYS A 1 399 ? 13.661 34.296 -5.708 1.00 22.86 718 LYS A N 1
ATOM 3058 C CA . LYS A 1 399 ? 12.867 33.468 -4.803 1.00 24.67 718 LYS A CA 1
ATOM 3059 C C . LYS A 1 399 ? 13.556 32.139 -4.541 1.00 25.10 718 LYS A C 1
ATOM 3060 O O . LYS A 1 399 ? 13.570 31.648 -3.408 1.00 24.10 718 LYS A O 1
ATOM 3066 N N . ALA A 1 400 ? 14.136 31.537 -5.580 1.00 22.57 719 ALA A N 1
ATOM 3067 C CA . ALA A 1 400 ? 14.850 30.283 -5.369 1.00 21.86 719 ALA A CA 1
ATOM 3068 C C . ALA A 1 400 ? 16.036 30.470 -4.428 1.00 22.14 719 ALA A C 1
ATOM 3069 O O . ALA A 1 400 ? 16.299 29.618 -3.571 1.00 22.54 719 ALA A O 1
ATOM 3071 N N . VAL A 1 401 ? 16.757 31.584 -4.566 1.00 23.54 720 VAL A N 1
ATOM 3072 C CA . VAL A 1 401 ? 17.897 31.842 -3.690 1.00 24.98 720 VAL A CA 1
ATOM 3073 C C . VAL A 1 401 ? 17.442 31.971 -2.244 1.00 28.07 720 VAL A C 1
ATOM 3074 O O . VAL A 1 401 ? 18.091 31.448 -1.329 1.00 24.79 720 VAL A O 1
ATOM 3078 N N . GLN A 1 402 ? 16.313 32.651 -2.012 1.00 22.75 721 GLN A N 1
ATOM 3079 C CA . GLN A 1 402 ? 15.816 32.777 -0.641 1.00 25.37 721 GLN A CA 1
ATOM 3080 C C . GLN A 1 402 ? 15.482 31.414 -0.048 1.00 23.38 721 GLN A C 1
ATOM 3081 O O . GLN A 1 402 ? 15.771 31.152 1.125 1.00 25.76 721 GLN A O 1
ATOM 3087 N N . LEU A 1 403 ? 14.906 30.514 -0.855 1.00 21.91 722 LEU A N 1
ATOM 3088 C CA . LEU A 1 403 ? 14.606 29.174 -0.364 1.00 20.55 722 LEU A CA 1
ATOM 3089 C C . LEU A 1 403 ? 15.874 28.358 -0.164 1.00 21.82 722 LEU A C 1
ATOM 3090 O O . LEU A 1 403 ? 15.948 27.549 0.768 1.00 23.70 722 LEU A O 1
ATOM 3095 N N . GLU A 1 404 ? 16.883 28.560 -1.016 1.00 20.74 723 GLU A N 1
ATOM 3096 C CA . GLU A 1 404 ? 18.189 27.960 -0.757 1.00 19.44 723 GLU A CA 1
ATOM 3097 C C . GLU A 1 404 ? 18.729 28.406 0.591 1.00 24.70 723 GLU A C 1
ATOM 3098 O O . GLU A 1 404 ? 19.306 27.600 1.332 1.00 25.35 723 GLU A O 1
ATOM 3104 N N . ASN A 1 405 ? 18.532 29.680 0.935 1.00 23.14 724 ASN A N 1
ATOM 3105 C CA A ASN A 1 405 ? 19.011 30.153 2.231 0.44 24.73 724 ASN A CA 1
ATOM 3106 C CA B ASN A 1 405 ? 19.000 30.170 2.230 0.56 24.61 724 ASN A CA 1
ATOM 3107 C C . ASN A 1 405 ? 18.254 29.491 3.373 1.00 26.50 724 ASN A C 1
ATOM 3108 O O . ASN A 1 405 ? 18.853 29.152 4.402 1.00 27.45 724 ASN A O 1
ATOM 3117 N N . GLU A 1 406 ? 16.940 29.300 3.221 1.00 22.25 725 GLU A N 1
ATOM 3118 C CA A GLU A 1 406 ? 16.189 28.582 4.247 0.49 22.16 725 GLU A CA 1
ATOM 3119 C CA B GLU A 1 406 ? 16.198 28.586 4.255 0.51 22.32 725 GLU A CA 1
ATOM 3120 C C . GLU A 1 406 ? 16.714 27.165 4.412 1.00 25.42 725 GLU A C 1
ATOM 3121 O O . GLU A 1 406 ? 16.807 26.651 5.531 1.00 24.60 725 GLU A O 1
ATOM 3132 N N . LEU A 1 407 ? 17.064 26.512 3.305 1.00 20.23 726 LEU A N 1
ATOM 3133 C CA . LEU A 1 407 ? 17.561 25.146 3.415 1.00 20.35 726 LEU A CA 1
ATOM 3134 C C . LEU A 1 407 ? 18.961 25.100 4.001 1.00 21.48 726 LEU A C 1
ATOM 3135 O O . LEU A 1 407 ? 19.307 24.138 4.696 1.00 24.00 726 LEU A O 1
ATOM 3140 N N . GLU A 1 408 ? 19.773 26.122 3.730 1.00 23.54 727 GLU A N 1
ATOM 3141 C CA . GLU A 1 408 ? 21.089 26.212 4.347 1.00 25.84 727 GLU A CA 1
ATOM 3142 C C . GLU A 1 408 ? 20.960 26.425 5.846 1.00 30.06 727 GLU A C 1
ATOM 3143 O O . GLU A 1 408 ? 21.704 25.824 6.628 1.00 30.03 727 GLU A O 1
ATOM 3149 N N . ASN A 1 409 ? 20.014 27.276 6.261 1.00 25.02 728 ASN A N 1
ATOM 3150 C CA . ASN A 1 409 ? 19.763 27.467 7.688 1.00 27.43 728 ASN A CA 1
ATOM 3151 C C . ASN A 1 409 ? 19.289 26.177 8.338 1.00 27.38 728 ASN A C 1
ATOM 3152 O O . ASN A 1 409 ? 19.724 25.832 9.447 1.00 27.96 728 ASN A O 1
ATOM 3157 N N . PHE A 1 410 ? 18.382 25.458 7.668 1.00 21.95 729 PHE A N 1
ATOM 3158 C CA . PHE A 1 410 ? 17.920 24.177 8.182 1.00 20.13 729 PHE A CA 1
ATOM 3159 C C . PHE A 1 410 ? 19.082 23.205 8.349 1.00 24.90 729 PHE A C 1
ATOM 3160 O O . PHE A 1 410 ? 19.172 22.488 9.357 1.00 23.96 729 PHE A O 1
ATOM 3168 N N . THR A 1 411 ? 19.984 23.174 7.368 1.00 22.94 730 THR A N 1
ATOM 3169 C CA . THR A 1 411 ? 21.143 22.289 7.416 1.00 22.78 730 THR A CA 1
ATOM 3170 C C . THR A 1 411 ? 22.066 22.638 8.578 1.00 26.44 730 THR A C 1
ATOM 3171 O O . THR A 1 411 ? 22.560 21.744 9.278 1.00 29.14 730 THR A O 1
ATOM 3175 N N . LYS A 1 412 ? 22.308 23.931 8.803 1.00 25.55 731 LYS A N 1
ATOM 3176 C CA . LYS A 1 412 ? 23.175 24.336 9.911 1.00 27.89 731 LYS A CA 1
ATOM 3177 C C . LYS A 1 412 ? 22.548 23.999 11.257 1.00 31.79 731 LYS A C 1
ATOM 3178 O O . LYS A 1 412 ? 23.255 23.613 12.196 1.00 33.49 731 LYS A O 1
ATOM 3184 N N . GLN A 1 413 ? 21.226 24.126 11.365 1.00 26.91 732 GLN A N 1
ATOM 3185 C CA . GLN A 1 413 ? 20.557 23.913 12.645 1.00 25.24 732 GLN A CA 1
ATOM 3186 C C . GLN A 1 413 ? 20.356 22.435 12.955 1.00 28.34 732 GLN A C 1
ATOM 3187 O O . GLN A 1 413 ? 20.474 22.030 14.119 1.00 31.29 732 GLN A O 1
ATOM 3193 N N . PHE A 1 414 ? 20.052 21.615 11.938 1.00 24.07 733 PHE A N 1
ATOM 3194 C CA . PHE A 1 414 ? 19.542 20.270 12.172 1.00 23.91 733 PHE A CA 1
ATOM 3195 C C . PHE A 1 414 ? 20.361 19.147 11.551 1.00 24.47 733 PHE A C 1
ATOM 3196 O O . PHE A 1 414 ? 20.149 17.979 11.918 1.00 25.60 733 PHE A O 1
ATOM 3204 N N . LEU A 1 415 ? 21.290 19.443 10.634 1.00 25.17 734 LEU A N 1
ATOM 3205 C CA . LEU A 1 415 ? 22.032 18.407 9.916 1.00 24.88 734 LEU A CA 1
ATOM 3206 C C . LEU A 1 415 ? 23.531 18.624 10.097 1.00 33.47 734 LEU A C 1
ATOM 3207 O O . LEU A 1 415 ? 24.203 19.180 9.213 1.00 35.42 734 LEU A O 1
ATOM 3212 N N . PRO A 1 416 ? 24.091 18.196 11.227 1.00 32.44 735 PRO A N 1
ATOM 3213 C CA . PRO A 1 416 ? 25.552 18.198 11.376 1.00 32.30 735 PRO A CA 1
ATOM 3214 C C . PRO A 1 416 ? 26.168 17.084 10.545 1.00 55.92 735 PRO A C 1
ATOM 3215 O O . PRO A 1 416 ? 25.511 16.105 10.183 1.00 60.10 735 PRO A O 1
ATOM 3219 N N . SER A 1 417 ? 27.453 17.245 10.244 1.00 60.96 736 SER A N 1
ATOM 3220 C CA . SER A 1 417 ? 28.159 16.270 9.413 1.00 71.98 736 SER A CA 1
ATOM 3221 C C . SER A 1 417 ? 28.168 14.888 10.060 1.00 72.52 736 SER A C 1
ATOM 3222 O O . SER A 1 417 ? 28.373 14.759 11.267 1.00 77.92 736 SER A O 1
#

Radius of gyration: 27.64 Å; Cα contacts (8 Å, |Δi|>4): 598; chains: 1; bounding box: 46×66×87 Å

InterPro domains:
  IPR006884 Fzo/mitofusin HR2 domain [PF04799] (576-734)
  IPR027094 Mitofusin family [PTHR10465] (6-722)
  IPR027417 P-loop containing nucleoside triphosphate hydrolase [G3DSA:3.40.50.300] (78-311)
  IPR027417 P-loop containing nucleoside triphosphate hydrolase [SSF52540] (65-347)
  IPR030381 Dynamin-type guanine nucleotide-binding (G) domain [PS51718] (72-321)
  IPR045063 Dynamin, N-terminal [PF00350] (78-237)

Secondary structure (DSSP, 8-state):
---TTHHHHHHHHHHHHHHHHHHHHHHHHHHHHHHHHH-TT-SSSS-HHHHHHHHHHHHHHHHHHHHHHT--EEEEEE-STTSSHHHHHHHHHTS--S-SS-TT-SS-EEEEEEESSSS-EEE-TT----B-GGGGGG---------EEEEEEEGGG-HHHHTTEEEEE-------HHHIIIIITT-SEEEEEEETTS---HHHHHHHHHHHHHSSS-EEEEEEE-GGGGTT-HHHHHHHHHHHHHHHHIIIIIIS--S-HHHHHTTEEE--HHHHHHHH----PPPTTHHHHHHHHHHHHHHHHHHHHHHHHHHHHHHHHHHHHHHHHHHHHHHHHHHHHHHHHHHHT--SHHHHHHHHHHHHHHHHHHHHHHHHHHHHHHHHHHH---

Foldseek 3Di:
DDFLLVLLVVLLVLVLVLLVLLLVLLVVLLVLLVCQQPPPVDDVLRHPVNNVLSVVCNVCSVVVSVVSNLAFAEEEEAAAPPLCQQLLVQLLLLHNLDDDDLLPQAFEKEKEAEDQDAAKFKDWPPDDDTHHSVCVSVDDQPVHVGTYIYIYHHCVRHVCRVSRYMYMYGHHLVVLVVVCVPPNPQHQEYEYRGALVDADDVSVLVSVLVVLVVDPLHHYAYEHEPLLVCFVVVVVSVVSVVVRLVVQLCSCCPVSNSDHSVVVVLRYFYAYSVLSSVVRHPDPDDTHCSVVRNVRSVSNSSSVSNRRSLRSSQVPPVVVLVVLLVSLVVSLVSLVSSLVSLVCCLPPPDDDPVSNVVSVVSNVVSVVSNVSSVVSVVSSVVSCVSRPDD

B-factor: mean 34.67, std 17.8, range [11.62, 116.05]

Solvent-accessible surface area: 20283 Å² total; per-residue (Å²): 186,120,29,14,0,79,47,0,48,97,0,32,143,33,0,29,47,9,2,97,80,1,54,131,9,0,35,73,0,3,108,22,0,53,65,7,80,120,39,133,141,26,108,203,7,4,61,106,108,19,21,95,75,0,70,34,14,58,98,80,2,52,91,10,16,95,46,0,61,155,79,58,0,25,0,1,0,1,0,84,73,91,2,14,15,34,44,0,0,5,0,5,1,135,36,109,12,4,35,89,64,82,54,175,52,81,40,13,4,26,5,0,46,16,14,127,39,115,153,29,28,0,19,27,86,91,42,122,109,133,54,64,38,171,40,17,67,138,42,91,32,90,182,90,85,4,13,44,6,63,1,22,22,3,56,92,117,7,52,16,2,111,7,34,1,17,0,5,17,12,10,20,31,85,164,54,41,21,21,0,77,97,8,0,98,53,13,8,0,2,0,0,0,15,52,4,102,45,75,9,71,78,66,5,12,99,6,0,70,66,0,38,138,94,42,107,140,12,33,4,0,0,0,1,6,114,10,45,60,7,22,73,99,73,147,116,53,124,63,25,82,118,97,15,30,99,83,1,39,92,0,0,27,94,62,8,135,14,25,85,54,148,91,0,88,74,41,5,11,0,0,0,1,160,20,1,22,75,55,19,88,157,256,197,94,102,48,100,35,15,123,72,14,33,92,29,0,68,66,0,20,100,38,0,23,81,15,0,0,77,31,0,0,72,91,14,0,51,120,34,0,102,76,0,68,82,0,0,46,29,0,37,94,12,1,59,56,0,32,105,25,0,69,60,67,80,132,171,45,11,179,130,101,166,49,34,63,46,0,79,141,15,15,87,60,1,93,113,1,78,87,85,0,60,123,12,44,78,72,0,69,69,6,31,150,119,10,15,82,153

GO terms:
  GO:0005739 mitochondrion (C, IDA)
  GO:0005741 mitochondrial outer membrane (C, IDA)
  GO:0016020 membrane (C, IDA)
  GO:0003924 GTPase activity (F, IDA)
  GO:0098799 outer mitochondrial membrane protein complex (C, IDA)
  GO:0046039 GTP metabolic process (P, IDA)
  GO:0005737 cytoplasm (C, EXP)
  GO:0003924 GTPase activity (F, IMP)
  GO:0051646 mitochondrion localization (P, IMP)
  GO:0008053 mitochondrial fusion (P, IMP)
  GO:0005515 protein binding (F, IPI)
  GO:0005739 mitochondrion (C, HTP)
  GO:0005741 mitochondrial outer membrane (C, TAS)
  GO:0042802 identical protein binding (F, IPI)
  GO:0008053 mitochondrial fusion (P, IDA)

Nearest PDB structures (foldseek):
  5gof-assembly1_A  TM=1.003E+00  e=2.070E-67  Homo sapiens
  5goe-assembly1_A  TM=9.864E-01  e=2.327E-62  Homo sapiens
  5gnr-assembly1_A  TM=9.607E-01  e=1.671E-56  Homo sapiens
  5gns-assembly1_A  TM=9.706E-01  e=6.172E-55  Homo sapiens
  5yew-assembly1_A  TM=6.109E-01  e=3.100E-51  Homo sapiens

Sequence (390 aa):
PVSPLKHFVLAKKAITAIFDQLLEFVTEGSHFVEATYKNPELDRRIATEDDLVEMQGYKDKLSIIGEVLSRRRRHMKVAFFGRTSSGKSSVINAMLWDKVLPSGIGHITNCFLSVEGTDGDKAYLMTEGSDEKKSVKTVNQLAHALHAGCLVRVFWPKAKCCALLRRDDLVLVDSPGTDELDSWIDKFCLDADVFVLLVANSESTLMMNTEKHHFFHKVNERLSKPNIFILNNRRWDASASEPEYMEDVRRRQHMERCLHFLVEELKVVNALEAQQNRIFFVSAKEVLSARKQKVALAEGFHARLQEFQNNFEQIFEECISQSAVKTKFEQHTIRAKQILATVKNIMDSVNLAAEDKRHYSARLPKEIDQLEKIQNNNSKLLRNKAVQLENNEELENFTKQFLPS

Organism: Homo sapiens (NCBI:txid9606)